Protein AF-0000000084457285 (afdb_homodimer)

Sequence (414 aa):
MSSLTVDSALIAKVTDYIKVYMSNYDPSHDYSHIKRVVHLAQKIQAHVPNTNRDIVTLAALLHDVGDRKYLKPGEDATRMIFSTLTSLGASEALAEKIQTICLGVSYSSEIKDLARVQTLIKEHPELAVVQDADRLDAIGAVGIGRAFTFGGAKGRALDDSIGHFEEKLLKLESMMKTDYGREMARERTERMRLMKEWFEQETEGIEMSSLTVDSALIAKVTDYIKVYMSNYDPSHDYSHIKRVVHLAQKIQAHVPNTNRDIVTLAALLHDVGDRKYLKPGEDATRMIFSTLTSLGASEALAEKIQTICLGVSYSSEIKDLARVQTLIKEHPELAVVQDADRLDAIGAVGIGRAFTFGGAKGRALDDSIGHFEEKLLKLESMMKTDYGREMARERTERMRLMKEWFEQETEGIE

Organism: NCBI:txid398673

Structure (mmCIF, N/CA/C/O backbone):
data_AF-0000000084457285-model_v1
#
loop_
_entity.id
_entity.type
_entity.pdbx_description
1 polymer 'HD/PDEase domain-containing protein'
#
loop_
_atom_site.group_PDB
_atom_site.id
_atom_site.type_symbol
_atom_site.label_atom_id
_atom_site.label_alt_id
_atom_site.label_comp_id
_atom_site.label_asym_id
_atom_site.label_entity_id
_atom_site.label_seq_id
_atom_site.pdbx_PDB_ins_code
_atom_site.Cartn_x
_atom_site.Cartn_y
_atom_site.Cartn_z
_atom_site.occupancy
_atom_site.B_iso_or_equiv
_atom_site.auth_seq_id
_atom_site.auth_comp_id
_atom_site.auth_asym_id
_atom_site.auth_atom_id
_atom_site.pdbx_PDB_model_num
ATOM 1 N N . MET A 1 1 ? 1.638 -43.719 -17.719 1 36.5 1 MET A N 1
ATOM 2 C CA . MET A 1 1 ? 1.309 -42.344 -18.031 1 36.5 1 MET A CA 1
ATOM 3 C C . MET A 1 1 ? 2.539 -41.594 -18.531 1 36.5 1 MET A C 1
ATOM 5 O O . MET A 1 1 ? 3.566 -41.531 -17.844 1 36.5 1 MET A O 1
ATOM 9 N N . SER A 1 2 ? 2.863 -41.5 -19.719 1 43.81 2 SER A N 1
ATOM 10 C CA . SER A 1 2 ? 4.094 -40.969 -20.312 1 43.81 2 SER A CA 1
ATOM 11 C C . SER A 1 2 ? 4.512 -39.656 -19.641 1 43.81 2 SER A C 1
ATOM 13 O O . SER A 1 2 ? 3.711 -38.719 -19.516 1 43.81 2 SER A O 1
ATOM 15 N N . SER A 1 3 ? 5.527 -39.625 -18.734 1 59.72 3 SER A N 1
ATOM 16 C CA . SER A 1 3 ? 6.078 -38.5 -17.969 1 59.72 3 SER A CA 1
ATOM 17 C C . SER A 1 3 ? 6.285 -37.281 -18.844 1 59.72 3 SER A C 1
ATOM 19 O O . SER A 1 3 ? 6.93 -37.375 -19.891 1 59.72 3 SER A O 1
ATOM 21 N N . LEU A 1 4 ? 5.188 -36.375 -18.891 1 76.56 4 LEU A N 1
ATOM 22 C CA . LEU A 1 4 ? 5.344 -35.125 -19.656 1 76.56 4 LEU A CA 1
ATOM 23 C C . LEU A 1 4 ? 6.707 -34.5 -19.406 1 76.56 4 LEU A C 1
ATOM 25 O O . LEU A 1 4 ? 7.07 -34.25 -18.25 1 76.56 4 LEU A O 1
ATOM 29 N N . THR A 1 5 ? 7.637 -34.688 -20.422 1 80.06 5 THR A N 1
ATOM 30 C CA . THR A 1 5 ? 8.984 -34.156 -20.297 1 80.06 5 THR A CA 1
ATOM 31 C C . THR A 1 5 ? 9.008 -32.656 -20.609 1 80.06 5 THR A C 1
ATOM 33 O O . THR A 1 5 ? 8.359 -32.219 -21.562 1 80.06 5 THR A O 1
ATOM 36 N N . VAL A 1 6 ? 9.555 -31.938 -19.672 1 87.94 6 VAL A N 1
ATOM 37 C CA . VAL A 1 6 ? 9.742 -30.5 -19.891 1 87.94 6 VAL A CA 1
ATOM 38 C C . VAL A 1 6 ? 11.219 -30.219 -20.141 1 87.94 6 VAL A C 1
ATOM 40 O O . VAL A 1 6 ? 12.078 -30.578 -19.344 1 87.94 6 VAL A O 1
ATOM 43 N N . ASP A 1 7 ? 11.5 -29.609 -21.328 1 88 7 ASP A N 1
ATOM 44 C CA . ASP A 1 7 ? 12.844 -29.188 -21.703 1 88 7 ASP A CA 1
ATOM 45 C C . ASP A 1 7 ? 13.234 -27.891 -21.016 1 88 7 ASP A C 1
ATOM 47 O O . ASP A 1 7 ? 12.438 -26.938 -20.984 1 88 7 ASP A O 1
ATOM 51 N N . SER A 1 8 ? 14.438 -27.859 -20.422 1 90.31 8 SER A N 1
ATOM 52 C CA . SER A 1 8 ? 14.922 -26.641 -19.781 1 90.31 8 SER A CA 1
ATOM 53 C C . SER A 1 8 ? 14.898 -25.469 -20.75 1 90.31 8 SER A C 1
ATOM 55 O O . SER A 1 8 ? 14.688 -24.328 -20.344 1 90.31 8 SER A O 1
ATOM 57 N N . ALA A 1 9 ? 15.055 -25.734 -21.984 1 94.81 9 ALA A N 1
ATOM 58 C CA . ALA A 1 9 ? 15.008 -24.688 -23 1 94.81 9 ALA A CA 1
ATOM 59 C C . ALA A 1 9 ? 13.602 -24.094 -23.109 1 94.81 9 ALA A C 1
ATOM 61 O O . ALA A 1 9 ? 13.445 -22.891 -23.375 1 94.81 9 ALA A O 1
ATOM 62 N N . LEU A 1 10 ? 12.648 -24.922 -22.875 1 96.69 10 LEU A N 1
ATOM 63 C CA . LEU A 1 10 ? 11.273 -24.438 -22.922 1 96.69 10 LEU A CA 1
ATOM 64 C C . LEU A 1 10 ? 11 -23.469 -21.781 1 96.69 10 LEU A C 1
ATOM 66 O O . LEU A 1 10 ? 10.383 -22.422 -22 1 96.69 10 LEU A O 1
ATOM 70 N N . ILE A 1 11 ? 11.492 -23.75 -20.594 1 97.12 11 ILE A N 1
ATOM 71 C CA . ILE A 1 11 ? 11.297 -22.891 -19.438 1 97.12 11 ILE A CA 1
ATOM 72 C C . ILE A 1 11 ? 11.938 -21.531 -19.688 1 97.12 11 ILE A C 1
ATOM 74 O O . ILE A 1 11 ? 11.352 -20.5 -19.375 1 97.12 11 ILE A O 1
ATOM 78 N N . ALA A 1 12 ? 13.078 -21.516 -20.281 1 97.31 12 ALA A N 1
ATOM 79 C CA . ALA A 1 12 ? 13.773 -20.266 -20.594 1 97.31 12 ALA A CA 1
ATOM 80 C C . ALA A 1 12 ? 12.984 -19.438 -21.609 1 97.31 12 ALA A C 1
ATOM 82 O O . ALA A 1 12 ? 12.852 -18.234 -21.453 1 97.31 12 ALA A O 1
ATOM 83 N N . LYS A 1 13 ? 12.492 -20.078 -22.641 1 97.75 13 LYS A N 1
ATOM 84 C CA . LYS A 1 13 ? 11.703 -19.406 -23.672 1 97.75 13 LYS A CA 1
ATOM 85 C C . LYS A 1 13 ? 10.422 -18.812 -23.078 1 97.75 13 LYS A C 1
ATOM 87 O O . LYS A 1 13 ? 10.047 -17.688 -23.391 1 97.75 13 LYS A O 1
ATOM 92 N N . VAL A 1 14 ? 9.82 -19.594 -22.203 1 98 14 VAL A N 1
ATOM 93 C CA . VAL A 1 14 ? 8.594 -19.141 -21.562 1 98 14 VAL A CA 1
ATOM 94 C C . VAL A 1 14 ? 8.891 -17.969 -20.656 1 98 14 VAL A C 1
ATOM 96 O O . VAL A 1 14 ? 8.125 -17 -20.594 1 98 14 VAL A O 1
ATOM 99 N N . THR A 1 15 ? 9.984 -18.062 -19.953 1 97.5 15 THR A N 1
ATOM 100 C CA . THR A 1 15 ? 10.398 -16.969 -19.062 1 97.5 15 THR A CA 1
ATOM 101 C C . THR A 1 15 ? 10.586 -15.68 -19.844 1 97.5 15 THR A C 1
ATOM 103 O O . THR A 1 15 ? 10.102 -14.617 -19.438 1 97.5 15 THR A O 1
ATOM 106 N N . ASP A 1 16 ? 11.211 -15.742 -20.984 1 97.19 16 ASP A N 1
ATOM 107 C CA . ASP A 1 16 ? 11.398 -14.57 -21.844 1 97.19 16 ASP A CA 1
ATOM 108 C C . ASP A 1 16 ? 10.062 -14.023 -22.344 1 97.19 16 ASP A C 1
ATOM 110 O O . ASP A 1 16 ? 9.859 -12.812 -22.375 1 97.19 16 ASP A O 1
ATOM 114 N N . TYR A 1 17 ? 9.227 -14.898 -22.719 1 95.94 17 TYR A N 1
ATOM 115 C CA . TYR A 1 17 ? 7.902 -14.523 -23.203 1 95.94 17 TYR A CA 1
ATOM 116 C C . TYR A 1 17 ? 7.125 -13.766 -22.141 1 95.94 17 TYR A C 1
ATOM 118 O O . TYR A 1 17 ? 6.535 -12.719 -22.406 1 95.94 17 TYR A O 1
ATOM 126 N N . ILE A 1 18 ? 7.145 -14.258 -20.859 1 96.38 18 ILE A N 1
ATOM 127 C CA . ILE A 1 18 ? 6.316 -13.695 -19.797 1 96.38 18 ILE A CA 1
ATOM 128 C C . ILE A 1 18 ? 6.875 -12.344 -19.375 1 96.38 18 ILE A C 1
ATOM 130 O O . ILE A 1 18 ? 6.121 -11.445 -19 1 96.38 18 ILE A O 1
ATOM 134 N N . LYS A 1 19 ? 8.188 -12.188 -19.422 1 95.06 19 LYS A N 1
ATOM 135 C CA . LYS A 1 19 ? 8.812 -10.898 -19.109 1 95.06 19 LYS A CA 1
ATOM 136 C C . LYS A 1 19 ? 8.258 -9.797 -20 1 95.06 19 LYS A C 1
ATOM 138 O O . LYS A 1 19 ? 7.922 -8.711 -19.531 1 95.06 19 LYS A O 1
ATOM 143 N N . VAL A 1 20 ? 8.125 -10.062 -21.266 1 93.44 20 VAL A N 1
ATOM 144 C CA . VAL A 1 20 ? 7.602 -9.102 -22.234 1 93.44 20 VAL A CA 1
ATOM 145 C C . VAL A 1 20 ? 6.098 -8.93 -22.016 1 93.44 20 VAL A C 1
ATOM 147 O O . VAL A 1 20 ? 5.594 -7.801 -22.016 1 93.44 20 VAL A O 1
ATOM 150 N N . TYR A 1 21 ? 5.418 -10.047 -21.766 1 91.69 21 TYR A N 1
ATOM 151 C CA . TYR A 1 21 ? 3.967 -10.031 -21.609 1 91.69 21 TYR A CA 1
ATOM 152 C C . TYR A 1 21 ? 3.553 -9.156 -20.438 1 91.69 21 TYR A C 1
ATOM 154 O O . TYR A 1 21 ? 2.586 -8.398 -20.531 1 91.69 21 TYR A O 1
ATOM 162 N N . MET A 1 22 ? 4.348 -9.195 -19.328 1 92 22 MET A N 1
ATOM 163 C CA . MET A 1 22 ? 3.969 -8.547 -18.078 1 92 22 MET A CA 1
ATOM 164 C C . MET A 1 22 ? 4.367 -7.078 -18.078 1 92 22 MET A C 1
ATOM 166 O O . MET A 1 22 ? 4.016 -6.332 -17.156 1 92 22 MET A O 1
ATOM 170 N N . SER A 1 23 ? 5.02 -6.613 -19.078 1 87.5 23 SER A N 1
ATOM 171 C CA . SER A 1 23 ? 5.5 -5.234 -19.125 1 87.5 23 SER A CA 1
ATOM 172 C C . SER A 1 23 ? 4.344 -4.25 -19.25 1 87.5 23 SER A C 1
ATOM 174 O O . SER A 1 23 ? 4.508 -3.055 -19 1 87.5 23 SER A O 1
ATOM 176 N N . ASN A 1 24 ? 3.172 -4.699 -19.5 1 82.12 24 ASN A N 1
ATOM 177 C CA . ASN A 1 24 ? 2.006 -3.842 -19.688 1 82.12 24 ASN A CA 1
ATOM 178 C C . ASN A 1 24 ? 1.16 -3.758 -18.406 1 82.12 24 ASN A C 1
ATOM 180 O O . ASN A 1 24 ? 0.157 -3.043 -18.375 1 82.12 24 ASN A O 1
ATOM 184 N N . TYR A 1 25 ? 1.548 -4.379 -17.406 1 86 25 TYR A N 1
ATOM 185 C CA . TYR A 1 25 ? 0.746 -4.461 -16.203 1 86 25 TYR A CA 1
ATOM 186 C C . TYR A 1 25 ? 1.242 -3.471 -15.148 1 86 25 TYR A C 1
ATOM 188 O O . TYR A 1 25 ? 2.385 -3.012 -15.211 1 86 25 TYR A O 1
ATOM 196 N N . ASP A 1 26 ? 0.368 -3.035 -14.234 1 88.31 26 ASP A N 1
ATOM 197 C CA . ASP A 1 26 ? 0.791 -2.16 -13.148 1 88.31 26 ASP A CA 1
ATOM 198 C C . ASP A 1 26 ? 1.729 -2.893 -12.188 1 88.31 26 ASP A C 1
ATOM 200 O O . ASP A 1 26 ? 1.822 -4.121 -12.219 1 88.31 26 ASP A O 1
ATOM 204 N N . PRO A 1 27 ? 2.338 -2.211 -11.312 1 89.44 27 PRO A N 1
ATOM 205 C CA . PRO A 1 27 ? 3.404 -2.795 -10.492 1 89.44 27 PRO A CA 1
ATOM 206 C C . PRO A 1 27 ? 2.889 -3.85 -9.516 1 89.44 27 PRO A C 1
ATOM 208 O O . PRO A 1 27 ? 3.678 -4.605 -8.945 1 89.44 27 PRO A O 1
ATOM 211 N N . SER A 1 28 ? 1.598 -3.873 -9.219 1 87.94 28 SER A N 1
ATOM 212 C CA . SER A 1 28 ? 1.049 -4.871 -8.312 1 87.94 28 SER A CA 1
ATOM 213 C C . SER A 1 28 ? 0.929 -6.234 -8.992 1 87.94 28 SER A C 1
ATOM 215 O O . SER A 1 28 ? 0.73 -7.25 -8.32 1 87.94 28 SER A O 1
ATOM 217 N N . HIS A 1 29 ? 0.992 -6.238 -10.352 1 89.56 29 HIS A N 1
ATOM 218 C CA . HIS A 1 29 ? 0.799 -7.469 -11.109 1 89.56 29 HIS A CA 1
ATOM 219 C C . HIS A 1 29 ? 1.839 -7.602 -12.219 1 89.56 29 HIS A C 1
ATOM 221 O O . HIS A 1 29 ? 1.565 -8.195 -13.266 1 89.56 29 HIS A O 1
ATOM 227 N N . ASP A 1 30 ? 2.984 -7.098 -11.977 1 91.44 30 ASP A N 1
ATOM 228 C CA . ASP A 1 30 ? 4.031 -7.113 -12.992 1 91.44 30 ASP A CA 1
ATOM 229 C C . ASP A 1 30 ? 4.879 -8.375 -12.891 1 91.44 30 ASP A C 1
ATOM 231 O O . ASP A 1 30 ? 4.488 -9.344 -12.234 1 91.44 30 ASP A O 1
ATOM 235 N N . TYR A 1 31 ? 6.012 -8.406 -13.633 1 95.06 31 TYR A N 1
ATOM 236 C CA . TYR A 1 31 ? 6.855 -9.594 -13.711 1 95.06 31 TYR A CA 1
ATOM 237 C C . TYR A 1 31 ? 7.371 -9.992 -12.336 1 95.06 31 TYR A C 1
ATOM 239 O O . TYR A 1 31 ? 7.547 -11.18 -12.055 1 95.06 31 TYR A O 1
ATOM 247 N N . SER A 1 32 ? 7.523 -9.047 -11.422 1 95.5 32 SER A N 1
ATOM 248 C CA . SER A 1 32 ? 7.953 -9.359 -10.062 1 95.5 32 SER A CA 1
ATOM 249 C C . SER A 1 32 ? 6.949 -10.266 -9.359 1 95.5 32 SER A C 1
ATOM 251 O O . SER A 1 32 ? 7.332 -11.125 -8.57 1 95.5 32 SER A O 1
ATOM 253 N N . HIS A 1 33 ? 5.668 -10.062 -9.688 1 96.56 33 HIS A N 1
ATOM 254 C CA . HIS A 1 33 ? 4.645 -10.961 -9.148 1 96.56 33 HIS A CA 1
ATOM 255 C C . HIS A 1 33 ? 4.875 -12.398 -9.609 1 96.56 33 HIS A C 1
ATOM 257 O O . HIS A 1 33 ? 4.836 -13.32 -8.797 1 96.56 33 HIS A O 1
ATOM 263 N N . ILE A 1 34 ? 5.203 -12.57 -10.875 1 97.31 34 ILE A N 1
ATOM 264 C CA . ILE A 1 34 ? 5.418 -13.898 -11.438 1 97.31 34 ILE A CA 1
ATOM 265 C C . ILE A 1 34 ? 6.637 -14.547 -10.781 1 97.31 34 ILE A C 1
ATOM 267 O O . ILE A 1 34 ? 6.598 -15.727 -10.414 1 97.31 34 ILE A O 1
ATOM 271 N N . LYS A 1 35 ? 7.68 -13.758 -10.594 1 97.5 35 LYS A N 1
ATOM 272 C CA . LYS A 1 35 ? 8.883 -14.281 -9.953 1 97.5 35 LYS A CA 1
ATOM 273 C C . LYS A 1 35 ? 8.578 -14.797 -8.547 1 97.5 35 LYS A C 1
ATOM 275 O O . LYS A 1 35 ? 9.039 -15.867 -8.156 1 97.5 35 LYS A O 1
ATOM 280 N N . ARG A 1 36 ? 7.809 -14.016 -7.852 1 98 36 ARG A N 1
ATOM 281 C CA . ARG A 1 36 ? 7.461 -14.414 -6.492 1 98 36 ARG A CA 1
ATOM 282 C C . ARG A 1 36 ? 6.598 -15.672 -6.5 1 98 36 ARG A C 1
ATOM 284 O O . ARG A 1 36 ? 6.82 -16.594 -5.711 1 98 36 ARG A O 1
ATOM 291 N N . VAL A 1 37 ? 5.645 -15.758 -7.426 1 98.5 37 VAL A N 1
ATOM 292 C CA . VAL A 1 37 ? 4.758 -16.922 -7.496 1 98.5 37 VAL A CA 1
ATOM 293 C C . VAL A 1 37 ? 5.555 -18.156 -7.875 1 98.5 37 VAL A C 1
ATOM 295 O O . VAL A 1 37 ? 5.348 -19.234 -7.305 1 98.5 37 VAL A O 1
ATOM 298 N N . VAL A 1 38 ? 6.48 -18.016 -8.805 1 98.44 38 VAL A N 1
ATOM 299 C CA . VAL A 1 38 ? 7.32 -19.141 -9.195 1 98.44 38 VAL A CA 1
ATOM 300 C C . VAL A 1 38 ? 8.141 -19.609 -7.992 1 98.44 38 VAL A C 1
ATOM 302 O O . VAL A 1 38 ? 8.195 -20.812 -7.707 1 98.44 38 VAL A O 1
ATOM 305 N N . HIS A 1 39 ? 8.727 -18.703 -7.293 1 98.31 39 HIS A N 1
ATOM 306 C CA . HIS A 1 39 ? 9.531 -19.031 -6.125 1 98.31 39 HIS A CA 1
ATOM 307 C C . HIS A 1 39 ? 8.711 -19.75 -5.066 1 98.31 39 HIS A C 1
ATOM 309 O O . HIS A 1 39 ? 9.125 -20.797 -4.559 1 98.31 39 HIS A O 1
ATOM 315 N N . LEU A 1 40 ? 7.559 -19.25 -4.781 1 98.5 40 LEU A N 1
ATOM 316 C CA . LEU A 1 40 ? 6.672 -19.844 -3.787 1 98.5 40 LEU A CA 1
ATOM 317 C C . LEU A 1 40 ? 6.191 -21.219 -4.246 1 98.5 40 LEU A C 1
ATOM 319 O O . LEU A 1 40 ? 6.137 -22.172 -3.447 1 98.5 40 LEU A O 1
ATOM 323 N N . ALA A 1 41 ? 5.82 -21.281 -5.527 1 98.56 41 ALA A N 1
ATOM 324 C CA . ALA A 1 41 ? 5.336 -22.547 -6.074 1 98.56 41 ALA A CA 1
ATOM 325 C C . ALA A 1 41 ? 6.398 -23.641 -5.945 1 98.56 41 ALA A C 1
ATOM 327 O O . ALA A 1 41 ? 6.094 -24.766 -5.543 1 98.56 41 ALA A O 1
ATOM 328 N N . GLN A 1 42 ? 7.598 -23.281 -6.262 1 97.88 42 GLN A N 1
ATOM 329 C CA . GLN A 1 42 ? 8.688 -24.25 -6.16 1 97.88 42 GLN A CA 1
ATOM 330 C C . GLN A 1 42 ? 8.93 -24.656 -4.707 1 97.88 42 GLN A C 1
ATOM 332 O O . GLN A 1 42 ? 9.188 -25.812 -4.418 1 97.88 42 GLN A O 1
ATOM 337 N N . LYS A 1 43 ? 8.859 -23.703 -3.85 1 97.69 43 LYS A N 1
ATOM 338 C CA . LYS A 1 43 ? 9.023 -24 -2.428 1 97.69 43 LYS A CA 1
ATOM 339 C C . LYS A 1 43 ? 7.938 -24.938 -1.926 1 97.69 43 LYS A C 1
ATOM 341 O O . LYS A 1 43 ? 8.227 -25.906 -1.221 1 97.69 43 LYS A O 1
ATOM 346 N N . ILE A 1 44 ? 6.691 -24.672 -2.27 1 98.44 44 ILE A N 1
ATOM 347 C CA . ILE A 1 44 ? 5.57 -25.516 -1.853 1 98.44 44 ILE A CA 1
ATOM 348 C C . ILE A 1 44 ? 5.703 -26.906 -2.48 1 98.44 44 ILE A C 1
ATOM 350 O O . ILE A 1 44 ? 5.504 -27.922 -1.81 1 98.44 44 ILE A O 1
ATOM 354 N N . GLN A 1 45 ? 6.047 -26.938 -3.781 1 98.25 45 GLN A N 1
ATOM 355 C CA . GLN A 1 45 ? 6.156 -28.188 -4.531 1 98.25 45 GLN A CA 1
ATOM 356 C C . GLN A 1 45 ? 7.117 -29.156 -3.846 1 98.25 45 GLN A C 1
ATOM 358 O O . GLN A 1 45 ? 6.879 -30.359 -3.836 1 98.25 45 GLN A O 1
ATOM 363 N N . ALA A 1 46 ? 8.188 -28.625 -3.256 1 97.5 46 ALA A N 1
ATOM 364 C CA . ALA A 1 46 ? 9.18 -29.453 -2.58 1 97.5 46 ALA A CA 1
ATOM 365 C C . ALA A 1 46 ? 8.547 -30.25 -1.445 1 97.5 46 ALA A C 1
ATOM 367 O O . ALA A 1 46 ? 9.086 -31.266 -1.021 1 97.5 46 ALA A O 1
ATOM 368 N N . HIS A 1 47 ? 7.363 -29.906 -1.012 1 97.31 47 HIS A N 1
ATOM 369 C CA . HIS A 1 47 ? 6.68 -30.578 0.09 1 97.31 47 HIS A CA 1
ATOM 370 C C . HIS A 1 47 ? 5.457 -31.344 -0.404 1 97.31 47 HIS A C 1
ATOM 372 O O . HIS A 1 47 ? 4.66 -31.828 0.399 1 97.31 47 HIS A O 1
ATOM 378 N N . VAL A 1 48 ? 5.273 -31.359 -1.743 1 96.12 48 VAL A N 1
ATOM 379 C CA . VAL A 1 48 ? 4.156 -32.062 -2.355 1 96.12 48 VAL A CA 1
ATOM 380 C C . VAL A 1 48 ? 4.684 -33.094 -3.357 1 96.12 48 VAL A C 1
ATOM 382 O O . VAL A 1 48 ? 4.641 -32.875 -4.57 1 96.12 48 VAL A O 1
ATOM 385 N N . PRO A 1 49 ? 5.016 -34.219 -3.008 1 92.12 49 PRO A N 1
ATOM 386 C CA . PRO A 1 49 ? 5.781 -35.156 -3.801 1 92.12 49 PRO A CA 1
ATOM 387 C C . PRO A 1 49 ? 5.008 -35.688 -5.02 1 92.12 49 PRO A C 1
ATOM 389 O O . PRO A 1 49 ? 5.613 -36.156 -5.984 1 92.12 49 PRO A O 1
ATOM 392 N N . ASN A 1 50 ? 3.754 -35.625 -5.086 1 93.5 50 ASN A N 1
ATOM 393 C CA . ASN A 1 50 ? 3 -36.156 -6.215 1 93.5 50 ASN A CA 1
ATOM 394 C C . ASN A 1 50 ? 2.867 -35.125 -7.336 1 93.5 50 ASN A C 1
ATOM 396 O O . ASN A 1 50 ? 1.99 -35.25 -8.195 1 93.5 50 ASN A O 1
ATOM 400 N N . THR A 1 51 ? 3.721 -34.125 -7.301 1 96.25 51 THR A N 1
ATOM 401 C CA . THR A 1 51 ? 3.686 -33.062 -8.32 1 96.25 51 THR A CA 1
ATOM 402 C C . THR A 1 51 ? 5.027 -32.969 -9.047 1 96.25 51 THR A C 1
ATOM 404 O O . THR A 1 51 ? 6.051 -33.438 -8.523 1 96.25 51 THR A O 1
ATOM 407 N N . ASN A 1 52 ? 4.996 -32.5 -10.266 1 96.25 52 ASN A N 1
ATOM 408 C CA . ASN A 1 52 ? 6.18 -32.281 -11.094 1 96.25 52 ASN A CA 1
ATOM 409 C C . ASN A 1 52 ? 6.676 -30.859 -11.023 1 96.25 52 ASN A C 1
ATOM 411 O O . ASN A 1 52 ? 5.938 -29.922 -11.344 1 96.25 52 ASN A O 1
ATOM 415 N N . ARG A 1 53 ? 7.926 -30.688 -10.68 1 96.62 53 ARG A N 1
ATOM 416 C CA . ARG A 1 53 ? 8.492 -29.359 -10.445 1 96.62 53 ARG A CA 1
ATOM 417 C C . ARG A 1 53 ? 8.461 -28.516 -11.719 1 96.62 53 ARG A C 1
ATOM 419 O O . ARG A 1 53 ? 8.172 -27.312 -11.672 1 96.62 53 ARG A O 1
ATOM 426 N N . ASP A 1 54 ? 8.773 -29.125 -12.836 1 97.38 54 ASP A N 1
ATOM 427 C CA . ASP A 1 54 ? 8.82 -28.391 -14.094 1 97.38 54 ASP A CA 1
ATOM 428 C C . ASP A 1 54 ? 7.418 -27.953 -14.523 1 97.38 54 ASP A C 1
ATOM 430 O O . ASP A 1 54 ? 7.234 -26.844 -15.055 1 97.38 54 ASP A O 1
ATOM 434 N N . ILE A 1 55 ? 6.449 -28.766 -14.32 1 97.69 55 ILE A N 1
ATOM 435 C CA . ILE A 1 55 ? 5.066 -28.438 -14.641 1 97.69 55 ILE A CA 1
ATOM 436 C C . ILE A 1 55 ? 4.59 -27.297 -13.75 1 97.69 55 ILE A C 1
ATOM 438 O O . ILE A 1 55 ? 3.975 -26.344 -14.227 1 97.69 55 ILE A O 1
ATOM 442 N N . VAL A 1 56 ? 4.953 -27.391 -12.469 1 98.25 56 VAL A N 1
ATOM 443 C CA . VAL A 1 56 ? 4.617 -26.328 -11.516 1 98.25 56 VAL A CA 1
ATOM 444 C C . VAL A 1 56 ? 5.254 -25.016 -11.945 1 98.25 56 VAL A C 1
ATOM 446 O O . VAL A 1 56 ? 4.605 -23.969 -11.922 1 98.25 56 VAL A O 1
ATOM 449 N N . THR A 1 57 ? 6.477 -25.062 -12.375 1 98.25 57 THR A N 1
ATOM 450 C CA . THR A 1 57 ? 7.207 -23.875 -12.789 1 98.25 57 THR A CA 1
ATOM 451 C C . THR A 1 57 ? 6.555 -23.234 -14.023 1 98.25 57 THR A C 1
ATOM 453 O O . THR A 1 57 ? 6.297 -22.031 -14.039 1 98.25 57 THR A O 1
ATOM 456 N N . LEU A 1 58 ? 6.23 -24.047 -15 1 98.31 58 LEU A N 1
ATOM 457 C CA . LEU A 1 58 ? 5.605 -23.547 -16.219 1 98.31 58 LEU A CA 1
ATOM 458 C C . LEU A 1 58 ? 4.23 -22.953 -15.922 1 98.31 58 LEU A C 1
ATOM 460 O O . LEU A 1 58 ? 3.891 -21.875 -16.422 1 98.31 58 LEU A O 1
ATOM 464 N N . ALA A 1 59 ? 3.455 -23.625 -15.102 1 98.38 59 ALA A N 1
ATOM 465 C CA . ALA A 1 59 ? 2.123 -23.156 -14.75 1 98.38 59 ALA A CA 1
ATOM 466 C C . ALA A 1 59 ? 2.201 -21.844 -13.977 1 98.38 59 ALA A C 1
ATOM 468 O O . ALA A 1 59 ? 1.401 -20.922 -14.203 1 98.38 59 ALA A O 1
ATOM 469 N N . ALA A 1 60 ? 3.174 -21.766 -13.078 1 98.5 60 ALA A N 1
ATOM 470 C CA . ALA A 1 60 ? 3.361 -20.531 -12.312 1 98.5 60 ALA A CA 1
ATOM 471 C C . ALA A 1 60 ? 3.758 -19.375 -13.227 1 98.5 60 ALA A C 1
ATOM 473 O O . ALA A 1 60 ? 3.266 -18.25 -13.07 1 98.5 60 ALA A O 1
ATOM 474 N N . LEU A 1 61 ? 4.633 -19.656 -14.18 1 98.19 61 LEU A N 1
ATOM 475 C CA . LEU A 1 61 ? 5.062 -18.641 -15.125 1 98.19 61 LEU A CA 1
ATOM 476 C C . LEU A 1 61 ? 3.883 -18.125 -15.945 1 98.19 61 LEU A C 1
ATOM 478 O O . LEU A 1 61 ? 3.797 -16.938 -16.25 1 98.19 61 LEU A O 1
ATOM 482 N N . LEU A 1 62 ? 2.902 -18.984 -16.219 1 97.56 62 LEU A N 1
ATOM 483 C CA . LEU A 1 62 ? 1.916 -18.672 -17.25 1 97.56 62 LEU A CA 1
ATOM 484 C C . LEU A 1 62 ? 0.541 -18.438 -16.625 1 97.56 62 LEU A C 1
ATOM 486 O O . LEU A 1 62 ? -0.423 -18.141 -17.328 1 97.56 62 LEU A O 1
ATOM 490 N N . HIS A 1 63 ? 0.411 -18.5 -15.297 1 96.69 63 HIS A N 1
ATOM 491 C CA . HIS A 1 63 ? -0.892 -18.594 -14.648 1 96.69 63 HIS A CA 1
ATOM 492 C C . HIS A 1 63 ? -1.731 -17.344 -14.914 1 96.69 63 HIS A C 1
ATOM 494 O O . HIS A 1 63 ? -2.961 -17.391 -14.844 1 96.69 63 HIS A O 1
ATOM 500 N N . ASP A 1 64 ? -1.1 -16.266 -15.258 1 93.31 64 ASP A N 1
ATOM 501 C CA . ASP A 1 64 ? -1.829 -15.008 -15.445 1 93.31 64 ASP A CA 1
ATOM 502 C C . ASP A 1 64 ? -1.945 -14.664 -16.922 1 93.31 64 ASP A C 1
ATOM 504 O O . ASP A 1 64 ? -2.383 -13.562 -17.281 1 93.31 64 ASP A O 1
ATOM 508 N N . VAL A 1 65 ? -1.478 -15.539 -17.781 1 92.5 65 VAL A N 1
ATOM 509 C CA . VAL A 1 65 ? -1.606 -15.305 -19.203 1 92.5 65 VAL A CA 1
ATOM 510 C C . VAL A 1 65 ? -3.053 -15.531 -19.641 1 92.5 65 VAL A C 1
ATOM 512 O O . VAL A 1 65 ? -3.66 -16.547 -19.297 1 92.5 65 VAL A O 1
ATOM 515 N N . GLY A 1 66 ? -3.582 -14.625 -20.359 1 87.31 66 GLY A N 1
ATOM 516 C CA . GLY A 1 66 ? -4.949 -14.734 -20.844 1 87.31 66 GLY A CA 1
ATOM 517 C C . GLY A 1 66 ? -5.945 -13.961 -20 1 87.31 66 GLY A C 1
ATOM 518 O O . GLY A 1 66 ? -7.152 -14.195 -20.094 1 87.31 66 GLY A O 1
ATOM 519 N N . ASP A 1 67 ? -5.383 -13.227 -19.094 1 75.38 67 ASP A N 1
ATOM 520 C CA . ASP A 1 67 ? -6.281 -12.336 -18.359 1 75.38 67 ASP A CA 1
ATOM 521 C C . ASP A 1 67 ? -7.105 -11.477 -19.312 1 75.38 67 ASP A C 1
ATOM 523 O O . ASP A 1 67 ? -6.551 -10.836 -20.219 1 75.38 67 ASP A O 1
ATOM 527 N N . ARG A 1 68 ? -8.367 -11.484 -19.125 1 73.25 68 ARG A N 1
ATOM 528 C CA . ARG A 1 68 ? -9.328 -10.836 -20.016 1 73.25 68 ARG A CA 1
ATOM 529 C C . ARG A 1 68 ? -8.961 -9.383 -20.266 1 73.25 68 ARG A C 1
ATOM 531 O O . ARG A 1 68 ? -9.172 -8.852 -21.359 1 73.25 68 ARG A O 1
ATOM 538 N N . LYS A 1 69 ? -8.367 -8.789 -19.203 1 67.06 69 LYS A N 1
ATOM 539 C CA . LYS A 1 69 ? -8.062 -7.359 -19.25 1 67.06 69 LYS A CA 1
ATOM 540 C C . LYS A 1 69 ? -7.035 -7.047 -20.328 1 67.06 69 LYS A C 1
ATOM 542 O O . LYS A 1 69 ? -6.957 -5.918 -20.812 1 67.06 69 LYS A O 1
ATOM 547 N N . TYR A 1 70 ? -6.352 -8.047 -20.766 1 73.75 70 TYR A N 1
ATOM 548 C CA . TYR A 1 70 ? -5.227 -7.785 -21.656 1 73.75 70 TYR A CA 1
ATOM 549 C C . TYR A 1 70 ? -5.34 -8.602 -22.938 1 73.75 70 TYR A C 1
ATOM 551 O O . TYR A 1 70 ? -4.379 -8.703 -23.703 1 73.75 70 TYR A O 1
ATOM 559 N N . LEU A 1 71 ? -6.516 -9.055 -23.078 1 80.38 71 LEU A N 1
ATOM 560 C CA . LEU A 1 71 ? -6.723 -9.828 -24.297 1 80.38 71 LEU A CA 1
ATOM 561 C C . LEU A 1 71 ? -6.859 -8.914 -25.5 1 80.38 71 LEU A C 1
ATOM 563 O O . LEU A 1 71 ? -7.48 -7.852 -25.422 1 80.38 71 LEU A O 1
ATOM 567 N N . LYS A 1 72 ? -6.168 -9.188 -26.547 1 78.56 72 LYS A N 1
ATOM 568 C CA . LYS A 1 72 ? -6.332 -8.508 -27.828 1 78.56 72 LYS A CA 1
ATOM 569 C C . LYS A 1 72 ? -7.562 -9.016 -28.578 1 78.56 72 LYS A C 1
ATOM 571 O O . LYS A 1 72 ? -8.078 -10.094 -28.266 1 78.56 72 LYS A O 1
ATOM 576 N N . PRO A 1 73 ? -8.047 -8.203 -29.484 1 82.88 73 PRO A N 1
ATOM 577 C CA . PRO A 1 73 ? -9.227 -8.641 -30.234 1 82.88 73 PRO A CA 1
ATOM 578 C C . PRO A 1 73 ? -9 -9.969 -30.953 1 82.88 73 PRO A C 1
ATOM 580 O O . PRO A 1 73 ? -7.969 -10.164 -31.594 1 82.88 73 PRO A O 1
ATOM 583 N N . GLY A 1 74 ? -9.828 -10.914 -30.719 1 84.06 74 GLY A N 1
ATOM 584 C CA . GLY A 1 74 ? -9.766 -12.188 -31.422 1 84.06 74 GLY A CA 1
ATOM 585 C C . GLY A 1 74 ? -9.062 -13.273 -30.625 1 84.06 74 GLY A C 1
ATOM 586 O O . GLY A 1 74 ? -9.125 -14.453 -30.984 1 84.06 74 GLY A O 1
ATOM 587 N N . GLU A 1 75 ? -8.438 -12.836 -29.578 1 83 75 GLU A N 1
ATOM 588 C CA . GLU A 1 75 ? -7.734 -13.82 -28.766 1 83 75 GLU A CA 1
ATOM 589 C C . GLU A 1 75 ? -8.688 -14.539 -27.812 1 83 75 GLU A C 1
ATOM 591 O O . GLU A 1 75 ? -9.617 -13.93 -27.281 1 83 75 GLU A O 1
ATOM 596 N N . ASP A 1 76 ? -8.438 -15.891 -27.875 1 88.44 76 ASP A N 1
ATOM 597 C CA . ASP A 1 76 ? -9.18 -16.734 -26.938 1 88.44 76 ASP A CA 1
ATOM 598 C C . ASP A 1 76 ? -8.367 -17 -25.672 1 88.44 76 ASP A C 1
ATOM 600 O O . ASP A 1 76 ? -7.406 -17.766 -25.688 1 88.44 76 ASP A O 1
ATOM 604 N N . ALA A 1 77 ? -8.766 -16.422 -24.547 1 85.19 77 ALA A N 1
ATOM 605 C CA . ALA A 1 77 ? -8.039 -16.516 -23.281 1 85.19 77 ALA A CA 1
ATOM 606 C C . ALA A 1 77 ? -7.887 -17.969 -22.844 1 85.19 77 ALA A C 1
ATOM 608 O O . ALA A 1 77 ? -6.867 -18.344 -22.25 1 85.19 77 ALA A O 1
ATOM 609 N N . THR A 1 78 ? -8.836 -18.859 -23.359 1 87.94 78 THR A N 1
ATOM 610 C CA . THR A 1 78 ? -8.852 -20.234 -22.875 1 87.94 78 THR A CA 1
ATOM 611 C C . THR A 1 78 ? -7.883 -21.109 -23.688 1 87.94 78 THR A C 1
ATOM 613 O O . THR A 1 78 ? -7.598 -22.234 -23.312 1 87.94 78 THR A O 1
ATOM 616 N N . ARG A 1 79 ? -7.238 -20.531 -24.656 1 93.06 79 ARG A N 1
ATOM 617 C CA . ARG A 1 79 ? -6.324 -21.312 -25.484 1 93.06 79 ARG A CA 1
ATOM 618 C C . ARG A 1 79 ? -4.977 -20.625 -25.625 1 93.06 79 ARG A C 1
ATOM 620 O O . ARG A 1 79 ? -4.043 -21.172 -26.203 1 93.06 79 ARG A O 1
ATOM 627 N N . MET A 1 80 ? -4.891 -19.531 -25.094 1 94.31 80 MET A N 1
ATOM 628 C CA . MET A 1 80 ? -3.699 -18.703 -25.281 1 94.31 80 MET A CA 1
ATOM 629 C C . MET A 1 80 ? -2.457 -19.422 -24.75 1 94.31 80 MET A C 1
ATOM 631 O O . MET A 1 80 ? -1.403 -19.391 -25.391 1 94.31 80 MET A O 1
ATOM 635 N N . ILE A 1 81 ? -2.576 -20.031 -23.594 1 97.06 81 ILE A N 1
ATOM 636 C CA . ILE A 1 81 ? -1.438 -20.719 -23 1 97.06 81 ILE A CA 1
ATOM 637 C C . ILE A 1 81 ? -1.049 -21.922 -23.859 1 97.06 81 ILE A C 1
ATOM 639 O O . ILE A 1 81 ? 0.134 -22.141 -24.141 1 97.06 81 ILE A O 1
ATOM 643 N N . PHE A 1 82 ? -2.049 -22.641 -24.344 1 97.06 82 PHE A N 1
ATOM 644 C CA . PHE A 1 82 ? -1.815 -23.766 -25.234 1 97.06 82 PHE A CA 1
ATOM 645 C C . PHE A 1 82 ? -1.083 -23.312 -26.484 1 97.06 82 PHE A C 1
ATOM 647 O O . PHE A 1 82 ? -0.057 -23.891 -26.859 1 97.06 82 PHE A O 1
ATOM 654 N N . SER A 1 83 ? -1.595 -22.25 -27.078 1 95.88 83 SER A N 1
ATOM 655 C CA . SER A 1 83 ? -1.019 -21.734 -28.328 1 95.88 83 SER A CA 1
ATOM 656 C C . SER A 1 83 ? 0.397 -21.219 -28.109 1 95.88 83 SER A C 1
ATOM 658 O O . SER A 1 83 ? 1.29 -21.453 -28.922 1 95.88 83 SER A O 1
ATOM 660 N N . THR A 1 84 ? 0.583 -20.516 -27.016 1 96 84 THR A N 1
ATOM 661 C CA . THR A 1 84 ? 1.899 -19.969 -26.703 1 96 84 THR A CA 1
ATOM 662 C C . THR A 1 84 ? 2.91 -21.094 -26.5 1 96 84 THR A C 1
ATOM 664 O O . THR A 1 84 ? 3.98 -21.094 -27.109 1 96 84 THR A O 1
ATOM 667 N N . LEU A 1 85 ? 2.557 -22.125 -25.734 1 97.44 85 LEU A N 1
ATOM 668 C CA . LEU A 1 85 ? 3.469 -23.203 -25.391 1 97.44 85 LEU A CA 1
ATOM 669 C C . LEU A 1 85 ? 3.816 -24.031 -26.625 1 97.44 85 LEU A C 1
ATOM 671 O O . LEU A 1 85 ? 4.98 -24.375 -26.844 1 97.44 85 LEU A O 1
ATOM 675 N N . THR A 1 86 ? 2.812 -24.25 -27.453 1 97.25 86 THR A N 1
ATOM 676 C CA . THR A 1 86 ? 3.078 -25.031 -28.672 1 97.25 86 THR A CA 1
ATOM 677 C C . THR A 1 86 ? 3.971 -24.25 -29.625 1 97.25 86 THR A C 1
ATOM 679 O O . THR A 1 86 ? 4.855 -24.812 -30.266 1 97.25 86 THR A O 1
ATOM 682 N N . SER A 1 87 ? 3.77 -22.984 -29.672 1 96.88 87 SER A N 1
ATOM 683 C CA . SER A 1 87 ? 4.594 -22.141 -30.531 1 96.88 87 SER A CA 1
ATOM 684 C C . SER A 1 87 ? 6.039 -22.094 -30.047 1 96.88 87 SER A C 1
ATOM 686 O O . SER A 1 87 ? 6.953 -21.844 -30.828 1 96.88 87 SER A O 1
ATOM 688 N N . LEU A 1 88 ? 6.23 -22.391 -28.797 1 96.94 88 LEU A N 1
ATOM 689 C CA . LEU A 1 88 ? 7.57 -22.359 -28.219 1 96.94 88 LEU A CA 1
ATOM 690 C C . LEU A 1 88 ? 8.195 -23.75 -28.203 1 96.94 88 LEU A C 1
ATOM 692 O O . LEU A 1 88 ? 9.289 -23.922 -27.672 1 96.94 88 LEU A O 1
ATOM 696 N N . GLY A 1 89 ? 7.434 -24.766 -28.672 1 95.5 89 GLY A N 1
ATOM 697 C CA . GLY A 1 89 ? 8.031 -26.078 -28.875 1 95.5 89 GLY A CA 1
ATOM 698 C C . GLY A 1 89 ? 7.516 -27.125 -27.922 1 95.5 89 GLY A C 1
ATOM 699 O O . GLY A 1 89 ? 8.008 -28.25 -27.906 1 95.5 89 GLY A O 1
ATOM 700 N N . ALA A 1 90 ? 6.535 -26.859 -27.109 1 96.62 90 ALA A N 1
ATOM 701 C CA . ALA A 1 90 ? 5.973 -27.844 -26.203 1 96.62 90 ALA A CA 1
ATOM 702 C C . ALA A 1 90 ? 5.102 -28.844 -26.938 1 96.62 90 ALA A C 1
ATOM 704 O O . ALA A 1 90 ? 4.492 -28.516 -27.953 1 96.62 90 ALA A O 1
ATOM 705 N N . SER A 1 91 ? 5.078 -30.047 -26.422 1 96.44 91 SER A N 1
ATOM 706 C CA . SER A 1 91 ? 4.125 -31.016 -26.938 1 96.44 91 SER A CA 1
ATOM 707 C C . SER A 1 91 ? 2.689 -30.594 -26.672 1 96.44 91 SER A C 1
ATOM 709 O O . SER A 1 91 ? 2.43 -29.859 -25.719 1 96.44 91 SER A O 1
ATOM 711 N N . GLU A 1 92 ? 1.72 -31.031 -27.484 1 96.81 92 GLU A N 1
ATOM 712 C CA . GLU A 1 92 ? 0.309 -30.703 -27.297 1 96.81 92 GLU A CA 1
ATOM 713 C C . GLU A 1 92 ? -0.197 -31.203 -25.953 1 96.81 92 GLU A C 1
ATOM 715 O O . GLU A 1 92 ? -0.989 -30.516 -25.281 1 96.81 92 GLU A O 1
ATOM 720 N N . ALA A 1 93 ? 0.283 -32.344 -25.531 1 96.81 93 ALA A N 1
ATOM 721 C CA . ALA A 1 93 ? -0.147 -32.938 -24.266 1 96.81 93 ALA A CA 1
ATOM 722 C C . ALA A 1 93 ? 0.288 -32.062 -23.094 1 96.81 93 ALA A C 1
ATOM 724 O O . ALA A 1 93 ? -0.496 -31.812 -22.172 1 96.81 93 ALA A O 1
ATOM 725 N N . LEU A 1 94 ? 1.532 -31.625 -23.156 1 97 94 LEU A N 1
ATOM 726 C CA . LEU A 1 94 ? 2.041 -30.75 -22.109 1 97 94 LEU A CA 1
ATOM 727 C C . LEU A 1 94 ? 1.295 -29.422 -22.094 1 97 94 LEU A C 1
ATOM 729 O O . LEU A 1 94 ? 0.874 -28.938 -21.047 1 97 94 LEU A O 1
ATOM 733 N N . ALA A 1 95 ? 1.112 -28.891 -23.281 1 97.69 95 ALA A N 1
ATOM 734 C CA . ALA A 1 95 ? 0.433 -27.594 -23.422 1 97.69 95 ALA A CA 1
ATOM 735 C C . ALA A 1 95 ? -0.994 -27.672 -22.875 1 97.69 95 ALA A C 1
ATOM 737 O O . ALA A 1 95 ? -1.457 -26.75 -22.203 1 97.69 95 ALA A O 1
ATOM 738 N N . GLU A 1 96 ? -1.686 -28.75 -23.203 1 97.38 96 GLU A N 1
ATOM 739 C CA . GLU A 1 96 ? -3.053 -28.938 -22.719 1 97.38 96 GLU A CA 1
ATOM 740 C C . GLU A 1 96 ? -3.098 -29.031 -21.203 1 97.38 96 GLU A C 1
ATOM 742 O O . GLU A 1 96 ? -3.984 -28.453 -20.562 1 97.38 96 GLU A O 1
ATOM 747 N N . LYS A 1 97 ? -2.193 -29.734 -20.641 1 97.06 97 LYS A N 1
ATOM 748 C CA . LYS A 1 97 ? -2.141 -29.875 -19.188 1 97.06 97 LYS A CA 1
ATOM 749 C C . LYS A 1 97 ? -1.901 -28.531 -18.516 1 97.06 97 LYS A C 1
ATOM 751 O O . LYS A 1 97 ? -2.617 -28.172 -17.578 1 97.06 97 LYS A O 1
ATOM 756 N N . ILE A 1 98 ? -0.883 -27.781 -19.031 1 97.88 98 ILE A N 1
ATOM 757 C CA . ILE A 1 98 ? -0.549 -26.484 -18.438 1 97.88 98 ILE A CA 1
ATOM 758 C C . ILE A 1 98 ? -1.731 -25.531 -18.578 1 97.88 98 ILE A C 1
ATOM 760 O O . ILE A 1 98 ? -2.084 -24.828 -17.625 1 97.88 98 ILE A O 1
ATOM 764 N N . GLN A 1 99 ? -2.355 -25.531 -19.766 1 97.19 99 GLN A N 1
ATOM 765 C CA . GLN A 1 99 ? -3.529 -24.703 -20 1 97.19 99 GLN A CA 1
ATOM 766 C C . GLN A 1 99 ? -4.633 -25.016 -18.984 1 97.19 99 GLN A C 1
ATOM 768 O O . GLN A 1 99 ? -5.23 -24.109 -18.406 1 97.19 99 GLN A O 1
ATOM 773 N N . THR A 1 100 ? -4.871 -26.266 -18.797 1 96.75 100 THR A N 1
ATOM 774 C CA . THR A 1 100 ? -5.918 -26.719 -17.891 1 96.75 100 THR A CA 1
ATOM 775 C C . THR A 1 100 ? -5.621 -26.266 -16.469 1 96.75 100 THR A C 1
ATOM 777 O O . THR A 1 100 ? -6.5 -25.734 -15.781 1 96.75 100 THR A O 1
ATOM 780 N N . ILE A 1 101 ? -4.406 -26.422 -16.031 1 97.25 101 ILE A N 1
ATOM 781 C CA . ILE A 1 101 ? -3.996 -26.031 -14.68 1 97.25 101 ILE A CA 1
ATOM 782 C C . ILE A 1 101 ? -4.168 -24.531 -14.5 1 97.25 101 ILE A C 1
ATOM 784 O O . ILE A 1 101 ? -4.781 -24.078 -13.523 1 97.25 101 ILE A O 1
ATOM 788 N N . CYS A 1 102 ? -3.695 -23.75 -15.438 1 97 102 CYS A N 1
ATOM 789 C CA . CYS A 1 102 ? -3.717 -22.297 -15.328 1 97 102 CYS A CA 1
ATOM 790 C C . CYS A 1 102 ? -5.148 -21.781 -15.273 1 97 102 CYS A C 1
ATOM 792 O O . CYS A 1 102 ? -5.434 -20.812 -14.562 1 97 102 CYS A O 1
ATOM 794 N N . LEU A 1 103 ? -6.082 -22.406 -15.984 1 93.62 103 LEU A N 1
ATOM 795 C CA . LEU A 1 103 ? -7.477 -21.984 -15.992 1 93.62 103 LEU A CA 1
ATOM 796 C C . LEU A 1 103 ? -8.125 -22.219 -14.633 1 93.62 103 LEU A C 1
ATOM 798 O O . LEU A 1 103 ? -9.156 -21.625 -14.32 1 93.62 103 LEU A O 1
ATOM 802 N N . GLY A 1 104 ? -7.516 -23.078 -13.867 1 94.56 104 GLY A N 1
ATOM 803 C CA . GLY A 1 104 ? -8.078 -23.422 -12.57 1 94.56 104 GLY A CA 1
ATOM 804 C C . GLY A 1 104 ? -7.555 -22.562 -11.438 1 94.56 104 GLY A C 1
ATOM 805 O O . GLY A 1 104 ? -8.039 -22.656 -10.305 1 94.56 104 GLY A O 1
ATOM 806 N N . VAL A 1 105 ? -6.66 -21.641 -11.672 1 95.75 105 VAL A N 1
ATOM 807 C CA . VAL A 1 105 ? -5.93 -20.938 -10.617 1 95.75 105 VAL A CA 1
ATOM 808 C C . VAL A 1 105 ? -6.773 -19.797 -10.078 1 95.75 105 VAL A C 1
ATOM 810 O O . VAL A 1 105 ? -6.688 -19.453 -8.898 1 95.75 105 VAL A O 1
ATOM 813 N N . SER A 1 106 ? -7.652 -19.25 -10.82 1 92.44 106 SER A N 1
ATOM 814 C CA . SER A 1 106 ? -8.367 -18.016 -10.523 1 92.44 106 SER A CA 1
ATOM 815 C C . SER A 1 106 ? -9.266 -18.172 -9.305 1 92.44 106 SER A C 1
ATOM 817 O O . SER A 1 106 ? -10.039 -19.141 -9.219 1 92.44 106 SER A O 1
ATOM 819 N N . TYR A 1 107 ? -9.141 -17.234 -8.406 1 92.38 107 TYR A N 1
ATOM 820 C CA . TYR A 1 107 ? -10 -17.203 -7.23 1 92.38 107 TYR A CA 1
ATOM 821 C C . TYR A 1 107 ? -11.469 -17.078 -7.633 1 92.38 107 TYR A C 1
ATOM 823 O O . TYR A 1 107 ? -12.32 -17.812 -7.141 1 92.38 107 TYR A O 1
ATOM 831 N N . SER A 1 108 ? -11.734 -16.094 -8.5 1 89.94 108 SER A N 1
ATOM 832 C CA . SER A 1 108 ? -13.109 -15.812 -8.906 1 89.94 108 SER A CA 1
ATOM 833 C C . SER A 1 108 ? -13.758 -17.016 -9.562 1 89.94 108 SER A C 1
ATOM 835 O O . SER A 1 108 ? -14.93 -17.312 -9.328 1 89.94 108 SER A O 1
ATOM 837 N N . SER A 1 109 ? -12.945 -17.734 -10.359 1 89.25 109 SER A N 1
ATOM 838 C CA . SER A 1 109 ? -13.469 -18.938 -11.008 1 89.25 109 SER A CA 1
ATOM 839 C C . SER A 1 109 ? -13.742 -20.031 -9.984 1 89.25 109 SER A C 1
ATOM 841 O O . SER A 1 109 ? -14.711 -20.781 -10.117 1 89.25 109 SER A O 1
ATOM 843 N N . GLU A 1 110 ? -12.891 -20.094 -9 1 92.88 110 GLU A N 1
ATOM 844 C CA . GLU A 1 110 ? -13.078 -21.141 -7.992 1 92.88 110 GLU A CA 1
ATOM 845 C C . GLU A 1 110 ? -14.344 -20.891 -7.172 1 92.88 110 GLU A C 1
ATOM 847 O O . GLU A 1 110 ? -15.117 -21.812 -6.934 1 92.88 110 GLU A O 1
ATOM 852 N N . ILE A 1 111 ? -14.531 -19.594 -6.773 1 92.62 111 ILE A N 1
ATOM 853 C CA . ILE A 1 111 ? -15.68 -19.25 -5.938 1 92.62 111 ILE A CA 1
ATOM 854 C C . ILE A 1 111 ? -16.969 -19.578 -6.68 1 92.62 111 ILE A C 1
ATOM 856 O O . ILE A 1 111 ? -17.984 -19.922 -6.062 1 92.62 111 ILE A O 1
ATOM 860 N N . LYS A 1 112 ? -16.969 -19.578 -7.953 1 91.88 112 LYS A N 1
ATOM 861 C CA . LYS A 1 112 ? -18.141 -19.844 -8.773 1 91.88 112 LYS A CA 1
ATOM 862 C C . LYS A 1 112 ? -18.438 -21.344 -8.844 1 91.88 112 LYS A C 1
ATOM 864 O O . LYS A 1 112 ? -19.578 -21.75 -9.031 1 91.88 112 LYS A O 1
ATOM 869 N N . ASP A 1 113 ? -17.375 -22.109 -8.773 1 93.94 113 ASP A N 1
ATOM 870 C CA . ASP A 1 113 ? -17.531 -23.547 -8.891 1 93.94 113 ASP A CA 1
ATOM 871 C C . ASP A 1 113 ? -16.438 -24.281 -8.102 1 93.94 113 ASP A C 1
ATOM 873 O O . ASP A 1 113 ? -15.492 -24.812 -8.688 1 93.94 113 ASP A O 1
ATOM 877 N N . LEU A 1 114 ? -16.641 -24.531 -6.867 1 93.12 114 LEU A N 1
ATOM 878 C CA . LEU A 1 114 ? -15.672 -25.125 -5.965 1 93.12 114 LEU A CA 1
ATOM 879 C C . LEU A 1 114 ? -15.43 -26.594 -6.324 1 93.12 114 LEU A C 1
ATOM 881 O O . LEU A 1 114 ? -14.289 -27.062 -6.293 1 93.12 114 LEU A O 1
ATOM 885 N N . ALA A 1 115 ? -16.469 -27.25 -6.699 1 94.56 115 ALA A N 1
ATOM 886 C CA . ALA A 1 115 ? -16.375 -28.672 -7.004 1 94.56 115 ALA A CA 1
ATOM 887 C C . ALA A 1 115 ? -15.5 -28.922 -8.234 1 94.56 115 ALA A C 1
ATOM 889 O O . ALA A 1 115 ? -14.75 -29.891 -8.273 1 94.56 115 ALA A O 1
ATOM 890 N N . ARG A 1 116 ? -15.656 -28.062 -9.141 1 94.94 116 ARG A N 1
ATOM 891 C CA . ARG A 1 116 ? -14.859 -28.188 -10.352 1 94.94 116 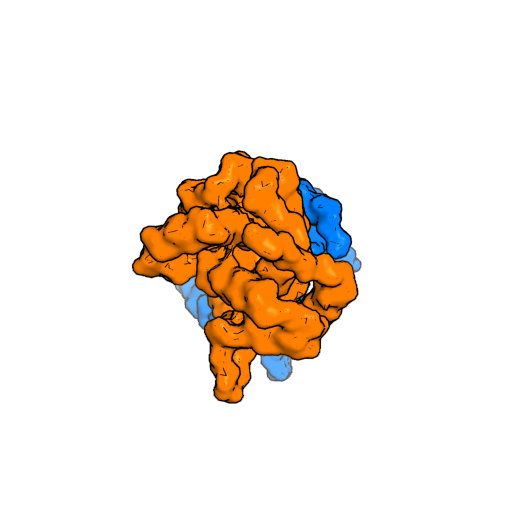ARG A CA 1
ATOM 892 C C . ARG A 1 116 ? -13.367 -28.109 -10.039 1 94.94 116 ARG A C 1
ATOM 894 O O . ARG A 1 116 ? -12.578 -28.922 -10.523 1 94.94 116 ARG A O 1
ATOM 901 N N . VAL A 1 117 ? -12.992 -27.203 -9.234 1 95.81 117 VAL A N 1
ATOM 902 C CA . VAL A 1 117 ? -11.586 -27 -8.891 1 95.81 117 VAL A CA 1
ATOM 903 C C . VAL A 1 117 ? -11.078 -28.203 -8.086 1 95.81 117 VAL A C 1
ATOM 905 O O . VAL A 1 117 ? -9.961 -28.672 -8.305 1 95.81 117 VAL A O 1
ATOM 908 N N . GLN A 1 118 ? -11.906 -28.734 -7.234 1 95.62 118 GLN A N 1
ATOM 909 C CA . GLN A 1 118 ? -11.523 -29.906 -6.445 1 95.62 118 GLN A CA 1
ATOM 910 C C . GLN A 1 118 ? -11.273 -31.125 -7.344 1 95.62 118 GLN A C 1
ATOM 912 O O . GLN A 1 118 ? -10.32 -31.875 -7.125 1 95.62 118 GLN A O 1
ATOM 917 N N . THR A 1 119 ? -12.125 -31.25 -8.312 1 97.12 119 THR A N 1
ATOM 918 C CA . THR A 1 119 ? -11.953 -32.344 -9.266 1 97.12 119 THR A CA 1
ATOM 919 C C . THR A 1 119 ? -10.688 -32.156 -10.094 1 97.12 119 THR A C 1
ATOM 921 O O . THR A 1 119 ? -9.93 -33.094 -10.312 1 97.12 119 THR A O 1
ATOM 924 N N . LEU A 1 120 ? -10.484 -30.969 -10.5 1 97.12 120 LEU A N 1
ATOM 925 C CA . LEU A 1 120 ? -9.312 -30.641 -11.305 1 97.12 120 LEU A CA 1
ATOM 926 C C . LEU A 1 120 ? -8.031 -30.906 -10.516 1 97.12 120 LEU A C 1
ATOM 928 O O . LEU A 1 120 ? -7.043 -31.391 -11.078 1 97.12 120 LEU A O 1
ATOM 932 N N . ILE A 1 121 ? -8.016 -30.641 -9.234 1 97.38 121 ILE A N 1
ATOM 933 C CA . ILE A 1 121 ? -6.844 -30.828 -8.383 1 97.38 121 ILE A CA 1
ATOM 934 C C . ILE A 1 121 ? -6.531 -32.312 -8.242 1 97.38 121 ILE A C 1
ATOM 936 O O . ILE A 1 121 ? -5.367 -32.719 -8.203 1 97.38 121 ILE A O 1
ATOM 940 N N . LYS A 1 122 ? -7.555 -33.125 -8.219 1 96.69 122 LYS A N 1
ATOM 941 C CA . LYS A 1 122 ? -7.34 -34.562 -8.172 1 96.69 122 LYS A CA 1
ATOM 942 C C . LYS A 1 122 ? -6.645 -35.062 -9.438 1 96.69 122 LYS A C 1
ATOM 944 O O . LYS A 1 122 ? -5.781 -35.938 -9.375 1 96.69 122 LYS A O 1
ATOM 949 N N . GLU A 1 123 ? -6.988 -34.438 -10.531 1 96.81 123 GLU A N 1
ATOM 950 C CA . GLU A 1 123 ? -6.422 -34.844 -11.82 1 96.81 123 GLU A CA 1
ATOM 951 C C . GLU A 1 123 ? -5.055 -34.188 -12.039 1 96.81 123 GLU A C 1
ATOM 953 O O . GLU A 1 123 ? -4.168 -34.812 -12.648 1 96.81 123 GLU A O 1
ATOM 958 N N . HIS A 1 124 ? -4.918 -33.031 -11.602 1 97.62 124 HIS A N 1
ATOM 959 C CA . HIS A 1 124 ? -3.693 -32.25 -11.742 1 97.62 124 HIS A CA 1
ATOM 960 C C . HIS A 1 124 ? -3.271 -31.641 -10.414 1 97.62 124 HIS A C 1
ATOM 962 O O . HIS A 1 124 ? -3.447 -30.438 -10.188 1 97.62 124 HIS A O 1
ATOM 968 N N . PRO A 1 125 ? -2.613 -32.406 -9.57 1 97.81 125 PRO A N 1
ATOM 969 C CA . PRO A 1 125 ? -2.27 -31.938 -8.234 1 97.81 125 PRO A CA 1
ATOM 970 C C . PRO A 1 125 ? -1.388 -30.688 -8.273 1 97.81 125 PRO A C 1
ATOM 972 O O . PRO A 1 125 ? -1.334 -29.938 -7.297 1 97.81 125 PRO A O 1
ATOM 975 N N . GLU A 1 126 ? -0.691 -30.422 -9.422 1 98.5 126 GLU A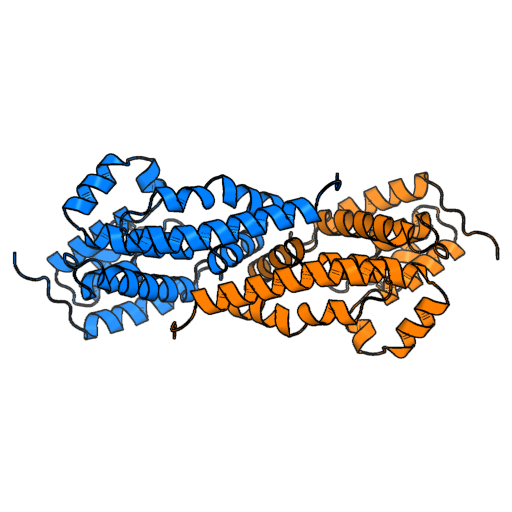 N 1
ATOM 976 C CA . GLU A 1 126 ? 0.135 -29.219 -9.578 1 98.5 126 GLU A CA 1
ATOM 977 C C . GLU A 1 126 ? -0.698 -27.953 -9.422 1 98.5 126 GLU A C 1
ATOM 979 O O . GLU A 1 126 ? -0.184 -26.922 -9.008 1 98.5 126 GLU A O 1
ATOM 984 N N . LEU A 1 127 ? -1.99 -28.062 -9.727 1 98.56 127 LEU A N 1
ATOM 985 C CA . LEU A 1 127 ? -2.883 -26.906 -9.586 1 98.56 127 LEU A CA 1
ATOM 986 C C . LEU A 1 127 ? -2.918 -26.422 -8.141 1 98.56 127 LEU A C 1
ATOM 988 O O . LEU A 1 127 ? -2.893 -25.219 -7.887 1 98.56 127 LEU A O 1
ATOM 992 N N . ALA A 1 128 ? -2.953 -27.344 -7.18 1 98.56 128 ALA A N 1
ATOM 993 C CA . ALA A 1 128 ? -2.98 -26.984 -5.766 1 98.56 128 ALA A CA 1
ATOM 994 C C . ALA A 1 128 ? -1.759 -26.156 -5.383 1 98.56 128 ALA A C 1
ATOM 996 O O . ALA A 1 128 ? -1.875 -25.172 -4.664 1 98.56 128 ALA A O 1
ATOM 997 N N . VAL A 1 129 ? -0.619 -26.516 -5.918 1 98.75 129 VAL A N 1
ATOM 998 C CA . VAL A 1 129 ? 0.655 -25.875 -5.605 1 98.75 129 VAL A CA 1
ATOM 999 C C . VAL A 1 129 ? 0.676 -24.453 -6.176 1 98.75 129 VAL A C 1
ATOM 1001 O O . VAL A 1 129 ? 0.957 -23.5 -5.453 1 98.75 129 VAL A O 1
ATOM 1004 N N . VAL A 1 130 ? 0.3 -24.328 -7.438 1 98.75 130 VAL A N 1
ATOM 1005 C CA . VAL A 1 130 ? 0.378 -23.031 -8.117 1 98.75 130 VAL A CA 1
ATOM 1006 C C . VAL A 1 130 ? -0.679 -22.094 -7.559 1 98.75 130 VAL A C 1
ATOM 1008 O O . VAL A 1 130 ? -0.42 -20.906 -7.379 1 98.75 130 VAL A O 1
ATOM 1011 N N . GLN A 1 131 ? -1.853 -22.609 -7.285 1 98.62 131 GLN A N 1
ATOM 1012 C CA . GLN A 1 131 ? -2.916 -21.781 -6.727 1 98.62 131 GLN A CA 1
ATOM 1013 C C . GLN A 1 131 ? -2.537 -21.266 -5.344 1 98.62 131 GLN A C 1
ATOM 1015 O O . GLN A 1 131 ? -2.729 -20.078 -5.051 1 98.62 131 GLN A O 1
ATOM 1020 N N . ASP A 1 132 ? -1.994 -22.172 -4.504 1 98.75 132 ASP A N 1
ATOM 1021 C CA . ASP A 1 132 ? -1.525 -21.734 -3.191 1 98.75 132 ASP A CA 1
ATOM 1022 C C . ASP A 1 132 ? -0.451 -20.656 -3.326 1 98.75 132 ASP A C 1
ATOM 1024 O O . ASP A 1 132 ? -0.469 -19.656 -2.602 1 98.75 132 ASP A O 1
ATOM 1028 N N . ALA A 1 133 ? 0.449 -20.844 -4.227 1 98.75 133 ALA A N 1
ATOM 1029 C CA . ALA A 1 133 ? 1.539 -19.891 -4.43 1 98.75 133 ALA A CA 1
ATOM 1030 C C . ALA A 1 133 ? 1.003 -18.516 -4.832 1 98.75 133 ALA A C 1
ATOM 1032 O O . ALA A 1 133 ? 1.428 -17.5 -4.289 1 98.75 133 ALA A O 1
ATOM 1033 N N . ASP A 1 134 ? 0.11 -18.516 -5.762 1 98.38 134 ASP A N 1
ATOM 1034 C CA . ASP A 1 134 ? -0.495 -17.281 -6.219 1 98.38 134 ASP A CA 1
ATOM 1035 C C . ASP A 1 134 ? -1.234 -16.578 -5.078 1 98.38 134 ASP A C 1
ATOM 1037 O O . ASP A 1 134 ? -1.114 -15.359 -4.91 1 98.38 134 ASP A O 1
ATOM 1041 N N . ARG A 1 135 ? -1.948 -17.344 -4.34 1 98.44 135 ARG A N 1
ATOM 1042 C CA . ARG A 1 135 ? -2.719 -16.781 -3.238 1 98.44 135 ARG A CA 1
ATOM 1043 C C . ARG A 1 135 ? -1.803 -16.312 -2.115 1 98.44 135 ARG A C 1
ATOM 1045 O O . ARG A 1 135 ? -2.092 -15.312 -1.449 1 98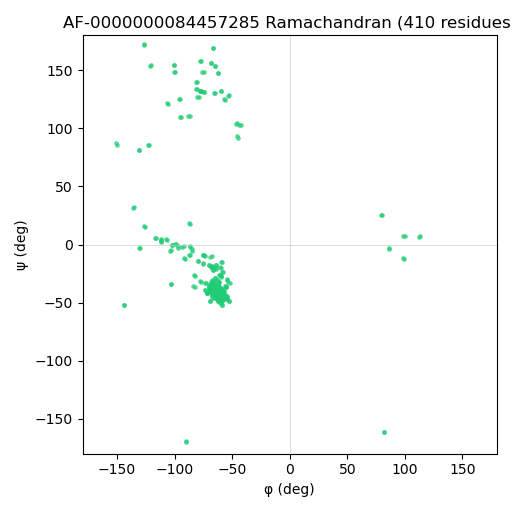.44 135 ARG A O 1
ATOM 1052 N N . LEU A 1 136 ? -0.717 -17.031 -1.896 1 98.62 136 LEU A N 1
ATOM 1053 C CA . LEU A 1 136 ? 0.249 -16.609 -0.887 1 98.62 136 LEU A CA 1
ATOM 1054 C C . LEU A 1 136 ? 0.856 -15.25 -1.245 1 98.62 136 LEU A C 1
ATOM 1056 O O . LEU A 1 136 ? 1.147 -14.445 -0.36 1 98.62 136 LEU A O 1
ATOM 1060 N N . ASP A 1 137 ? 1.035 -15 -2.551 1 98.38 137 ASP A N 1
ATOM 1061 C CA . ASP A 1 137 ? 1.589 -13.719 -2.971 1 98.38 137 ASP A CA 1
ATOM 1062 C C . ASP A 1 137 ? 0.587 -12.586 -2.746 1 98.38 137 ASP A C 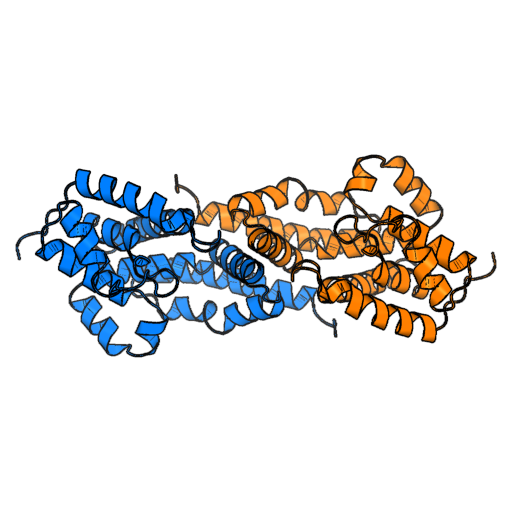1
ATOM 1064 O O . ASP A 1 137 ? 0.963 -11.414 -2.715 1 98.38 137 ASP A O 1
ATOM 1068 N N . ALA A 1 138 ? -0.668 -12.883 -2.58 1 98.06 138 ALA A N 1
ATOM 1069 C CA . ALA A 1 138 ? -1.726 -11.891 -2.398 1 98.06 138 ALA A CA 1
ATOM 1070 C C . ALA A 1 138 ? -1.879 -11.516 -0.928 1 98.06 138 ALA A C 1
ATOM 1072 O O . ALA A 1 138 ? -2.598 -10.57 -0.596 1 98.06 138 ALA A O 1
ATOM 1073 N N . ILE A 1 139 ? -1.194 -12.242 -0.006 1 98.62 139 ILE A N 1
ATOM 1074 C CA . ILE A 1 139 ? -1.355 -11.945 1.413 1 98.62 139 ILE A CA 1
ATOM 1075 C C . ILE A 1 139 ? 0.012 -11.719 2.051 1 98.62 139 ILE A C 1
ATOM 1077 O O . ILE A 1 139 ? 1.045 -11.883 1.398 1 98.62 139 ILE A O 1
ATOM 1081 N N . GLY A 1 140 ? 0.032 -11.273 3.326 1 98.56 140 GLY A N 1
ATOM 1082 C CA . GLY A 1 140 ? 1.27 -10.883 3.982 1 98.56 140 GLY A CA 1
ATOM 1083 C C . GLY A 1 140 ? 1.707 -9.469 3.635 1 98.56 140 GLY A C 1
ATOM 1084 O O . GLY A 1 140 ? 0.89 -8.648 3.221 1 98.56 140 GLY A O 1
ATOM 1085 N N . ALA A 1 141 ? 2.986 -9.188 3.873 1 98.62 141 ALA A N 1
ATOM 1086 C CA . ALA A 1 141 ? 3.535 -7.863 3.613 1 98.62 141 ALA A CA 1
ATOM 1087 C C . ALA A 1 141 ? 3.5 -7.535 2.123 1 98.62 141 ALA A C 1
ATOM 1089 O O . ALA A 1 141 ? 3.139 -6.422 1.734 1 98.62 141 ALA A O 1
ATOM 1090 N N . VAL A 1 142 ? 3.887 -8.516 1.322 1 98.44 142 VAL A N 1
ATOM 1091 C CA . VAL A 1 142 ? 3.828 -8.328 -0.123 1 98.44 142 VAL A CA 1
ATOM 1092 C C . VAL A 1 142 ? 2.385 -8.078 -0.553 1 98.44 142 VAL A C 1
ATOM 1094 O O . VAL A 1 142 ? 2.113 -7.156 -1.328 1 98.44 142 VAL A O 1
ATOM 1097 N N . GLY A 1 143 ? 1.468 -8.875 -0.006 1 98.5 143 GLY A N 1
ATOM 1098 C CA . GLY A 1 143 ? 0.057 -8.703 -0.314 1 98.5 143 GLY A CA 1
ATOM 1099 C C . GLY A 1 143 ? -0.475 -7.336 0.077 1 98.5 143 GLY A C 1
ATOM 1100 O O . GLY A 1 143 ? -1.262 -6.738 -0.66 1 98.5 143 GLY A O 1
ATOM 1101 N N . ILE A 1 144 ? -0.057 -6.867 1.223 1 98.62 144 ILE A N 1
ATOM 1102 C CA . ILE A 1 144 ? -0.423 -5.527 1.671 1 98.62 144 ILE A CA 1
ATOM 1103 C C . ILE A 1 144 ? 0.054 -4.496 0.652 1 98.62 144 ILE A C 1
ATOM 1105 O O . ILE A 1 144 ? -0.727 -3.652 0.201 1 98.62 144 ILE A O 1
ATOM 1109 N N . GLY A 1 145 ? 1.318 -4.559 0.297 1 98.38 145 GLY A N 1
ATOM 1110 C CA . GLY A 1 145 ? 1.854 -3.656 -0.71 1 98.38 145 GLY A CA 1
ATOM 1111 C C . GLY A 1 145 ? 1.106 -3.723 -2.027 1 98.38 145 GLY A C 1
ATOM 1112 O O . GLY A 1 145 ? 0.783 -2.688 -2.615 1 98.38 145 GLY A O 1
ATOM 1113 N N . ARG A 1 146 ? 0.808 -4.898 -2.445 1 98 146 ARG A N 1
ATOM 1114 C CA . ARG A 1 146 ? 0.121 -5.094 -3.719 1 98 146 ARG A CA 1
ATOM 1115 C C . ARG A 1 146 ? -1.292 -4.523 -3.672 1 98 146 ARG A C 1
ATOM 1117 O O . ARG A 1 146 ? -1.75 -3.906 -4.637 1 98 146 ARG A O 1
ATOM 1124 N N . ALA A 1 147 ? -1.998 -4.758 -2.609 1 97.88 147 ALA A N 1
ATOM 1125 C CA . ALA A 1 147 ? -3.369 -4.273 -2.479 1 97.88 147 ALA A CA 1
ATOM 1126 C C . ALA A 1 147 ? -3.426 -2.752 -2.584 1 97.88 147 ALA A C 1
ATOM 1128 O O . ALA A 1 147 ? -4.23 -2.203 -3.342 1 97.88 147 ALA A O 1
ATOM 1129 N N . PHE A 1 148 ? -2.559 -2.094 -1.874 1 98.25 148 PHE A N 1
ATOM 1130 C CA . PHE A 1 148 ? -2.559 -0.636 -1.902 1 98.25 148 PHE A CA 1
ATOM 1131 C C . PHE A 1 148 ? -2.041 -0.12 -3.24 1 98.25 148 PHE A C 1
ATOM 1133 O O . PHE A 1 148 ? -2.555 0.867 -3.771 1 98.25 148 PHE A O 1
ATOM 1140 N N . THR A 1 149 ? -0.986 -0.721 -3.789 1 97.62 149 THR A N 1
ATOM 1141 C CA . THR A 1 149 ? -0.455 -0.334 -5.094 1 97.62 149 THR A CA 1
ATOM 1142 C C . THR A 1 149 ? -1.53 -0.443 -6.168 1 97.62 149 THR A C 1
ATOM 1144 O O . THR A 1 149 ? -1.697 0.469 -6.98 1 97.62 149 THR A O 1
ATOM 1147 N N . PHE A 1 150 ? -2.273 -1.518 -6.152 1 96.69 150 PHE A N 1
ATOM 1148 C CA . PHE A 1 150 ? -3.389 -1.678 -7.078 1 96.69 150 PHE A CA 1
ATOM 1149 C C . PHE A 1 150 ? -4.414 -0.564 -6.891 1 96.69 150 PHE A C 1
ATOM 1151 O O . PHE A 1 150 ? -4.891 0.018 -7.867 1 96.69 150 PHE A O 1
ATOM 1158 N N . GLY A 1 151 ? -4.746 -0.336 -5.641 1 95.94 151 GLY A N 1
ATOM 1159 C CA . GLY A 1 151 ? -5.664 0.754 -5.352 1 95.94 151 GLY A CA 1
ATOM 1160 C C . GLY A 1 151 ? -5.207 2.086 -5.918 1 95.94 151 GLY A C 1
ATOM 1161 O O . GLY A 1 151 ? -6 2.814 -6.516 1 95.94 151 GLY A O 1
ATOM 1162 N N . GLY A 1 152 ? -3.926 2.395 -5.703 1 95.94 152 GLY A N 1
ATOM 1163 C CA . GLY A 1 152 ? -3.367 3.621 -6.258 1 95.94 152 GLY A CA 1
ATOM 1164 C C . GLY A 1 152 ? -3.465 3.691 -7.77 1 95.94 152 GLY A C 1
ATOM 1165 O O . GLY A 1 152 ? -3.828 4.73 -8.32 1 95.94 152 GLY A O 1
ATOM 1166 N N . ALA A 1 153 ? -3.172 2.602 -8.43 1 94.25 153 ALA A N 1
ATOM 1167 C CA . ALA A 1 153 ? -3.213 2.539 -9.891 1 94.25 153 ALA A CA 1
ATOM 1168 C C . ALA A 1 153 ? -4.637 2.734 -10.406 1 94.25 153 ALA A C 1
ATOM 1170 O O . ALA A 1 153 ? -4.836 3.271 -11.5 1 94.25 153 ALA A O 1
ATOM 1171 N N . LYS A 1 154 ? -5.629 2.348 -9.594 1 94.75 154 LYS A N 1
ATOM 1172 C CA . LYS A 1 154 ? -7.023 2.395 -10.023 1 94.75 154 LYS A CA 1
ATOM 1173 C C . LYS A 1 154 ? -7.75 3.58 -9.398 1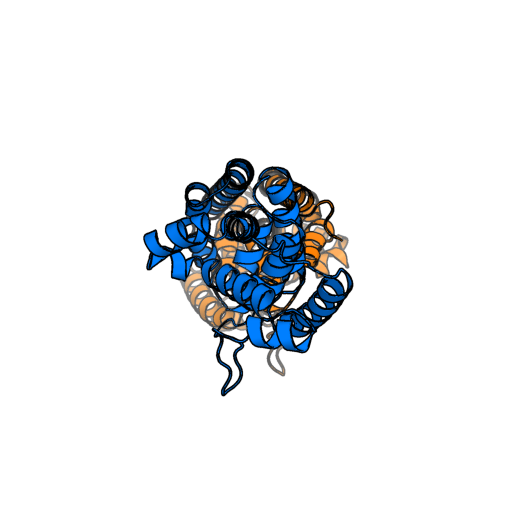 94.75 154 LYS A C 1
ATOM 1175 O O . LYS A 1 154 ? -8.945 3.775 -9.633 1 94.75 154 LYS A O 1
ATOM 1180 N N . GLY A 1 155 ? -7.113 4.32 -8.508 1 93.69 155 GLY A N 1
ATOM 1181 C CA . GLY A 1 155 ? -7.723 5.465 -7.852 1 93.69 155 GLY A CA 1
ATOM 1182 C C . GLY A 1 155 ? -8.633 5.082 -6.699 1 93.69 155 GLY A C 1
ATOM 1183 O O . GLY A 1 155 ? -9.562 5.816 -6.363 1 93.69 155 GLY A O 1
ATOM 1184 N N . ARG A 1 156 ? -8.352 3.947 -6.16 1 93.62 156 ARG A N 1
ATOM 1185 C CA . ARG A 1 156 ? -9.125 3.463 -5.023 1 93.62 156 ARG A CA 1
ATOM 1186 C C . ARG A 1 156 ? -8.656 4.105 -3.723 1 93.62 156 ARG A C 1
ATOM 1188 O O . ARG A 1 156 ? -7.457 4.223 -3.48 1 93.62 156 ARG A O 1
ATOM 1195 N N . ALA A 1 157 ? -9.602 4.461 -2.836 1 94.62 157 ALA A N 1
ATOM 1196 C CA . ALA A 1 157 ? -9.297 5.062 -1.541 1 94.62 157 ALA A CA 1
ATOM 1197 C C . ALA A 1 157 ? -8.617 4.062 -0.616 1 94.62 157 ALA A C 1
ATOM 1199 O O . ALA A 1 157 ? -8.805 2.852 -0.754 1 94.62 157 ALA A O 1
ATOM 1200 N N . LEU A 1 158 ? -7.84 4.52 0.385 1 96.5 158 LEU A N 1
ATOM 1201 C CA . LEU A 1 158 ? -7.129 3.674 1.341 1 96.5 158 LEU A CA 1
ATOM 1202 C C . LEU A 1 158 ? -8.094 2.754 2.078 1 96.5 158 LEU A C 1
ATOM 1204 O O . LEU A 1 158 ? -7.844 1.555 2.205 1 96.5 158 LEU A O 1
ATOM 1208 N N . ASP A 1 159 ? -9.219 3.291 2.49 1 95.56 159 ASP A N 1
ATOM 1209 C CA . ASP A 1 159 ? -10.195 2.525 3.256 1 95.56 159 ASP A CA 1
ATOM 1210 C C . ASP A 1 159 ? -10.766 1.376 2.428 1 95.56 159 ASP A C 1
ATOM 1212 O O . ASP A 1 159 ? -11.062 0.306 2.961 1 95.56 159 ASP A O 1
ATOM 1216 N N . ASP A 1 160 ? -10.953 1.656 1.191 1 95.75 160 ASP A N 1
ATOM 1217 C CA . ASP A 1 160 ? -11.469 0.612 0.31 1 95.75 160 ASP A CA 1
ATOM 1218 C C . ASP A 1 160 ? -10.453 -0.51 0.133 1 95.75 160 ASP A C 1
ATOM 1220 O O . ASP A 1 160 ? -10.82 -1.678 -0.004 1 95.75 160 ASP A O 1
ATOM 1224 N N . SER A 1 161 ? -9.164 -0.112 0.09 1 96.31 161 SER A N 1
ATOM 1225 C CA . SER A 1 161 ? -8.125 -1.131 0.019 1 96.31 161 SER A CA 1
ATOM 1226 C C . SER A 1 161 ? -8.117 -1.997 1.274 1 96.31 161 SER A C 1
ATOM 1228 O O . SER A 1 161 ? -7.965 -3.219 1.19 1 96.31 161 SER A O 1
ATOM 1230 N N . ILE A 1 162 ? -8.305 -1.394 2.43 1 96.75 162 ILE A N 1
ATOM 1231 C CA . ILE A 1 162 ? -8.414 -2.139 3.678 1 96.75 162 ILE A CA 1
ATOM 1232 C C . ILE A 1 162 ? -9.656 -3.025 3.646 1 96.75 162 ILE A C 1
ATOM 1234 O O . ILE A 1 162 ? -9.617 -4.168 4.109 1 96.75 162 ILE A O 1
ATOM 1238 N N . GLY A 1 163 ? -10.758 -2.441 3.111 1 96 163 GLY A N 1
ATOM 1239 C CA . GLY A 1 163 ? -11.961 -3.242 2.953 1 96 163 GLY A CA 1
ATOM 1240 C C . GLY A 1 163 ? -11.742 -4.504 2.143 1 96 163 GLY A C 1
ATOM 1241 O O . GLY A 1 163 ? -12.328 -5.547 2.43 1 96 163 GLY A O 1
ATOM 1242 N N . HIS A 1 164 ? -10.875 -4.414 1.146 1 95.88 164 HIS A N 1
ATOM 1243 C CA . HIS A 1 164 ? -10.547 -5.551 0.295 1 95.88 164 HIS A CA 1
ATOM 1244 C C . HIS A 1 164 ? -9.891 -6.672 1.096 1 95.88 164 HIS A C 1
ATOM 1246 O O . HIS A 1 164 ? -10.047 -7.848 0.771 1 95.88 164 HIS A O 1
ATOM 1252 N N . PHE A 1 165 ? -9.125 -6.336 2.193 1 96.38 165 PHE A N 1
ATOM 1253 C CA . PHE A 1 165 ? -8.578 -7.363 3.066 1 96.38 165 PHE A CA 1
ATOM 1254 C C . PHE A 1 165 ? -9.672 -8.305 3.547 1 96.38 165 PHE A C 1
ATOM 1256 O O . PHE A 1 165 ? -9.562 -9.523 3.393 1 96.38 165 PHE A O 1
ATOM 1263 N N . GLU A 1 166 ? -10.742 -7.668 4.012 1 93.38 166 GLU A N 1
ATOM 1264 C CA . GLU A 1 166 ? -11.836 -8.43 4.617 1 93.38 166 GLU A CA 1
ATOM 1265 C C . GLU A 1 166 ? -12.648 -9.172 3.561 1 93.38 166 GLU A C 1
ATOM 1267 O O . GLU A 1 166 ? -13.078 -10.305 3.781 1 93.38 166 GLU A O 1
ATOM 1272 N N . GLU A 1 167 ? -12.844 -8.555 2.518 1 93.44 167 GLU A N 1
ATOM 1273 C CA . GLU A 1 167 ? -13.703 -9.094 1.471 1 93.44 167 GLU A CA 1
ATOM 1274 C C . GLU A 1 167 ? -13.078 -10.336 0.832 1 93.44 167 GLU A C 1
ATOM 1276 O O . GLU A 1 167 ? -13.797 -11.266 0.454 1 93.44 167 GLU A O 1
ATOM 1281 N N . LYS A 1 168 ? -11.789 -10.383 0.779 1 94.88 168 LYS A N 1
ATOM 1282 C CA . LYS A 1 168 ? -11.195 -11.461 -0.002 1 94.88 168 LYS A CA 1
ATOM 1283 C C . LYS A 1 168 ? -9.914 -11.969 0.655 1 94.88 168 LYS A C 1
ATOM 1285 O O . LYS A 1 168 ? -9.805 -13.156 0.967 1 94.88 168 LYS A O 1
ATOM 1290 N N . LEU A 1 169 ? -8.953 -11.148 1.005 1 97.12 169 LEU A N 1
ATOM 1291 C CA . LEU A 1 169 ? -7.582 -11.555 1.278 1 97.12 169 LEU A CA 1
ATOM 1292 C C . LEU A 1 169 ? -7.5 -12.359 2.57 1 97.12 169 LEU A C 1
ATOM 1294 O O . LEU A 1 169 ? -6.766 -13.352 2.645 1 97.12 169 LEU A O 1
ATOM 1298 N N . LEU A 1 170 ? -8.289 -11.992 3.549 1 97.25 170 LEU A N 1
ATOM 1299 C CA . LEU A 1 170 ? -8.242 -12.656 4.844 1 97.25 170 LEU A CA 1
ATOM 1300 C C . LEU A 1 170 ? -8.922 -14.023 4.773 1 97.25 170 LEU A C 1
ATOM 1302 O O . LEU A 1 170 ? -8.766 -14.844 5.684 1 97.25 170 LEU A O 1
ATOM 1306 N N . LYS A 1 171 ? -9.586 -14.312 3.68 1 96.38 171 LYS A N 1
ATOM 1307 C CA . LYS A 1 171 ? -10.258 -15.602 3.504 1 96.38 171 LYS A CA 1
ATOM 1308 C C . LYS A 1 171 ? -9.344 -16.609 2.816 1 96.38 171 LYS A C 1
ATOM 1310 O O . LYS A 1 171 ? -9.617 -17.812 2.822 1 96.38 171 LYS A O 1
ATOM 1315 N N . LEU A 1 172 ? -8.242 -16.219 2.275 1 97.88 172 LEU A N 1
ATOM 1316 C CA . LEU A 1 172 ? -7.41 -17.047 1.419 1 97.88 172 LEU A CA 1
ATOM 1317 C C . LEU A 1 172 ? -6.758 -18.172 2.221 1 97.88 172 LEU A C 1
ATOM 1319 O O . LEU A 1 172 ? -6.539 -19.266 1.699 1 97.88 172 LEU A O 1
ATOM 1323 N N . GLU A 1 173 ? -6.453 -17.906 3.475 1 97.62 173 GLU A N 1
ATOM 1324 C CA . GLU A 1 173 ? -5.82 -18.922 4.309 1 97.62 173 GLU A CA 1
ATOM 1325 C C . GLU A 1 173 ? -6.637 -20.219 4.32 1 97.62 173 GLU A C 1
ATOM 1327 O O . GLU A 1 173 ? -6.09 -21.297 4.129 1 97.62 173 GLU A O 1
ATOM 1332 N N . SER A 1 174 ? -7.984 -20.062 4.477 1 96.69 174 SER A N 1
ATOM 1333 C CA . SER A 1 174 ? -8.859 -21.219 4.582 1 96.69 174 SER A CA 1
ATOM 1334 C C . SER A 1 174 ? -9.023 -21.906 3.234 1 96.69 174 SER A C 1
ATOM 1336 O O . SER A 1 174 ? -9.523 -23.031 3.164 1 96.69 174 SER A O 1
ATOM 1338 N N . MET A 1 175 ? -8.547 -21.297 2.152 1 96.5 175 MET A N 1
ATOM 1339 C CA . MET A 1 175 ? -8.734 -21.828 0.806 1 96.5 175 MET A CA 1
ATOM 1340 C C . MET A 1 175 ? -7.465 -22.5 0.302 1 96.5 175 MET A C 1
ATOM 1342 O O . MET A 1 175 ? -7.43 -23 -0.822 1 96.5 175 MET A O 1
ATOM 1346 N N . MET A 1 176 ? -6.402 -22.484 1.14 1 98.12 176 MET A N 1
ATOM 1347 C CA . MET A 1 176 ? -5.172 -23.172 0.748 1 98.12 176 MET A CA 1
ATOM 1348 C C . MET A 1 176 ? -5.41 -24.672 0.577 1 98.12 176 MET A C 1
ATOM 1350 O O . MET A 1 176 ? -6.227 -25.25 1.287 1 98.12 176 MET A O 1
ATOM 1354 N N . LYS A 1 177 ? -4.691 -25.234 -0.316 1 98.06 177 LYS A N 1
ATOM 1355 C CA . LYS A 1 177 ? -4.895 -26.656 -0.631 1 98.06 177 LYS A CA 1
ATOM 1356 C C . LYS A 1 177 ? -3.811 -27.516 -0.002 1 98.06 177 LYS A C 1
ATOM 1358 O O . LYS A 1 177 ? -4.062 -28.672 0.366 1 98.06 177 LYS A O 1
ATOM 1363 N N . THR A 1 178 ? -2.584 -27.062 0.119 1 98.25 178 THR A N 1
ATOM 1364 C CA . THR A 1 178 ? -1.469 -27.844 0.644 1 98.25 178 THR A CA 1
ATOM 1365 C C . THR A 1 178 ? -1.194 -27.484 2.102 1 98.25 178 THR A C 1
ATOM 1367 O O . THR A 1 178 ? -1.421 -26.359 2.518 1 98.25 178 THR A O 1
ATOM 1370 N N . ASP A 1 179 ? -0.723 -28.453 2.859 1 97.5 179 ASP A N 1
ATOM 1371 C CA . ASP A 1 179 ? -0.4 -28.188 4.262 1 97.5 179 ASP A CA 1
ATOM 1372 C C . ASP A 1 179 ? 0.665 -27.109 4.391 1 97.5 179 ASP A C 1
ATOM 1374 O O . ASP A 1 179 ? 0.539 -26.203 5.223 1 97.5 179 ASP A O 1
ATOM 1378 N N . TYR A 1 180 ? 1.635 -27.156 3.555 1 97.69 180 TYR A N 1
ATOM 1379 C CA . TYR A 1 180 ? 2.723 -26.188 3.598 1 97.69 180 TYR A CA 1
ATOM 1380 C C . TYR A 1 180 ? 2.225 -24.797 3.232 1 97.69 180 TYR A C 1
ATOM 1382 O O . TYR A 1 180 ? 2.582 -23.812 3.883 1 97.69 180 TYR A O 1
ATOM 1390 N N . GLY A 1 181 ? 1.444 -24.688 2.189 1 98.12 181 GLY A N 1
ATOM 1391 C CA . GLY A 1 181 ? 0.836 -23.422 1.826 1 98.12 181 GLY A CA 1
ATOM 1392 C C . GLY A 1 181 ? -0.013 -22.828 2.934 1 98.12 181 GLY A C 1
ATOM 1393 O O . GLY A 1 181 ? 0.02 -21.625 3.168 1 98.12 181 GLY A O 1
ATOM 1394 N N . ARG A 1 182 ? -0.74 -23.703 3.605 1 98.38 182 ARG A N 1
ATOM 1395 C CA . ARG A 1 182 ? -1.605 -23.266 4.691 1 98.38 182 ARG A CA 1
ATOM 1396 C C . ARG A 1 182 ? -0.786 -22.703 5.855 1 98.38 182 ARG A C 1
ATOM 1398 O O . ARG A 1 182 ? -1.169 -21.719 6.473 1 98.38 182 ARG A O 1
ATOM 1405 N N . GLU A 1 183 ? 0.252 -23.328 6.18 1 98.12 183 GLU A N 1
ATOM 1406 C CA . GLU A 1 183 ? 1.13 -22.844 7.242 1 98.12 183 GLU A CA 1
ATOM 1407 C C . GLU A 1 183 ? 1.683 -21.469 6.918 1 98.12 183 GLU A C 1
ATOM 1409 O O . GLU A 1 183 ? 1.672 -20.562 7.77 1 98.12 183 GLU A O 1
ATOM 1414 N N . MET A 1 184 ? 2.156 -21.281 5.738 1 97.94 184 MET A N 1
ATOM 1415 C CA . MET A 1 184 ? 2.676 -19.984 5.312 1 97.94 184 MET A CA 1
ATOM 1416 C C . MET A 1 184 ? 1.574 -18.922 5.316 1 97.94 184 MET A C 1
ATOM 1418 O O . MET A 1 184 ? 1.804 -17.781 5.715 1 97.94 184 MET A O 1
ATOM 1422 N N . ALA A 1 185 ? 0.4 -19.375 4.887 1 98.75 185 ALA A N 1
ATOM 1423 C CA . ALA A 1 185 ? -0.726 -18.453 4.805 1 98.75 185 ALA A CA 1
ATOM 1424 C C . ALA A 1 185 ? -1.138 -17.969 6.191 1 98.75 185 ALA A C 1
ATOM 1426 O O . ALA A 1 185 ? -1.569 -16.828 6.348 1 98.75 185 ALA A O 1
ATOM 1427 N N . ARG A 1 186 ? -1.012 -18.828 7.16 1 98.5 186 ARG A N 1
ATOM 1428 C CA . ARG A 1 186 ? -1.376 -18.453 8.523 1 98.5 186 ARG A CA 1
ATOM 1429 C C . ARG A 1 186 ? -0.55 -17.266 9.008 1 98.5 186 ARG A C 1
ATOM 1431 O O . ARG A 1 186 ? -1.101 -16.281 9.516 1 98.5 186 ARG A O 1
ATOM 1438 N N . GLU A 1 187 ? 0.693 -17.359 8.805 1 98.25 187 GLU A N 1
ATOM 1439 C CA . GLU A 1 187 ? 1.599 -16.297 9.203 1 98.25 187 GLU A CA 1
ATOM 1440 C C . GLU A 1 187 ? 1.311 -15.008 8.43 1 98.25 187 GLU A C 1
ATOM 1442 O O . GLU A 1 187 ? 1.259 -13.922 9.016 1 98.25 187 GLU A O 1
ATOM 1447 N N . ARG A 1 188 ? 1.147 -15.133 7.199 1 98.62 188 ARG A N 1
ATOM 1448 C CA . ARG A 1 188 ? 0.915 -13.977 6.34 1 98.62 188 ARG A CA 1
ATOM 1449 C C . ARG A 1 188 ? -0.438 -13.344 6.637 1 98.62 188 ARG A C 1
ATOM 1451 O O . ARG A 1 188 ? -0.58 -12.117 6.578 1 98.62 188 ARG A O 1
ATOM 1458 N N . THR A 1 189 ? -1.414 -14.172 6.949 1 98.69 189 THR A N 1
ATOM 1459 C CA . THR A 1 189 ? -2.73 -13.664 7.324 1 98.69 189 THR A CA 1
ATOM 1460 C C . THR A 1 189 ? -2.652 -12.859 8.617 1 98.69 189 THR A C 1
ATOM 1462 O O . THR A 1 189 ? -3.285 -11.805 8.734 1 98.69 189 THR A O 1
ATOM 1465 N N . GLU A 1 190 ? -1.907 -13.32 9.523 1 98.44 190 GLU A N 1
ATOM 1466 C CA . GLU A 1 190 ? -1.744 -12.602 10.781 1 98.44 190 GLU A CA 1
ATOM 1467 C C . GLU A 1 190 ? -1.115 -11.227 10.555 1 98.44 190 GLU A C 1
ATOM 1469 O O . GLU A 1 190 ? -1.494 -10.25 11.195 1 98.44 190 GLU A O 1
ATOM 1474 N N . ARG A 1 191 ? -0.155 -11.156 9.656 1 98.62 191 ARG A N 1
ATOM 1475 C CA . ARG A 1 191 ? 0.457 -9.875 9.312 1 98.62 191 ARG A CA 1
ATOM 1476 C C . ARG A 1 191 ? -0.582 -8.898 8.766 1 98.62 191 ARG A C 1
ATOM 1478 O O . ARG A 1 191 ? -0.573 -7.719 9.117 1 98.62 191 ARG A O 1
ATOM 1485 N N . MET A 1 192 ? -1.466 -9.453 8.008 1 98.12 192 MET A N 1
ATOM 1486 C CA . MET A 1 192 ? -2.518 -8.617 7.43 1 98.12 192 MET A CA 1
ATOM 1487 C C . MET A 1 192 ? -3.492 -8.148 8.5 1 98.12 192 MET A C 1
ATOM 1489 O O . MET A 1 192 ? -3.949 -7.004 8.477 1 98.12 192 MET A O 1
ATOM 1493 N N . ARG A 1 193 ? -3.818 -8.992 9.406 1 98.31 193 ARG A N 1
ATOM 1494 C CA . ARG A 1 193 ? -4.711 -8.625 10.5 1 98.31 193 ARG A CA 1
ATOM 1495 C C . ARG A 1 193 ? -4.109 -7.512 11.352 1 98.31 193 ARG A C 1
ATOM 1497 O O . ARG A 1 193 ? -4.809 -6.578 11.75 1 98.31 193 ARG A O 1
ATOM 1504 N N . LEU A 1 194 ? -2.861 -7.617 11.594 1 98.44 194 LEU A N 1
ATOM 1505 C CA . LEU A 1 194 ? -2.18 -6.586 12.367 1 98.44 194 LEU A CA 1
ATOM 1506 C C . LEU A 1 194 ? -2.191 -5.254 11.625 1 98.44 194 LEU A C 1
ATOM 1508 O O . LEU A 1 194 ? -2.457 -4.207 12.219 1 98.44 194 LEU A O 1
ATOM 1512 N N . MET A 1 195 ? -1.91 -5.305 10.344 1 98.56 195 MET A N 1
ATOM 1513 C CA . MET A 1 195 ? -1.969 -4.102 9.516 1 98.56 195 MET A CA 1
ATOM 1514 C C . MET A 1 195 ? -3.344 -3.449 9.602 1 98.56 195 MET A C 1
ATOM 1516 O O . MET A 1 195 ? -3.451 -2.23 9.742 1 98.56 195 MET A O 1
ATOM 1520 N N . LYS A 1 196 ? -4.305 -4.266 9.484 1 98.06 196 LYS A N 1
ATOM 1521 C CA . LYS A 1 196 ? -5.672 -3.76 9.57 1 98.06 196 LYS A CA 1
ATOM 1522 C C . LYS A 1 196 ? -5.945 -3.143 10.938 1 98.06 196 LYS A C 1
ATOM 1524 O O . LYS A 1 196 ? -6.566 -2.082 11.031 1 98.06 196 LYS A O 1
ATOM 1529 N N . GLU A 1 197 ? -5.562 -3.791 11.961 1 98.25 197 GLU A N 1
ATOM 1530 C CA . GLU A 1 197 ? -5.734 -3.281 13.32 1 98.25 197 GLU A CA 1
ATOM 1531 C C . GLU A 1 197 ? -5.027 -1.941 13.5 1 98.25 197 GLU A C 1
ATOM 1533 O O . GLU A 1 197 ? -5.602 -1.001 14.055 1 98.25 197 GLU A O 1
ATOM 1538 N N . TRP A 1 198 ? -3.803 -1.862 13.062 1 98.56 198 TRP A N 1
ATOM 1539 C CA . TRP A 1 198 ? -3.035 -0.624 13.156 1 98.56 198 TRP A CA 1
ATOM 1540 C C . TRP A 1 198 ? -3.727 0.5 12.391 1 98.56 198 TRP A C 1
ATOM 1542 O O . TRP A 1 198 ? -3.809 1.631 12.875 1 98.56 198 TRP A O 1
ATOM 1552 N N . PHE A 1 199 ? -4.211 0.155 11.219 1 98.44 199 PHE A N 1
ATOM 1553 C CA . PHE A 1 199 ? -4.898 1.144 10.398 1 98.44 199 PHE A CA 1
ATOM 1554 C C . PHE A 1 199 ? -6.129 1.688 11.117 1 98.44 199 PHE A C 1
ATOM 1556 O O . PHE A 1 199 ? -6.355 2.898 11.133 1 98.44 199 PHE A O 1
ATOM 1563 N N . GLU A 1 200 ? -6.875 0.805 11.719 1 97.44 200 GLU A N 1
ATOM 1564 C CA . GLU A 1 200 ? -8.07 1.192 12.461 1 97.44 200 GLU A CA 1
ATOM 1565 C C . GLU A 1 200 ? -7.715 2.064 13.664 1 97.44 200 GLU A C 1
ATOM 1567 O O . GLU A 1 200 ? -8.398 3.057 13.938 1 97.44 200 GLU A O 1
ATOM 1572 N N . GLN A 1 201 ? -6.695 1.732 14.352 1 97.69 201 GLN A N 1
ATOM 1573 C CA . GLN A 1 201 ? -6.234 2.531 15.477 1 97.69 201 GLN A CA 1
ATOM 1574 C C . GLN A 1 201 ? -5.836 3.936 15.031 1 97.69 201 GLN A C 1
ATOM 1576 O O . GLN A 1 201 ? -6.137 4.918 15.711 1 97.69 201 GLN A O 1
ATOM 1581 N N . GLU A 1 202 ? -5.191 4.008 13.875 1 98 202 GLU A N 1
ATOM 1582 C CA . GLU A 1 202 ? -4.629 5.27 13.398 1 98 202 GLU A CA 1
ATOM 1583 C C . GLU A 1 202 ? -5.707 6.152 12.781 1 98 202 GLU A C 1
ATOM 1585 O O . GLU A 1 202 ? -5.492 7.348 12.562 1 98 202 GLU A O 1
ATOM 1590 N N . THR A 1 203 ? -6.875 5.574 12.508 1 96.94 203 THR A N 1
ATOM 1591 C CA . THR A 1 203 ? -7.93 6.348 11.859 1 96.94 203 THR A CA 1
ATOM 1592 C C . THR A 1 203 ? -9.148 6.461 12.773 1 96.94 203 THR A C 1
ATOM 1594 O O . THR A 1 203 ? -10.195 6.969 12.359 1 96.94 203 THR A O 1
ATOM 1597 N N . GLU A 1 204 ? -9.008 5.984 13.945 1 94.44 204 GLU A N 1
ATOM 1598 C CA . GLU A 1 204 ? -10.102 6.031 14.914 1 94.44 204 GLU A CA 1
ATOM 1599 C C . GLU A 1 204 ? -10.523 7.473 15.195 1 94.44 204 GLU A C 1
ATOM 1601 O O . GLU A 1 204 ? -9.68 8.344 15.398 1 94.44 204 GLU A O 1
ATOM 1606 N N . GLY A 1 205 ? -11.781 7.73 15.156 1 91.44 205 GLY A N 1
ATOM 1607 C CA . GLY A 1 205 ? -12.312 9.023 15.531 1 91.44 205 GLY A CA 1
ATOM 1608 C C . GLY A 1 205 ? -12.312 10.031 14.398 1 91.44 205 GLY A C 1
ATOM 1609 O O . GLY A 1 205 ? -12.727 11.18 14.57 1 91.44 205 GLY A O 1
ATOM 1610 N N . ILE A 1 206 ? -11.789 9.617 13.281 1 91.25 206 ILE A N 1
ATOM 1611 C CA . ILE A 1 206 ? -11.75 10.531 12.141 1 91.25 206 ILE A CA 1
ATOM 1612 C C . ILE A 1 206 ? -13.039 10.406 11.336 1 91.25 206 ILE A C 1
ATOM 1614 O O . ILE A 1 206 ? -13.422 9.312 10.93 1 91.25 206 ILE A O 1
ATOM 1618 N N . GLU A 1 207 ? -13.914 11.391 11.32 1 76.62 207 GLU A N 1
ATOM 1619 C CA . GLU A 1 207 ? -15.195 11.422 10.617 1 76.62 207 GLU A CA 1
ATOM 1620 C C . GLU A 1 207 ? -15.047 12 9.219 1 76.62 207 GLU A C 1
ATOM 1622 O O . GLU A 1 207 ? -14.18 12.844 8.977 1 76.62 207 GLU A O 1
ATOM 1627 N N . MET B 1 1 ? -0.148 41.25 22.359 1 37 1 MET B N 1
ATOM 1628 C CA . MET B 1 1 ? -0.188 40.656 21.031 1 37 1 MET B CA 1
ATOM 1629 C C . MET B 1 1 ? -1.619 40.312 20.625 1 37 1 MET B C 1
ATOM 1631 O O . MET B 1 1 ? -2.316 39.594 21.344 1 37 1 MET B O 1
ATOM 1635 N N . SER B 1 2 ? -2.359 41.062 19.969 1 43.62 2 SER B N 1
ATOM 1636 C CA . SER B 1 2 ? -3.785 40.938 19.703 1 43.62 2 SER B CA 1
ATOM 1637 C C . SER B 1 2 ? -4.133 39.5 19.266 1 43.62 2 SER B C 1
ATOM 1639 O O . SER B 1 2 ? -3.504 38.969 18.359 1 43.62 2 SER B O 1
ATOM 1641 N N . SER B 1 3 ? -4.734 38.625 20.125 1 60 3 SER B N 1
ATOM 1642 C CA . SER B 1 3 ? -5.133 37.25 19.938 1 60 3 SER B CA 1
ATOM 1643 C C . SER B 1 3 ? -5.852 37.062 18.609 1 60 3 SER B C 1
ATOM 1645 O O . SER B 1 3 ? -6.805 37.781 18.297 1 60 3 SER B O 1
ATOM 1647 N N . LEU B 1 4 ? -5.012 36.656 17.516 1 76.56 4 LEU B N 1
ATOM 1648 C CA . LEU B 1 4 ? -5.641 36.406 16.234 1 76.56 4 LEU B CA 1
ATOM 1649 C C . LEU B 1 4 ? -6.906 35.562 16.406 1 76.56 4 LEU B C 1
ATOM 1651 O O . LEU B 1 4 ? -6.871 34.5 17.016 1 76.56 4 LEU B O 1
ATOM 1655 N N . THR B 1 5 ? -8.094 36.281 16.281 1 79.94 5 THR B N 1
ATOM 1656 C CA . THR B 1 5 ? -9.375 35.594 16.438 1 79.94 5 THR B CA 1
ATOM 1657 C C . THR B 1 5 ? -9.758 34.875 15.156 1 79.94 5 THR B C 1
ATOM 1659 O O . THR B 1 5 ? -9.578 35.375 14.055 1 79.94 5 THR B O 1
ATOM 1662 N N . VAL B 1 6 ? -10.047 33.594 15.352 1 87.81 6 VAL B N 1
ATOM 1663 C CA . VAL B 1 6 ? -10.531 32.781 14.242 1 87.81 6 VAL B CA 1
ATOM 1664 C C . VAL B 1 6 ? -12.031 32.531 14.398 1 87.81 6 VAL B C 1
ATOM 1666 O O . VAL B 1 6 ? -12.477 32.031 15.438 1 87.81 6 VAL B O 1
ATOM 1669 N N . ASP B 1 7 ? -12.805 32.969 13.375 1 87.88 7 ASP B N 1
ATOM 1670 C CA . ASP B 1 7 ? -14.242 32.75 13.32 1 87.88 7 ASP B CA 1
ATOM 1671 C C . ASP B 1 7 ? -14.57 31.328 12.883 1 87.88 7 ASP B C 1
ATOM 1673 O O . ASP B 1 7 ? -13.984 30.812 11.93 1 87.88 7 ASP B O 1
ATOM 1677 N N . SER B 1 8 ? -15.477 30.672 13.633 1 89.94 8 SER B N 1
ATOM 1678 C CA . SER B 1 8 ? -15.906 29.312 13.273 1 89.94 8 SER B CA 1
ATOM 1679 C C . SER B 1 8 ? -16.422 29.266 11.836 1 89.94 8 SER B C 1
ATOM 1681 O O . SER B 1 8 ? -16.266 28.266 11.148 1 89.94 8 SER B O 1
ATOM 1683 N N . ALA B 1 9 ? -16.969 30.328 11.391 1 94.69 9 ALA B N 1
ATOM 1684 C CA . ALA B 1 9 ? -17.453 30.406 10.016 1 94.69 9 ALA B CA 1
ATOM 1685 C C . ALA B 1 9 ? -16.297 30.328 9.023 1 94.69 9 ALA B C 1
ATOM 1687 O O . ALA B 1 9 ? -16.453 29.766 7.934 1 94.69 9 ALA B O 1
ATOM 1688 N N . LEU B 1 10 ? -15.203 30.844 9.438 1 96.69 10 LEU B N 1
ATOM 1689 C CA . LEU B 1 10 ? -14.031 30.797 8.57 1 96.69 10 LEU B CA 1
ATOM 1690 C C . LEU B 1 10 ? -13.539 29.359 8.406 1 96.69 10 LEU B C 1
ATOM 1692 O O . LEU B 1 10 ? -13.219 28.938 7.297 1 96.69 10 LEU B O 1
ATOM 1696 N N . ILE B 1 11 ? -13.523 28.594 9.484 1 97.12 11 ILE B N 1
ATOM 1697 C CA . ILE B 1 11 ? -13.07 27.203 9.438 1 97.12 11 ILE B CA 1
ATOM 1698 C C . ILE B 1 11 ? -13.984 26.391 8.516 1 97.12 11 ILE B C 1
ATOM 1700 O O . ILE B 1 11 ? -13.5 25.578 7.727 1 97.12 11 ILE B O 1
ATOM 1704 N N . ALA B 1 12 ? -15.234 26.641 8.578 1 97.31 12 ALA B N 1
ATOM 1705 C CA . ALA B 1 12 ? -16.188 25.938 7.727 1 97.31 12 ALA B CA 1
ATOM 1706 C C . ALA B 1 12 ? -15.961 26.266 6.258 1 97.31 12 ALA B C 1
ATOM 1708 O O . ALA B 1 12 ? -16 25.375 5.402 1 97.31 12 ALA B O 1
ATOM 1709 N N . LYS B 1 13 ? -15.773 27.531 5.953 1 97.81 13 LYS B N 1
ATOM 1710 C CA . LYS B 1 13 ? -15.523 27.969 4.582 1 97.81 13 LYS B CA 1
ATOM 1711 C C . LYS B 1 13 ? -14.234 27.359 4.035 1 97.81 13 LYS B C 1
ATOM 1713 O O . LYS B 1 13 ? -14.188 26.922 2.885 1 97.81 13 LYS B O 1
ATOM 1718 N N . VAL B 1 14 ? -13.25 27.328 4.902 1 98 14 VAL B N 1
ATOM 1719 C CA . VAL B 1 14 ? -11.961 26.766 4.5 1 98 14 VAL B CA 1
ATOM 1720 C C . VAL B 1 14 ? -12.109 25.266 4.266 1 98 14 VAL B C 1
ATOM 1722 O O . VAL B 1 14 ? -11.547 24.719 3.312 1 98 14 VAL B O 1
ATOM 1725 N N . THR B 1 15 ? -12.852 24.625 5.117 1 97.44 15 THR B N 1
ATOM 1726 C CA . THR B 1 15 ? -13.102 23.203 4.973 1 97.44 15 THR B CA 1
ATOM 1727 C C . THR B 1 15 ? -13.758 22.891 3.631 1 97.44 15 THR B C 1
ATOM 1729 O O . THR B 1 15 ? -13.352 21.969 2.924 1 97.44 15 THR B O 1
ATOM 1732 N N . ASP B 1 16 ? -14.727 23.672 3.252 1 97.19 16 ASP B N 1
ATOM 1733 C CA . ASP B 1 16 ? -15.398 23.5 1.967 1 97.19 16 ASP B CA 1
ATOM 1734 C C . ASP B 1 16 ? -14.43 23.734 0.806 1 97.19 16 ASP B C 1
ATOM 1736 O O . ASP B 1 16 ? -14.453 23 -0.183 1 97.19 16 ASP B O 1
ATOM 1740 N N . TYR B 1 17 ? -13.648 24.734 0.941 1 95.94 17 TYR B N 1
ATOM 1741 C CA . TYR B 1 17 ? -12.664 25.062 -0.082 1 95.94 17 TYR B CA 1
ATOM 1742 C C . TYR B 1 17 ? -11.695 23.906 -0.3 1 95.94 17 TYR B C 1
ATOM 1744 O O . TYR B 1 17 ? -11.422 23.516 -1.439 1 95.94 17 TYR B O 1
ATOM 1752 N N . ILE B 1 18 ? -11.18 23.281 0.796 1 96.38 18 ILE B N 1
ATOM 1753 C CA . ILE B 1 18 ? -10.133 22.266 0.698 1 96.38 18 ILE B CA 1
ATOM 1754 C C . ILE B 1 18 ? -10.719 20.969 0.144 1 96.38 18 ILE B C 1
ATOM 1756 O O . ILE B 1 18 ? -10.039 20.234 -0.574 1 96.38 18 ILE B O 1
ATOM 1760 N N . LYS B 1 19 ? -11.977 20.688 0.461 1 95.06 19 LYS B N 1
ATOM 1761 C CA . LYS B 1 19 ? -12.648 19.516 -0.095 1 95.06 19 LYS B CA 1
ATOM 1762 C C . LYS B 1 19 ? -12.633 19.547 -1.62 1 95.06 19 LYS B C 1
ATOM 1764 O O . LYS B 1 19 ? -12.344 18.531 -2.264 1 95.06 19 LYS B O 1
ATOM 1769 N N . VAL B 1 20 ? -12.914 20.656 -2.186 1 93.5 20 VAL B N 1
ATOM 1770 C CA . VAL B 1 20 ? -12.93 20.828 -3.635 1 93.5 20 VAL B CA 1
ATOM 1771 C C . VAL B 1 20 ? -11.508 20.812 -4.172 1 93.5 20 VAL B C 1
ATOM 1773 O O . VAL B 1 20 ? -11.219 20.172 -5.18 1 93.5 20 VAL B O 1
ATOM 1776 N N . TYR B 1 21 ? -10.602 21.484 -3.447 1 91.75 21 TYR B N 1
ATOM 1777 C CA . TYR B 1 21 ? -9.219 21.609 -3.883 1 91.75 21 TYR B CA 1
ATOM 1778 C C . TYR B 1 21 ? -8.562 20.234 -3.994 1 91.75 21 TYR B C 1
ATOM 1780 O O . TYR B 1 21 ? -7.828 19.969 -4.949 1 91.75 21 TYR B O 1
ATOM 1788 N N . MET B 1 22 ? -8.898 19.312 -3.057 1 92 22 MET B N 1
ATOM 1789 C CA . MET B 1 22 ? -8.211 18.016 -2.939 1 92 22 MET B CA 1
ATOM 1790 C C . MET B 1 22 ? -8.82 17 -3.887 1 92 22 MET B C 1
ATOM 1792 O O . MET B 1 22 ? -8.289 15.891 -4.031 1 92 22 MET B O 1
ATOM 1796 N N . SER B 1 23 ? -9.852 17.312 -4.555 1 87.5 23 SER B N 1
ATOM 1797 C CA . SER B 1 23 ? -10.539 16.375 -5.43 1 87.5 23 SER B CA 1
ATOM 1798 C C . SER B 1 23 ? -9.68 16.016 -6.637 1 87.5 23 SER B C 1
ATOM 1800 O O . SER B 1 23 ? -9.938 15.016 -7.316 1 87.5 23 SER B O 1
ATOM 1802 N N . ASN B 1 24 ? -8.609 16.672 -6.859 1 82.19 24 ASN B N 1
ATOM 1803 C CA . ASN B 1 24 ? -7.742 16.453 -8.016 1 82.19 24 ASN B CA 1
ATOM 1804 C C . ASN B 1 24 ? -6.535 15.586 -7.648 1 82.19 24 ASN B C 1
ATOM 1806 O O . ASN B 1 24 ? -5.719 15.258 -8.516 1 82.19 24 ASN B O 1
ATOM 1810 N N . TYR B 1 25 ? -6.434 15.18 -6.48 1 86.12 25 TYR B N 1
ATOM 1811 C CA . TYR B 1 25 ? -5.254 14.461 -6.012 1 86.12 25 TYR B CA 1
ATOM 1812 C C . TYR B 1 25 ? -5.512 12.961 -5.961 1 86.12 25 TYR B C 1
ATOM 1814 O O . TYR B 1 25 ? -6.664 12.523 -5.914 1 86.12 25 TYR B O 1
ATOM 1822 N N . ASP B 1 26 ? -4.453 12.148 -6.074 1 88.38 26 ASP B N 1
ATOM 1823 C CA . ASP B 1 26 ? -4.605 10.703 -5.941 1 88.38 26 ASP B CA 1
ATOM 1824 C C . ASP B 1 26 ? -5 10.328 -4.516 1 88.38 26 ASP B C 1
ATOM 1826 O O . ASP B 1 26 ? -4.891 11.141 -3.598 1 88.38 26 ASP B O 1
ATOM 1830 N N . PRO B 1 27 ? -5.367 9.125 -4.297 1 89.5 27 PRO B N 1
ATOM 1831 C CA . PRO B 1 27 ? -5.961 8.727 -3.018 1 89.5 27 PRO B CA 1
ATOM 1832 C C . PRO B 1 27 ? -4.961 8.789 -1.862 1 89.5 27 PRO B C 1
ATOM 1834 O O . PRO B 1 27 ? -5.359 8.742 -0.695 1 89.5 27 PRO B O 1
ATOM 1837 N N . SER B 1 28 ? -3.66 8.797 -2.129 1 87.88 28 SER B N 1
ATOM 1838 C CA . SER B 1 28 ? -2.666 8.875 -1.064 1 87.88 28 SER B CA 1
ATOM 1839 C C . SER B 1 28 ? -2.57 10.289 -0.497 1 87.88 28 SER B C 1
ATOM 1841 O O . SER B 1 28 ? -1.981 10.5 0.565 1 87.88 28 SER B O 1
ATOM 1843 N N . HIS B 1 29 ? -3.121 11.281 -1.25 1 89.62 29 HIS B N 1
ATOM 1844 C CA . HIS B 1 29 ? -3.008 12.68 -0.851 1 89.62 29 HIS B CA 1
ATOM 1845 C C . HIS B 1 29 ? -4.336 13.414 -1.024 1 89.62 29 HIS B C 1
ATOM 1847 O O . HIS B 1 29 ? -4.355 14.617 -1.283 1 89.62 29 HIS B O 1
ATOM 1853 N N . ASP B 1 30 ? -5.395 12.719 -0.855 1 91.56 30 ASP B N 1
ATOM 1854 C CA . ASP B 1 30 ? -6.711 13.312 -1.058 1 91.56 30 ASP B CA 1
ATOM 1855 C C . ASP B 1 30 ? -7.246 13.922 0.237 1 91.56 30 ASP B C 1
ATOM 1857 O O . ASP B 1 30 ? -6.488 14.133 1.187 1 91.56 30 ASP B O 1
ATOM 1861 N N . TYR B 1 31 ? -8.539 14.305 0.237 1 95.06 31 TYR B N 1
ATOM 1862 C CA . TYR B 1 31 ? -9.141 15.008 1.363 1 95.06 31 TYR B CA 1
ATOM 1863 C C . TYR B 1 31 ? -9.062 14.172 2.635 1 95.06 31 TYR B C 1
ATOM 1865 O O . TYR B 1 31 ? -8.922 14.719 3.734 1 95.06 31 TYR B O 1
ATOM 1873 N N . SER B 1 32 ? -9.023 12.852 2.518 1 95.5 32 SER B N 1
ATOM 1874 C CA . SER B 1 32 ? -8.891 11.984 3.684 1 95.5 32 SER B CA 1
ATOM 1875 C C . SER B 1 32 ? -7.562 12.234 4.402 1 95.5 32 SER B C 1
ATOM 1877 O O . SER B 1 32 ? -7.492 12.148 5.629 1 95.5 32 SER B O 1
ATOM 1879 N N . HIS B 1 33 ? -6.543 12.547 3.617 1 96.62 33 HIS B N 1
ATOM 1880 C CA . HIS B 1 33 ? -5.266 12.914 4.219 1 96.62 33 HIS B CA 1
ATOM 1881 C C . HIS B 1 33 ? -5.402 14.148 5.098 1 96.62 33 HIS B C 1
ATOM 1883 O O . HIS B 1 33 ? -4.922 14.172 6.234 1 96.62 33 HIS B O 1
ATOM 1889 N N . ILE B 1 34 ? -6.125 15.148 4.617 1 97.31 34 ILE B N 1
ATOM 1890 C CA . ILE B 1 34 ? -6.301 16.406 5.348 1 97.31 34 ILE B CA 1
ATOM 1891 C C . ILE B 1 34 ? -7.082 16.141 6.633 1 97.31 34 ILE B C 1
ATOM 1893 O O . ILE B 1 34 ? -6.723 16.656 7.699 1 97.31 34 ILE B O 1
ATOM 1897 N N . LYS B 1 35 ? -8.109 15.305 6.527 1 97.44 35 LYS B N 1
ATOM 1898 C CA . LYS B 1 35 ? -8.898 14.969 7.707 1 97.44 35 LYS B CA 1
ATOM 1899 C C . LYS B 1 35 ? -8.031 14.328 8.789 1 97.44 35 LYS B C 1
ATOM 1901 O O . LYS B 1 35 ? -8.141 14.672 9.969 1 97.44 35 LYS B O 1
ATOM 1906 N N . ARG B 1 36 ? -7.203 13.438 8.336 1 98 36 ARG B N 1
ATOM 1907 C CA . ARG B 1 36 ? -6.332 12.758 9.297 1 98 36 ARG B CA 1
ATOM 1908 C C . ARG B 1 36 ? -5.332 13.734 9.906 1 98 36 ARG B C 1
ATOM 1910 O O . ARG B 1 36 ? -5.105 13.719 11.117 1 98 36 ARG B O 1
ATOM 1917 N N . VAL B 1 37 ? -4.777 14.633 9.102 1 98.5 37 VAL B N 1
ATOM 1918 C CA . VAL B 1 37 ? -3.795 15.594 9.594 1 98.5 37 VAL B CA 1
ATOM 1919 C C . VAL B 1 37 ? -4.461 16.562 10.578 1 98.5 37 VAL B C 1
ATOM 1921 O O . VAL B 1 37 ? -3.889 16.875 11.625 1 98.5 37 VAL B O 1
ATOM 1924 N N . VAL B 1 38 ? -5.668 17 10.266 1 98.44 38 VAL B N 1
ATOM 1925 C CA . VAL B 1 38 ? -6.391 17.875 11.172 1 98.44 38 VAL B CA 1
ATOM 1926 C C . VAL B 1 38 ? -6.637 17.172 12.5 1 98.44 38 VAL B C 1
ATOM 1928 O O . VAL B 1 38 ? -6.387 17.734 13.57 1 98.44 38 VAL B O 1
ATOM 1931 N N . HIS B 1 39 ? -7.07 15.961 12.445 1 98.31 39 HIS B N 1
ATOM 1932 C CA . HIS B 1 39 ? -7.344 15.172 13.641 1 98.31 39 HIS B CA 1
ATOM 1933 C C . HIS B 1 39 ? -6.09 15.008 14.492 1 98.31 39 HIS B C 1
ATOM 1935 O O . HIS B 1 39 ? -6.121 15.25 15.703 1 98.31 39 HIS B O 1
ATOM 1941 N N . LEU B 1 40 ? -5.02 14.656 13.875 1 98.5 40 LEU B N 1
ATOM 1942 C CA . LEU B 1 40 ? -3.75 14.469 14.57 1 98.5 40 LEU B CA 1
ATOM 1943 C C . LEU B 1 40 ? -3.244 15.781 15.148 1 98.5 40 LEU B C 1
ATOM 1945 O O . LEU B 1 40 ? -2.754 15.82 16.281 1 98.5 40 LEU B O 1
ATOM 1949 N N . ALA B 1 41 ? -3.355 16.828 14.328 1 98.56 41 ALA B N 1
ATOM 1950 C CA . ALA B 1 41 ? -2.895 18.141 14.773 1 98.56 41 ALA B CA 1
ATOM 1951 C C . ALA B 1 41 ? -3.645 18.578 16.031 1 98.56 41 ALA B C 1
ATOM 1953 O O . ALA B 1 41 ? -3.035 19.078 16.984 1 98.56 41 ALA B O 1
ATOM 1954 N N . GLN B 1 42 ? -4.918 18.375 16.016 1 97.88 42 GLN B N 1
ATOM 1955 C CA . GLN B 1 42 ? -5.723 18.766 17.172 1 97.88 42 GLN B CA 1
ATOM 1956 C C . GLN B 1 42 ? -5.367 17.906 18.391 1 97.88 42 GLN B C 1
ATOM 1958 O O . GLN B 1 42 ? -5.305 18.422 19.5 1 97.88 42 GLN B O 1
ATOM 1963 N N . LYS B 1 43 ? -5.152 16.672 18.156 1 97.62 43 LYS B N 1
ATOM 1964 C CA . LYS B 1 43 ? -4.754 15.789 19.25 1 97.62 43 LYS B CA 1
ATOM 1965 C C . LYS B 1 43 ? -3.418 16.219 19.844 1 97.62 43 LYS B C 1
ATOM 1967 O O . L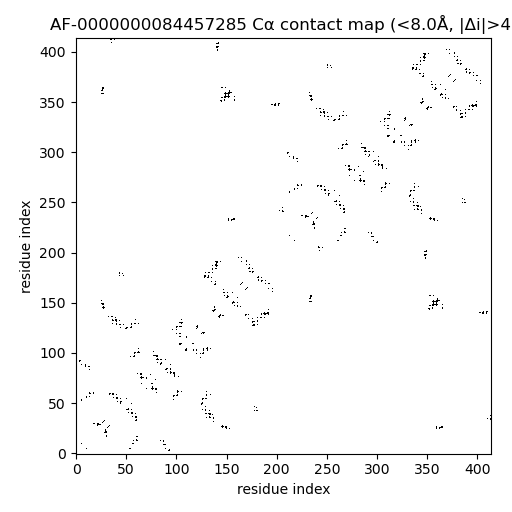YS B 1 43 ? -3.275 16.297 21.062 1 97.62 43 LYS B O 1
ATOM 1972 N N . ILE B 1 44 ? -2.443 16.516 19 1 98.44 44 ILE B N 1
ATOM 1973 C CA . ILE B 1 44 ? -1.128 16.938 19.469 1 98.44 44 ILE B CA 1
ATOM 1974 C C . ILE B 1 44 ? -1.245 18.297 20.172 1 98.44 44 ILE B C 1
ATOM 1976 O O . ILE B 1 44 ? -0.656 18.5 21.234 1 98.44 44 ILE B O 1
ATOM 1980 N N . GLN B 1 45 ? -2.012 19.203 19.578 1 98.25 45 GLN B N 1
ATOM 1981 C CA . GLN B 1 45 ? -2.172 20.562 20.094 1 98.25 45 GLN B CA 1
ATOM 1982 C C . GLN B 1 45 ? -2.652 20.531 21.547 1 98.25 45 GLN B C 1
ATOM 1984 O O . GLN B 1 45 ? -2.234 21.359 22.359 1 98.25 45 GLN B O 1
ATOM 1989 N N . ALA B 1 46 ? -3.512 19.578 21.875 1 97.44 46 ALA B N 1
ATOM 1990 C CA . ALA B 1 46 ? -4.055 19.453 23.219 1 97.44 46 ALA B CA 1
ATOM 1991 C C . ALA B 1 46 ? -2.938 19.25 24.25 1 97.44 46 ALA B C 1
ATOM 1993 O O . ALA B 1 46 ? -3.119 19.531 25.438 1 97.44 46 ALA B O 1
ATOM 1994 N N . HIS B 1 47 ? -1.747 18.922 23.828 1 97.25 47 HIS B N 1
ATOM 1995 C CA . HIS B 1 47 ? -0.619 18.656 24.703 1 97.25 47 HIS B CA 1
ATOM 1996 C C . HIS B 1 47 ? 0.457 19.734 24.562 1 97.25 47 HIS B C 1
ATOM 1998 O O . HIS B 1 47 ? 1.554 19.594 25.109 1 97.25 47 HIS B O 1
ATOM 2004 N N . VAL B 1 48 ? 0.149 20.75 23.734 1 96 48 VAL B N 1
ATOM 2005 C CA . VAL B 1 48 ? 1.077 21.844 23.5 1 96 48 VAL B CA 1
ATOM 2006 C C . VAL B 1 48 ? 0.405 23.172 23.859 1 96 48 VAL B C 1
ATOM 2008 O O . VAL B 1 48 ? -0.015 23.922 22.984 1 96 48 VAL B O 1
ATOM 2011 N N . PRO B 1 49 ? 0.406 23.594 25.016 1 91.94 49 PRO B N 1
ATOM 2012 C CA . PRO B 1 49 ? -0.421 24.672 25.531 1 91.94 49 PRO B CA 1
ATOM 2013 C C . PRO B 1 49 ? -0.055 26.031 24.938 1 91.94 49 PRO B C 1
ATOM 2015 O O . PRO B 1 49 ? -0.874 26.953 24.938 1 91.94 49 PRO B O 1
ATOM 2018 N N . ASN B 1 50 ? 1.075 26.25 24.406 1 93.5 50 ASN B N 1
ATOM 2019 C CA . ASN B 1 50 ? 1.462 27.562 23.875 1 93.5 50 ASN B CA 1
ATOM 2020 C C . ASN B 1 50 ? 1.012 27.734 22.422 1 93.5 50 ASN B C 1
ATOM 2022 O O . ASN B 1 50 ? 1.522 28.609 21.719 1 93.5 50 ASN B O 1
ATOM 2026 N N . THR B 1 51 ? 0.08 26.891 22 1 96.19 51 THR B N 1
ATOM 2027 C CA . THR B 1 51 ? -0.422 26.969 20.641 1 96.19 51 THR B CA 1
ATOM 2028 C C . THR B 1 51 ? -1.929 27.219 20.625 1 96.19 51 THR B C 1
ATOM 2030 O O . THR B 1 51 ? -2.611 26.953 21.625 1 96.19 51 THR B O 1
ATOM 2033 N N . ASN B 1 52 ? -2.408 27.812 19.562 1 96.19 52 ASN B N 1
ATOM 2034 C CA . ASN B 1 52 ? -3.826 28.094 19.359 1 96.19 52 ASN B CA 1
ATOM 2035 C C . ASN B 1 52 ? -4.496 27.016 18.516 1 96.19 52 ASN B C 1
ATOM 2037 O O . ASN B 1 52 ? -4.09 26.766 17.375 1 96.19 52 ASN B O 1
ATOM 2041 N N . ARG B 1 53 ? -5.559 26.438 19.031 1 96.56 53 ARG B N 1
ATOM 2042 C CA . ARG B 1 53 ? -6.219 25.297 18.391 1 96.56 53 ARG B CA 1
ATOM 2043 C C . ARG B 1 53 ? -6.777 25.688 17.031 1 96.56 53 ARG B C 1
ATOM 2045 O O . ARG B 1 53 ? -6.691 24.922 16.078 1 96.56 53 ARG B O 1
ATOM 2052 N N . ASP B 1 54 ? -7.363 26.859 16.953 1 97.31 54 ASP B N 1
ATOM 2053 C CA . ASP B 1 54 ? -7.973 27.297 15.695 1 97.31 54 ASP B CA 1
ATOM 2054 C C . ASP B 1 54 ? -6.914 27.562 14.625 1 97.31 54 ASP B C 1
ATOM 2056 O O . ASP B 1 54 ? -7.117 27.25 13.453 1 97.31 54 ASP B O 1
ATOM 2060 N N . ILE B 1 55 ? -5.812 28.109 15.016 1 97.69 55 ILE B N 1
ATOM 2061 C CA . ILE B 1 55 ? -4.715 28.359 14.086 1 97.69 55 ILE B CA 1
ATOM 2062 C C . ILE B 1 55 ? -4.148 27.031 13.586 1 97.69 55 ILE B C 1
ATOM 2064 O O . ILE B 1 55 ? -3.914 26.859 12.391 1 97.69 55 ILE B O 1
ATOM 2068 N N . VAL B 1 56 ? -4.016 26.078 14.508 1 98.25 56 VAL B N 1
ATOM 2069 C CA . VAL B 1 56 ? -3.537 24.75 14.164 1 98.25 56 VAL B CA 1
ATOM 2070 C C . VAL B 1 56 ? -4.496 24.094 13.172 1 98.25 56 VAL B C 1
ATOM 2072 O O . VAL B 1 56 ? -4.066 23.5 12.188 1 98.25 56 VAL B O 1
ATOM 2075 N N . THR B 1 57 ? -5.77 24.234 13.398 1 98.25 57 THR B N 1
ATOM 2076 C CA . THR B 1 57 ? -6.785 23.641 12.539 1 98.25 57 THR B CA 1
ATOM 2077 C C . THR B 1 57 ? -6.727 24.25 11.133 1 98.25 57 THR B C 1
ATOM 2079 O O . THR B 1 57 ? -6.695 23.516 10.141 1 98.25 57 THR B O 1
ATOM 2082 N N . LEU B 1 58 ? -6.641 25.547 11.047 1 98.31 58 LEU B N 1
ATOM 2083 C CA . LEU B 1 58 ? -6.582 26.219 9.758 1 98.31 58 LEU B CA 1
ATOM 2084 C C . LEU B 1 58 ? -5.312 25.844 9 1 98.31 58 LEU B C 1
ATOM 2086 O O . LEU B 1 58 ? -5.355 25.562 7.801 1 98.31 58 LEU B O 1
ATOM 2090 N N . ALA B 1 59 ? -4.199 25.812 9.703 1 98.31 59 ALA B N 1
ATOM 2091 C CA . ALA B 1 59 ? -2.928 25.453 9.078 1 98.31 59 ALA B CA 1
ATOM 2092 C C . ALA B 1 59 ? -2.941 24.016 8.586 1 98.31 59 ALA B C 1
ATOM 2094 O O . ALA B 1 59 ? -2.438 23.719 7.5 1 98.31 59 ALA B O 1
ATOM 2095 N N . ALA B 1 60 ? -3.521 23.141 9.391 1 98.5 60 ALA B N 1
ATOM 2096 C CA . ALA B 1 60 ? -3.625 21.734 8.984 1 98.5 60 ALA B CA 1
ATOM 2097 C C . ALA B 1 60 ? -4.504 21.594 7.75 1 98.5 60 ALA B C 1
ATOM 2099 O O . ALA B 1 60 ? -4.18 20.812 6.84 1 98.5 60 ALA B O 1
ATOM 2100 N N . LEU B 1 61 ? -5.605 22.328 7.727 1 98.19 61 LEU B N 1
ATOM 2101 C CA . LEU B 1 61 ? -6.508 22.281 6.582 1 98.19 61 LEU B CA 1
ATOM 2102 C C . LEU B 1 61 ? -5.801 22.75 5.312 1 98.19 61 LEU B C 1
ATOM 2104 O O . LEU B 1 61 ? -6.027 22.203 4.234 1 98.19 61 LEU B O 1
ATOM 2108 N N . LEU B 1 62 ? -4.855 23.688 5.438 1 97.56 62 LEU B N 1
ATOM 2109 C CA . LEU B 1 62 ? -4.363 24.391 4.258 1 97.56 62 LEU B CA 1
ATOM 2110 C C . LEU B 1 62 ? -2.916 24.016 3.963 1 97.56 62 LEU B C 1
ATOM 2112 O O . LEU B 1 62 ? -2.332 24.5 2.99 1 97.56 62 LEU B O 1
ATOM 2116 N N . HIS B 1 63 ? -2.32 23.094 4.727 1 96.62 63 HIS B N 1
ATOM 2117 C CA . HIS B 1 63 ? -0.875 22.891 4.711 1 96.62 63 HIS B CA 1
ATOM 2118 C C . HIS B 1 63 ? -0.399 22.406 3.344 1 96.62 63 HIS B C 1
ATOM 2120 O O . HIS B 1 63 ? 0.765 22.609 2.986 1 96.62 63 HIS B O 1
ATOM 2126 N N . ASP B 1 64 ? -1.282 21.859 2.564 1 93.31 64 ASP B N 1
ATOM 2127 C CA . ASP B 1 64 ? -0.882 21.297 1.277 1 93.31 64 ASP B CA 1
ATOM 2128 C C . ASP B 1 64 ? -1.357 22.172 0.124 1 93.31 64 ASP B C 1
ATOM 2130 O O . ASP B 1 64 ? -1.261 21.781 -1.042 1 93.31 64 ASP B O 1
ATOM 2134 N N . VAL B 1 65 ? -1.939 23.297 0.44 1 92.56 65 VAL B N 1
ATOM 2135 C CA . VAL B 1 65 ? -2.373 24.219 -0.606 1 92.56 65 VAL B CA 1
ATOM 2136 C C . VAL B 1 65 ? -1.16 24.938 -1.2 1 92.56 65 VAL B C 1
ATOM 2138 O O . VAL B 1 65 ? -0.312 25.438 -0.465 1 92.56 65 VAL B O 1
ATOM 2141 N N . GLY B 1 66 ? -1.071 24.969 -2.469 1 87.38 66 GLY B N 1
ATOM 2142 C CA . GLY B 1 66 ? 0.029 25.625 -3.152 1 87.38 66 GLY B CA 1
ATOM 2143 C C . GLY B 1 66 ? 1.098 24.656 -3.635 1 87.38 66 GLY B C 1
ATOM 2144 O O . GLY B 1 66 ? 2.217 25.078 -3.947 1 87.38 66 GLY B O 1
ATOM 2145 N N . ASP B 1 67 ? 0.771 23.422 -3.479 1 75.25 67 ASP B N 1
ATOM 2146 C CA . ASP B 1 67 ? 1.691 22.453 -4.066 1 75.25 67 ASP B CA 1
ATOM 2147 C C . ASP B 1 67 ? 1.937 22.75 -5.543 1 75.25 67 ASP B C 1
ATOM 2149 O O . ASP B 1 67 ? 0.989 22.938 -6.312 1 75.25 67 ASP B O 1
ATOM 2153 N N . ARG B 1 68 ? 3.174 22.828 -5.902 1 73.5 68 ARG B N 1
ATOM 2154 C CA . ARG B 1 68 ? 3.605 23.25 -7.234 1 73.5 68 ARG B CA 1
ATOM 2155 C C . ARG B 1 68 ? 2.914 22.422 -8.32 1 73.5 68 ARG B C 1
ATOM 2157 O O . ARG B 1 68 ? 2.613 22.938 -9.398 1 73.5 68 ARG B O 1
ATOM 2164 N N . LYS B 1 69 ? 2.652 21.141 -7.949 1 67.31 69 LYS B N 1
ATOM 2165 C CA . LYS B 1 69 ? 2.104 20.203 -8.93 1 67.31 69 LYS B CA 1
ATOM 2166 C C . LYS B 1 69 ? 0.712 20.641 -9.383 1 67.31 69 LYS B C 1
ATOM 2168 O O . LYS B 1 69 ? 0.261 20.266 -10.461 1 67.31 69 LYS B O 1
ATOM 2173 N N . TYR B 1 70 ? 0.116 21.484 -8.625 1 73.94 70 TYR B N 1
ATOM 2174 C CA . TYR B 1 70 ? -1.283 21.797 -8.898 1 73.94 70 TYR B CA 1
ATOM 2175 C C . TYR B 1 70 ? -1.49 23.297 -9.062 1 73.94 70 TYR B C 1
ATOM 2177 O O . TYR B 1 70 ? -2.627 23.781 -9.055 1 73.94 70 TYR B O 1
ATOM 2185 N N . LEU B 1 71 ? -0.383 23.891 -9.234 1 80.38 71 LEU B N 1
ATOM 2186 C CA . LEU B 1 71 ? -0.486 25.328 -9.422 1 80.38 71 LEU B CA 1
ATOM 2187 C C . LEU B 1 71 ? -0.952 25.656 -10.836 1 80.38 71 LEU B C 1
ATOM 2189 O O . LEU B 1 71 ? -0.536 25 -11.805 1 80.38 71 LEU B O 1
ATOM 2193 N N . LYS B 1 72 ? -1.904 26.5 -10.984 1 78.5 72 LYS B N 1
ATOM 2194 C CA . LYS B 1 72 ? -2.33 27.047 -12.266 1 78.5 72 LYS B CA 1
ATOM 2195 C C . LYS B 1 72 ? -1.373 28.125 -12.75 1 78.5 72 LYS B C 1
ATOM 2197 O O . LYS B 1 72 ? -0.609 28.688 -11.961 1 78.5 72 LYS B O 1
ATOM 2202 N N . PRO B 1 73 ? -1.389 28.344 -14.039 1 83 73 PRO B N 1
ATOM 2203 C CA . PRO B 1 73 ? -0.509 29.391 -14.562 1 83 73 PRO B CA 1
ATOM 2204 C C . PRO B 1 73 ? -0.743 30.75 -13.906 1 83 73 PRO B C 1
ATOM 2206 O O . PRO B 1 73 ? -1.89 31.172 -13.75 1 83 73 PRO B O 1
ATOM 2209 N N . GLY B 1 74 ? 0.257 31.328 -13.367 1 84.06 74 GLY B N 1
ATOM 2210 C CA . GLY B 1 74 ? 0.167 32.656 -12.789 1 84.06 74 GLY B CA 1
ATOM 2211 C C . GLY B 1 74 ? 0.004 32.625 -11.281 1 84.06 74 GLY B C 1
ATOM 2212 O O . GLY B 1 74 ? 0.136 33.688 -10.625 1 84.06 74 GLY B O 1
ATOM 2213 N N . GLU B 1 75 ? -0.271 31.469 -10.797 1 82.94 75 GLU B N 1
ATOM 2214 C CA . GLU B 1 75 ? -0.448 31.375 -9.352 1 82.94 75 GLU B CA 1
ATOM 2215 C C . GLU B 1 75 ? 0.898 31.297 -8.633 1 82.94 75 GLU B C 1
ATOM 2217 O O . GLU B 1 75 ? 1.832 30.656 -9.133 1 82.94 75 GLU B O 1
ATOM 2222 N N . ASP B 1 76 ? 0.89 32.156 -7.562 1 88.5 76 ASP B N 1
ATOM 2223 C CA . ASP B 1 76 ? 2.053 32.125 -6.68 1 88.5 76 ASP B CA 1
ATOM 2224 C C . ASP B 1 76 ? 1.804 31.219 -5.477 1 88.5 76 ASP B C 1
ATOM 2226 O O . ASP B 1 76 ? 1.053 31.578 -4.566 1 88.5 76 ASP B O 1
ATOM 2230 N N . ALA B 1 77 ? 2.473 30.078 -5.418 1 85.19 77 ALA B N 1
ATOM 2231 C CA . ALA B 1 77 ? 2.281 29.078 -4.367 1 85.19 77 ALA B CA 1
ATOM 2232 C C . ALA B 1 77 ? 2.547 29.672 -2.988 1 85.19 77 ALA B C 1
ATOM 2234 O O . ALA B 1 77 ? 1.897 29.297 -2.01 1 85.19 77 ALA B O 1
ATOM 2235 N N . THR B 1 78 ? 3.385 30.812 -2.965 1 88 78 THR B N 1
ATOM 2236 C CA . THR B 1 78 ? 3.801 31.359 -1.678 1 88 78 THR B CA 1
ATOM 2237 C C . THR B 1 78 ? 2.771 32.344 -1.154 1 88 78 THR B C 1
ATOM 2239 O O . THR B 1 78 ? 2.84 32.781 0.002 1 88 78 THR B O 1
ATOM 2242 N N . ARG B 1 79 ? 1.733 32.594 -1.897 1 93.06 79 ARG B N 1
ATOM 2243 C CA . ARG B 1 79 ? 0.729 33.562 -1.469 1 93.06 79 ARG B CA 1
ATOM 2244 C C . ARG B 1 79 ? -0.675 32.969 -1.579 1 93.06 79 ARG B C 1
ATOM 2246 O O . ARG B 1 79 ? -1.649 33.594 -1.165 1 93.06 79 ARG B O 1
ATOM 2253 N N . MET B 1 80 ? -0.752 31.859 -2.039 1 94.31 80 MET B N 1
ATOM 2254 C CA . MET B 1 80 ? -2.055 31.266 -2.332 1 94.31 80 MET B CA 1
ATOM 2255 C C . MET B 1 80 ? -2.891 31.141 -1.062 1 94.31 80 MET B C 1
ATOM 2257 O O . MET B 1 80 ? -4.09 31.406 -1.075 1 94.31 80 MET B O 1
ATOM 2261 N N . ILE B 1 81 ? -2.262 30.703 0.006 1 97.06 81 ILE B N 1
ATOM 2262 C CA . ILE B 1 81 ? -2.98 30.531 1.263 1 97.06 81 ILE B CA 1
ATOM 2263 C C . ILE B 1 81 ? -3.445 31.891 1.79 1 97.06 81 ILE B C 1
ATOM 2265 O O . ILE B 1 81 ? -4.594 32.031 2.213 1 97.06 81 ILE B O 1
ATOM 2269 N N . PHE B 1 82 ? -2.574 32.875 1.688 1 97.06 82 PHE B N 1
ATOM 2270 C CA . PHE B 1 82 ? -2.92 34.219 2.088 1 97.06 82 PHE B CA 1
ATOM 2271 C C . PHE B 1 82 ? -4.117 34.75 1.291 1 97.06 82 PHE B C 1
ATOM 2273 O O . PHE B 1 82 ? -5.094 35.219 1.869 1 97.06 82 PHE B O 1
ATOM 2280 N N . SER B 1 83 ? -4.043 34.562 -0.02 1 95.88 83 SER B N 1
ATOM 2281 C CA . SER B 1 83 ? -5.098 35.031 -0.905 1 95.88 83 SER B CA 1
ATOM 2282 C C . SER B 1 83 ? -6.406 34.312 -0.659 1 95.88 83 SER B C 1
ATOM 2284 O O . SER B 1 83 ? -7.477 34.906 -0.631 1 95.88 83 SER B O 1
ATOM 2286 N N . THR B 1 84 ? -6.305 33.031 -0.477 1 96 84 THR B N 1
ATOM 2287 C CA . THR B 1 84 ? -7.488 32.219 -0.223 1 96 84 THR B CA 1
ATOM 2288 C C . THR B 1 84 ? -8.156 32.625 1.083 1 96 84 THR B C 1
ATOM 2290 O O . THR B 1 84 ? -9.359 32.906 1.111 1 96 84 THR B O 1
ATOM 2293 N N . LEU B 1 85 ? -7.387 32.781 2.154 1 97.5 85 LEU B N 1
ATOM 2294 C CA . LEU B 1 85 ? -7.926 33.094 3.473 1 97.5 85 LEU B CA 1
ATOM 2295 C C . LEU B 1 85 ? -8.555 34.5 3.484 1 97.5 85 LEU B C 1
ATOM 2297 O O . LEU B 1 85 ? -9.641 34.688 4.023 1 97.5 85 LEU B O 1
ATOM 2301 N N . THR B 1 86 ? -7.887 35.438 2.814 1 97.19 86 THR B N 1
ATOM 2302 C CA . THR B 1 86 ? -8.43 36.781 2.779 1 97.19 86 THR B CA 1
ATOM 2303 C C . THR B 1 86 ? -9.727 36.812 1.97 1 97.19 86 THR B C 1
ATOM 2305 O O . THR B 1 86 ? -10.672 37.531 2.334 1 97.19 86 THR B O 1
ATOM 2308 N N . SER B 1 87 ? -9.766 36.062 0.946 1 96.88 87 SER B N 1
ATOM 2309 C CA . SER B 1 87 ? -10.969 36 0.123 1 96.88 87 SER B CA 1
ATOM 2310 C C . SER B 1 87 ? -12.133 35.375 0.888 1 96.88 87 SER B C 1
ATOM 2312 O O . SER B 1 87 ? -13.297 35.625 0.574 1 96.88 87 SER B O 1
ATOM 2314 N N . LEU B 1 88 ? -11.82 34.625 1.883 1 97 88 LEU B N 1
ATOM 2315 C CA . LEU B 1 88 ? -12.852 33.938 2.662 1 97 88 LEU B CA 1
ATOM 2316 C C . LEU B 1 88 ? -13.195 34.75 3.918 1 97 88 LEU B C 1
ATOM 2318 O O . LEU B 1 88 ? -13.984 34.281 4.75 1 97 88 LEU B O 1
ATOM 2322 N N . GLY B 1 89 ? -12.484 35.875 4.133 1 95.5 89 GLY B N 1
ATOM 2323 C CA . GLY B 1 89 ? -12.898 36.781 5.191 1 95.5 89 GLY B CA 1
ATOM 2324 C C . GLY B 1 89 ? -11.906 36.844 6.336 1 95.5 89 GLY B C 1
ATOM 2325 O O . GLY B 1 89 ? -12.164 37.5 7.348 1 95.5 89 GLY B O 1
ATOM 2326 N N . ALA B 1 90 ? -10.766 36.25 6.242 1 96.62 90 ALA B N 1
ATOM 2327 C CA . ALA B 1 90 ? -9.758 36.312 7.297 1 96.62 90 ALA B CA 1
ATOM 2328 C C . ALA B 1 90 ? -9.055 37.656 7.301 1 96.62 90 ALA B C 1
ATOM 2330 O O . ALA B 1 90 ? -8.914 38.312 6.258 1 96.62 90 ALA B O 1
ATOM 2331 N N . SER B 1 91 ? -8.641 38.094 8.484 1 96.38 91 SER B N 1
ATOM 2332 C CA . SER B 1 91 ? -7.789 39.281 8.562 1 96.38 91 SER B CA 1
ATOM 2333 C C . SER B 1 91 ? -6.438 39.031 7.891 1 96.38 91 SER B C 1
ATOM 2335 O O . SER B 1 91 ? -5.98 37.875 7.805 1 96.38 91 SER B O 1
ATOM 2337 N N . GLU B 1 92 ? -5.773 40.062 7.398 1 96.75 92 GLU B N 1
ATOM 2338 C CA . GLU B 1 92 ? -4.465 39.969 6.766 1 96.75 92 GLU B CA 1
ATOM 2339 C C . GLU B 1 92 ? -3.436 39.375 7.73 1 96.75 92 GLU B C 1
ATOM 2341 O O . GLU B 1 92 ? -2.584 38.562 7.328 1 96.75 92 GLU B O 1
ATOM 2346 N N . ALA B 1 93 ? -3.545 39.75 8.984 1 96.81 93 ALA B N 1
ATOM 2347 C CA . ALA B 1 93 ? -2.602 39.25 9.984 1 96.81 93 ALA B CA 1
ATOM 2348 C C . ALA B 1 93 ? -2.729 37.75 10.18 1 96.81 93 ALA B C 1
ATOM 2350 O O . ALA B 1 93 ? -1.723 37.031 10.242 1 96.81 93 ALA B O 1
ATOM 2351 N N . LEU B 1 94 ? -3.963 37.312 10.25 1 96.94 94 LEU B N 1
ATOM 2352 C CA . LEU B 1 94 ? -4.199 35.875 10.391 1 96.94 94 LEU B CA 1
ATOM 2353 C C . LEU B 1 94 ? -3.732 35.125 9.156 1 96.94 94 LEU B C 1
ATOM 2355 O O . LEU B 1 94 ? -3.047 34.094 9.266 1 96.94 94 LEU B O 1
ATOM 2359 N N . ALA B 1 95 ? -4.082 35.688 8.023 1 97.69 95 ALA B N 1
ATOM 2360 C CA . ALA B 1 95 ? -3.715 35.031 6.762 1 97.69 95 ALA B CA 1
ATOM 2361 C C . ALA B 1 95 ? -2.199 34.938 6.617 1 97.69 95 ALA B C 1
ATOM 2363 O O . ALA B 1 95 ? -1.682 33.906 6.168 1 97.69 95 ALA B O 1
ATOM 2364 N N . GLU B 1 96 ? -1.498 36 6.98 1 97.38 96 GLU B N 1
ATOM 2365 C CA . GLU B 1 96 ? -0.04 36 6.906 1 97.38 96 GLU B CA 1
ATOM 2366 C C . GLU B 1 96 ? 0.561 34.938 7.828 1 97.38 96 GLU B C 1
ATOM 2368 O O . GLU B 1 96 ? 1.504 34.25 7.453 1 97.38 96 GLU B O 1
ATOM 2373 N N . LYS B 1 97 ? 0.038 34.844 8.992 1 97.06 97 LYS B N 1
ATOM 2374 C CA . LYS B 1 97 ? 0.533 33.844 9.953 1 97.06 97 LYS B CA 1
ATOM 2375 C C . LYS B 1 97 ? 0.332 32.438 9.438 1 97.06 97 LYS B C 1
ATOM 2377 O O . LYS B 1 97 ? 1.263 31.625 9.445 1 97.06 97 LYS B O 1
ATOM 2382 N N . ILE B 1 98 ? -0.908 32.156 8.938 1 97.88 98 ILE B N 1
ATOM 2383 C CA . ILE B 1 98 ? -1.216 30.812 8.453 1 97.88 98 ILE B CA 1
ATOM 2384 C C . ILE B 1 98 ? -0.34 30.484 7.246 1 97.88 98 ILE B C 1
ATOM 2386 O O . ILE B 1 98 ? 0.203 29.375 7.141 1 97.88 98 ILE B O 1
ATOM 2390 N N . GLN B 1 99 ? -0.189 31.469 6.344 1 97.19 99 GLN B N 1
ATOM 2391 C CA . GLN B 1 99 ? 0.67 31.281 5.176 1 97.19 99 GLN B CA 1
ATOM 2392 C C . GLN B 1 99 ? 2.096 30.938 5.594 1 97.19 99 GLN B C 1
ATOM 2394 O O . GLN B 1 99 ? 2.701 30.016 5.047 1 97.19 99 GLN B O 1
ATOM 2399 N N . THR B 1 100 ? 2.59 31.656 6.539 1 96.75 100 THR B N 1
ATOM 2400 C CA . THR B 1 100 ? 3.951 31.453 7.023 1 96.75 100 THR B CA 1
ATOM 2401 C C . THR B 1 100 ? 4.109 30.062 7.613 1 96.75 100 THR B C 1
ATOM 2403 O O . THR B 1 100 ? 5.074 29.344 7.305 1 96.75 100 THR B O 1
ATOM 2406 N N . ILE B 1 101 ? 3.174 29.641 8.414 1 97.25 101 ILE B N 1
ATOM 2407 C CA . ILE B 1 101 ? 3.209 28.328 9.055 1 97.25 101 ILE B CA 1
ATOM 2408 C C . ILE B 1 101 ? 3.184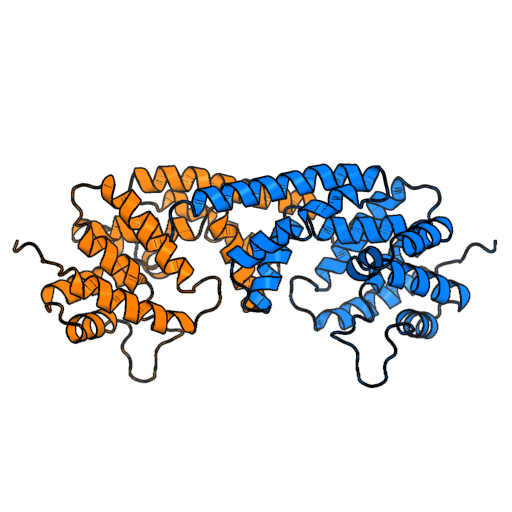 27.234 7.988 1 97.25 101 ILE B C 1
ATOM 2410 O O . ILE B 1 101 ? 4.02 26.328 8 1 97.25 101 ILE B O 1
ATOM 2414 N N . CYS B 1 102 ? 2.283 27.328 7.047 1 97 102 CYS B N 1
ATOM 2415 C CA . CYS B 1 102 ? 2.102 26.297 6.031 1 97 102 CYS B CA 1
ATOM 2416 C C . CYS B 1 102 ? 3.352 26.156 5.172 1 97 102 CYS B C 1
ATOM 2418 O O . CYS B 1 102 ? 3.709 25.047 4.77 1 97 102 CYS B O 1
ATOM 2420 N N . LEU B 1 103 ? 4.059 27.25 4.883 1 93.69 103 LEU B N 1
ATOM 2421 C CA . LEU B 1 103 ? 5.266 27.219 4.07 1 93.69 103 LEU B CA 1
ATOM 2422 C C . LEU B 1 103 ? 6.387 26.484 4.797 1 93.69 103 LEU B C 1
ATOM 2424 O O . LEU B 1 103 ? 7.34 26.016 4.168 1 93.69 103 LEU B O 1
ATOM 2428 N N . GLY B 1 104 ? 6.238 26.359 6.086 1 94.56 104 GLY B N 1
ATOM 2429 C CA . GLY B 1 104 ? 7.273 25.734 6.891 1 94.56 104 GLY B CA 1
ATOM 2430 C C . GLY B 1 104 ? 7.047 24.25 7.098 1 94.56 104 GLY B C 1
ATOM 2431 O O . GLY B 1 104 ? 7.906 23.562 7.645 1 94.56 104 GLY B O 1
ATOM 2432 N N . VAL B 1 105 ? 5.988 23.672 6.605 1 95.75 105 VAL B N 1
ATOM 2433 C CA . VAL B 1 105 ? 5.574 22.312 6.957 1 95.75 105 VAL B CA 1
ATOM 2434 C C . VAL B 1 105 ? 6.348 21.297 6.117 1 95.75 105 VAL B C 1
ATOM 2436 O O . VAL B 1 105 ? 6.633 20.203 6.574 1 95.75 105 VAL B O 1
ATOM 2439 N N . SER B 1 106 ? 6.797 21.641 4.984 1 92.44 106 SER B N 1
ATOM 2440 C CA . SER B 1 106 ? 7.352 20.734 3.992 1 92.44 106 SER B CA 1
ATOM 2441 C C . SER B 1 106 ? 8.648 20.094 4.488 1 92.44 106 SER B C 1
ATOM 2443 O O . SER B 1 106 ? 9.539 20.797 4.973 1 92.44 106 SER B O 1
ATOM 2445 N N . TYR B 1 107 ? 8.703 18.797 4.359 1 92.25 107 TYR B N 1
ATOM 2446 C CA . TYR B 1 107 ? 9.914 18.062 4.703 1 92.25 107 TYR B CA 1
ATOM 2447 C C . TYR B 1 107 ? 11.094 18.516 3.859 1 92.25 107 TYR B C 1
ATOM 2449 O O . TYR B 1 107 ? 12.172 18.781 4.391 1 92.25 107 TYR B O 1
ATOM 2457 N N . SER B 1 108 ? 10.875 18.562 2.541 1 89.75 108 SER B N 1
ATOM 2458 C CA . SER B 1 108 ? 11.945 18.906 1.61 1 89.75 108 SER B CA 1
ATOM 2459 C C . SER B 1 108 ? 12.5 20.297 1.898 1 89.75 108 SER B C 1
ATOM 2461 O O . SER B 1 108 ? 13.711 20.516 1.829 1 89.75 108 SER B O 1
ATOM 2463 N N . SER B 1 109 ? 11.586 21.203 2.252 1 89.12 109 SER B N 1
ATOM 2464 C CA . SER B 1 109 ? 12.031 22.547 2.582 1 89.12 109 SER B CA 1
ATOM 2465 C C . SER B 1 109 ? 12.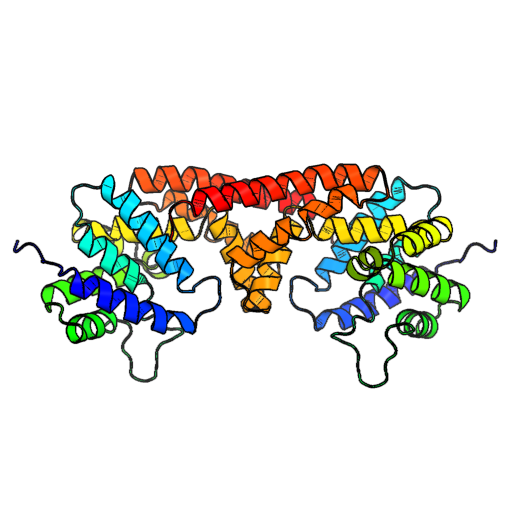828 22.562 3.883 1 89.12 109 SER B C 1
ATOM 2467 O O . SER B 1 109 ? 13.789 23.328 4.02 1 89.12 109 SER B O 1
ATOM 2469 N N . GLU B 1 110 ? 12.414 21.734 4.793 1 92.81 110 GLU B N 1
ATOM 2470 C CA . GLU B 1 110 ? 13.117 21.703 6.07 1 92.81 110 GLU B CA 1
ATOM 2471 C C . GLU B 1 110 ? 14.531 21.156 5.91 1 92.81 110 GLU B C 1
ATOM 2473 O O . GLU B 1 110 ? 15.484 21.719 6.453 1 92.81 110 GLU B O 1
ATOM 2478 N N . ILE B 1 111 ? 14.641 20.047 5.113 1 92.5 111 ILE B N 1
ATOM 2479 C CA . ILE B 1 111 ? 15.938 19.406 4.934 1 92.5 111 ILE B CA 1
ATOM 2480 C C . ILE B 1 111 ? 16.906 20.391 4.281 1 92.5 111 ILE B C 1
ATOM 2482 O O . ILE B 1 111 ? 18.109 20.328 4.523 1 92.5 111 ILE B O 1
ATOM 2486 N N . LYS B 1 112 ? 16.438 21.312 3.557 1 91.62 112 LYS B N 1
ATOM 2487 C CA . LYS B 1 112 ? 17.266 22.297 2.863 1 91.62 112 LYS B CA 1
ATOM 2488 C C . LYS B 1 112 ? 17.766 23.375 3.822 1 91.62 112 LYS B C 1
ATOM 2490 O O . LYS B 1 112 ? 18.812 23.984 3.604 1 91.62 112 LYS B O 1
ATOM 2495 N N . ASP B 1 113 ? 16.953 23.656 4.809 1 93.94 113 ASP B N 1
ATOM 2496 C CA . ASP B 1 113 ? 17.297 24.719 5.754 1 93.94 113 ASP B CA 1
ATOM 2497 C C . ASP B 1 113 ? 16.703 24.438 7.133 1 93.94 113 ASP B C 1
ATOM 2499 O O . ASP B 1 113 ? 15.703 25.031 7.523 1 93.94 113 ASP B O 1
ATOM 2503 N N . LEU B 1 114 ? 17.375 23.703 7.93 1 93.06 114 LEU B N 1
ATOM 2504 C CA . LEU B 1 114 ? 16.906 23.266 9.242 1 93.06 114 LEU B CA 1
ATOM 2505 C C . LEU B 1 114 ? 16.797 24.453 10.195 1 93.06 114 LEU B C 1
ATOM 2507 O O . LEU B 1 114 ? 15.836 24.547 10.969 1 93.06 114 LEU B O 1
ATOM 2511 N N . ALA B 1 115 ? 17.719 25.312 10.102 1 94.56 115 ALA B N 1
ATOM 2512 C CA . ALA B 1 115 ? 17.766 26.453 11.016 1 94.56 115 ALA B CA 1
ATOM 2513 C C . ALA B 1 115 ? 16.562 27.375 10.805 1 94.56 115 ALA B C 1
ATOM 2515 O O . ALA B 1 115 ? 16.016 27.922 11.766 1 94.56 115 ALA B O 1
ATOM 2516 N N . ARG B 1 116 ? 16.234 27.516 9.586 1 95 116 ARG B N 1
ATOM 2517 C CA . ARG B 1 116 ? 15.094 28.359 9.273 1 95 116 ARG B CA 1
ATOM 2518 C C . ARG B 1 116 ? 13.82 27.828 9.922 1 95 116 ARG B C 1
ATOM 2520 O O . ARG B 1 116 ? 13.055 28.594 10.523 1 95 116 ARG B O 1
ATOM 2527 N N . VAL B 1 117 ? 13.617 26.578 9.844 1 95.75 117 VAL B N 1
ATOM 2528 C CA . VAL B 1 117 ? 12.414 25.969 10.398 1 95.75 117 VAL B CA 1
ATOM 2529 C C . VAL B 1 117 ? 12.438 26.078 11.922 1 95.75 117 VAL B C 1
ATOM 2531 O O . VAL B 1 117 ? 11.406 26.359 12.547 1 95.75 117 VAL B O 1
ATOM 2534 N N . GLN B 1 118 ? 13.586 25.938 12.523 1 95.62 118 GLN B N 1
ATOM 2535 C CA . GLN B 1 118 ? 13.711 26.062 13.969 1 95.62 118 GLN B CA 1
ATOM 2536 C C . GLN B 1 118 ? 13.359 27.469 14.438 1 95.62 118 GLN B C 1
ATOM 2538 O O . GLN B 1 118 ? 12.688 27.641 15.453 1 95.62 118 GLN B O 1
ATOM 2543 N N . THR B 1 119 ? 13.812 28.406 13.672 1 97.12 119 THR B N 1
ATOM 2544 C CA . THR B 1 119 ? 13.5 29.797 14 1 97.12 119 THR B CA 1
ATOM 2545 C C . THR B 1 119 ? 12.008 30.062 13.828 1 97.12 119 THR B C 1
ATOM 2547 O O . THR B 1 119 ? 11.398 30.734 14.664 1 97.12 119 THR B O 1
ATOM 2550 N N . LEU B 1 120 ? 11.477 29.562 12.789 1 97.12 120 LEU B N 1
ATOM 2551 C CA . LEU B 1 120 ? 10.062 29.734 12.508 1 97.12 120 LEU B CA 1
ATOM 2552 C C . LEU B 1 120 ? 9.203 29.125 13.609 1 97.12 120 LEU B C 1
ATOM 2554 O O . LEU B 1 120 ? 8.172 29.688 13.984 1 97.12 120 LEU B O 1
ATOM 2558 N N . ILE B 1 121 ? 9.602 28 14.156 1 97.38 121 ILE B N 1
ATOM 2559 C CA . ILE B 1 121 ? 8.859 27.297 15.195 1 97.38 121 ILE B CA 1
ATOM 2560 C C . ILE B 1 121 ? 8.875 28.125 16.484 1 97.38 121 ILE B C 1
ATOM 2562 O O . ILE B 1 121 ? 7.883 28.156 17.219 1 97.38 121 ILE B O 1
ATOM 2566 N N . LYS B 1 122 ? 9.961 28.797 16.734 1 96.69 122 LYS B N 1
ATOM 2567 C CA . LYS B 1 122 ? 10.016 29.672 17.906 1 96.69 122 LYS B CA 1
ATOM 2568 C C . LYS B 1 122 ? 9.016 30.812 17.781 1 96.69 122 LYS B C 1
ATOM 2570 O O . LYS B 1 122 ? 8.391 31.203 18.781 1 96.69 122 LYS B O 1
ATOM 2575 N N . GLU B 1 123 ? 8.828 31.281 16.578 1 96.75 123 GLU B N 1
ATOM 2576 C CA . GLU B 1 123 ? 7.914 32.375 16.328 1 96.75 123 GLU B CA 1
ATOM 2577 C C . GLU B 1 123 ? 6.469 31.906 16.219 1 96.75 123 GLU B C 1
ATOM 2579 O O . GLU B 1 123 ? 5.543 32.594 16.641 1 96.75 123 GLU B O 1
ATOM 2584 N N . HIS B 1 124 ? 6.312 30.797 15.656 1 97.62 124 HIS B N 1
ATOM 2585 C CA . HIS B 1 124 ? 5.004 30.188 15.43 1 97.62 124 HIS B CA 1
ATOM 2586 C C . HIS B 1 124 ? 4.992 28.734 15.891 1 97.62 124 HIS B C 1
ATOM 2588 O O . HIS B 1 124 ? 5.027 27.812 15.07 1 97.62 124 HIS B O 1
ATOM 2594 N N . PRO B 1 125 ? 4.812 28.516 17.203 1 97.75 125 PRO B N 1
ATOM 2595 C CA . PRO B 1 125 ? 4.891 27.141 17.719 1 97.75 125 PRO B CA 1
ATOM 2596 C C . PRO B 1 125 ? 3.855 26.219 17.094 1 97.75 125 PRO B C 1
ATOM 2598 O O . PRO B 1 125 ? 4.027 24.984 17.109 1 97.75 125 PRO B O 1
ATOM 2601 N N . GLU B 1 126 ? 2.771 26.781 16.484 1 98.5 126 GLU B N 1
ATOM 2602 C CA . GLU B 1 126 ? 1.758 25.969 15.805 1 98.5 126 GLU B CA 1
ATOM 2603 C C . GLU B 1 126 ? 2.367 25.172 14.664 1 98.5 126 GLU B C 1
ATOM 2605 O O . GLU B 1 126 ? 1.871 24.094 14.32 1 98.5 126 GLU B O 1
ATOM 2610 N N . LEU B 1 127 ? 3.459 25.672 14.109 1 98.56 127 LEU B N 1
ATOM 2611 C CA . LEU B 1 127 ? 4.145 24.969 13.031 1 98.56 127 LEU B CA 1
ATOM 2612 C C . LEU B 1 127 ? 4.609 23.594 13.492 1 98.56 127 LEU B C 1
ATOM 2614 O O . LEU B 1 127 ? 4.477 22.609 12.758 1 98.56 127 LEU B O 1
ATOM 2618 N N . ALA B 1 128 ? 5.137 23.5 14.703 1 98.56 128 ALA B N 1
ATOM 2619 C CA . ALA B 1 128 ? 5.605 22.219 15.25 1 98.56 128 ALA B CA 1
ATOM 2620 C C . ALA B 1 128 ? 4.48 21.188 15.297 1 98.56 128 ALA B C 1
ATOM 2622 O O . ALA B 1 128 ? 4.68 20.031 14.938 1 98.56 128 ALA B O 1
ATOM 2623 N N . VAL B 1 129 ? 3.303 21.625 15.656 1 98.69 129 VAL B N 1
ATOM 2624 C CA . VAL B 1 129 ? 2.137 20.766 15.82 1 98.69 129 VAL B CA 1
ATOM 2625 C C . VAL B 1 129 ? 1.679 20.25 14.461 1 98.69 129 VAL B C 1
ATOM 2627 O O . VAL B 1 129 ? 1.516 19.047 14.273 1 98.69 129 VAL B O 1
ATOM 2630 N N . VAL B 1 130 ? 1.547 21.156 13.5 1 98.75 130 VAL B N 1
ATOM 2631 C CA . VAL B 1 130 ? 1.02 20.797 12.188 1 98.75 130 VAL B CA 1
ATOM 2632 C C . VAL B 1 130 ? 2.035 19.938 11.438 1 98.75 130 VAL B C 1
ATOM 2634 O O . VAL B 1 130 ? 1.662 18.984 10.758 1 98.75 130 VAL B O 1
ATOM 2637 N N . GLN B 1 131 ? 3.297 20.281 11.57 1 98.62 131 GLN B N 1
ATOM 2638 C CA . GLN B 1 131 ? 4.336 19.5 10.898 1 98.62 131 GLN B CA 1
ATOM 2639 C C . GLN B 1 131 ? 4.395 18.078 11.445 1 98.62 131 GLN B C 1
ATOM 2641 O O . GLN B 1 131 ? 4.477 17.125 10.68 1 98.62 131 GLN B O 1
ATOM 2646 N N . ASP B 1 132 ? 4.344 17.969 12.781 1 98.75 132 ASP B N 1
ATOM 2647 C CA . ASP B 1 132 ? 4.309 16.625 13.375 1 98.75 132 ASP B CA 1
ATOM 2648 C C . ASP B 1 132 ? 3.094 15.844 12.891 1 98.75 132 ASP B C 1
ATOM 2650 O O . ASP B 1 132 ? 3.203 14.664 12.57 1 98.75 132 ASP B O 1
ATOM 2654 N N . ALA B 1 133 ? 1.978 16.484 12.844 1 98.75 133 ALA B N 1
ATOM 2655 C CA . ALA B 1 133 ? 0.746 15.82 12.414 1 98.75 133 ALA B CA 1
ATOM 2656 C C . ALA B 1 133 ? 0.869 15.305 10.984 1 98.75 133 ALA B C 1
ATOM 2658 O O . ALA B 1 133 ? 0.503 14.164 10.695 1 98.75 133 ALA B O 1
ATOM 2659 N N . ASP B 1 134 ? 1.354 16.141 10.125 1 98.38 134 ASP B N 1
ATOM 2660 C CA . ASP B 1 134 ? 1.542 15.766 8.734 1 98.38 134 ASP B CA 1
ATOM 2661 C C . ASP B 1 134 ? 2.51 14.586 8.609 1 98.38 134 ASP B C 1
ATOM 2663 O O . ASP B 1 134 ? 2.258 13.648 7.855 1 98.38 134 ASP B O 1
ATOM 2667 N N . ARG B 1 135 ? 3.564 14.672 9.352 1 98.38 135 ARG B N 1
ATOM 2668 C CA . ARG B 1 135 ? 4.57 13.617 9.297 1 98.38 135 ARG B CA 1
ATOM 2669 C C . ARG B 1 135 ? 4.051 12.328 9.922 1 98.38 135 ARG B C 1
ATOM 2671 O O . ARG B 1 135 ? 4.387 11.234 9.461 1 98.38 135 ARG B O 1
ATOM 2678 N N . LEU B 1 136 ? 3.25 12.461 10.953 1 98.62 136 LEU B N 1
ATOM 2679 C CA . LEU B 1 136 ? 2.652 11.281 11.57 1 98.62 136 LEU B CA 1
ATOM 2680 C C . LEU B 1 136 ? 1.744 10.555 10.578 1 98.62 136 LEU B C 1
ATOM 2682 O O . LEU B 1 136 ? 1.657 9.32 10.602 1 98.62 136 LEU B O 1
ATOM 2686 N N . ASP B 1 137 ? 1.066 11.312 9.711 1 98.38 137 ASP B N 1
ATOM 2687 C CA . ASP B 1 137 ? 0.196 10.68 8.719 1 98.38 137 ASP B CA 1
ATOM 2688 C C . ASP B 1 137 ? 1.012 9.945 7.664 1 98.38 137 ASP B C 1
ATOM 2690 O O . ASP B 1 137 ? 0.483 9.086 6.953 1 98.38 137 ASP B O 1
ATOM 2694 N N . ALA B 1 138 ? 2.271 10.234 7.535 1 98.12 138 ALA B N 1
ATOM 2695 C CA . ALA B 1 138 ? 3.145 9.625 6.531 1 98.12 138 ALA B CA 1
ATOM 2696 C C . ALA B 1 138 ? 3.744 8.32 7.047 1 98.12 138 ALA B C 1
ATOM 2698 O O . ALA B 1 138 ? 4.363 7.57 6.289 1 98.12 138 ALA B O 1
ATOM 2699 N N . ILE B 1 139 ? 3.568 8.008 8.352 1 98.62 139 ILE B N 1
ATOM 2700 C CA . ILE B 1 139 ? 4.172 6.797 8.898 1 98.62 139 ILE B CA 1
ATOM 2701 C C . ILE B 1 139 ? 3.102 5.949 9.586 1 98.62 139 ILE B C 1
ATOM 2703 O O . ILE B 1 139 ? 1.945 6.367 9.695 1 98.62 139 ILE B O 1
ATOM 2707 N N . GLY B 1 140 ? 3.471 4.707 10 1 98.56 140 GLY B N 1
ATOM 2708 C CA . GLY B 1 140 ? 2.502 3.762 10.531 1 98.56 140 GLY B CA 1
ATOM 2709 C C . GLY B 1 140 ? 1.74 3.018 9.453 1 98.56 140 GLY B C 1
ATOM 2710 O O . GLY B 1 140 ? 2.205 2.916 8.312 1 98.56 140 GLY B O 1
ATOM 2711 N N . ALA B 1 141 ? 0.6 2.443 9.836 1 98.62 141 ALA B N 1
ATOM 2712 C CA . ALA B 1 141 ? -0.221 1.672 8.906 1 98.62 141 ALA B CA 1
ATOM 2713 C C . ALA B 1 141 ? -0.773 2.561 7.797 1 98.62 141 ALA B C 1
ATOM 2715 O O . ALA B 1 141 ? -0.763 2.176 6.625 1 98.62 141 ALA B O 1
ATOM 2716 N N . VAL B 1 142 ? -1.258 3.736 8.195 1 98.44 142 VAL B N 1
ATOM 2717 C CA . VAL B 1 142 ? -1.75 4.684 7.203 1 98.44 142 VAL B CA 1
ATOM 2718 C C . VAL B 1 142 ? -0.617 5.074 6.254 1 98.44 142 VAL B C 1
ATOM 2720 O O . VAL B 1 142 ? -0.796 5.086 5.035 1 98.44 142 VAL B O 1
ATOM 2723 N N . GLY B 1 143 ? 0.559 5.348 6.836 1 98.5 143 GLY B N 1
ATOM 2724 C CA . GLY B 1 143 ? 1.718 5.691 6.027 1 98.5 143 GLY B CA 1
ATOM 2725 C C . GLY B 1 143 ? 2.117 4.598 5.059 1 98.5 143 GLY B C 1
ATOM 2726 O O . GLY B 1 143 ? 2.477 4.875 3.912 1 98.5 143 GLY B O 1
ATOM 2727 N N . ILE B 1 144 ? 2.068 3.373 5.523 1 98.62 144 ILE B N 1
ATOM 2728 C CA . ILE B 1 144 ? 2.34 2.225 4.664 1 98.62 144 ILE B CA 1
ATOM 2729 C C . ILE B 1 144 ? 1.366 2.219 3.488 1 98.62 144 ILE B C 1
ATOM 2731 O O . ILE B 1 144 ? 1.782 2.129 2.33 1 98.62 144 ILE B O 1
ATOM 2735 N N . GLY B 1 145 ? 0.084 2.309 3.781 1 98.38 145 GLY B N 1
ATOM 2736 C CA . GLY B 1 145 ? -0.919 2.371 2.729 1 98.38 145 GLY B CA 1
ATOM 2737 C C . GLY B 1 145 ? -0.688 3.506 1.75 1 98.38 145 GLY B C 1
ATOM 2738 O O . GLY B 1 145 ? -0.775 3.312 0.535 1 98.38 145 GLY B O 1
ATOM 2739 N N . ARG B 1 146 ? -0.362 4.637 2.268 1 98 146 ARG B N 1
ATOM 2740 C CA . ARG B 1 146 ? -0.149 5.816 1.432 1 98 146 ARG B CA 1
ATOM 2741 C C . ARG B 1 146 ? 1.071 5.637 0.536 1 98 146 ARG B C 1
ATOM 2743 O O . ARG B 1 146 ? 1.048 6.016 -0.637 1 98 146 ARG B O 1
ATOM 2750 N N . ALA B 1 147 ? 2.139 5.125 1.073 1 97.88 147 ALA B N 1
ATOM 2751 C CA . ALA B 1 147 ? 3.365 4.938 0.303 1 97.88 147 ALA B CA 1
ATOM 2752 C C . ALA B 1 147 ? 3.127 4.023 -0.895 1 97.88 147 ALA B C 1
ATOM 2754 O O . ALA B 1 147 ? 3.506 4.352 -2.021 1 97.88 147 ALA B O 1
ATOM 2755 N N . PHE B 1 148 ? 2.471 2.924 -0.665 1 98.25 148 PHE B N 1
ATOM 2756 C CA . PHE B 1 148 ? 2.219 1.985 -1.752 1 98.25 148 PHE B CA 1
ATOM 2757 C C . PHE B 1 148 ? 1.183 2.545 -2.721 1 98.25 148 PHE B C 1
ATOM 2759 O O . PHE B 1 148 ? 1.302 2.371 -3.934 1 98.25 148 PHE B O 1
ATOM 2766 N N . THR B 1 149 ? 0.118 3.174 -2.223 1 97.62 149 THR B N 1
ATOM 2767 C CA . THR B 1 149 ? -0.897 3.787 -3.07 1 97.62 149 THR B CA 1
ATOM 2768 C C . THR B 1 149 ? -0.273 4.828 -3.996 1 97.62 149 THR B C 1
ATOM 2770 O O . THR B 1 149 ? -0.556 4.852 -5.195 1 97.62 149 THR B O 1
ATOM 2773 N N . PHE B 1 150 ? 0.593 5.656 -3.455 1 96.81 150 PHE B N 1
ATOM 2774 C CA . PHE B 1 150 ? 1.317 6.625 -4.266 1 96.81 150 PHE B CA 1
ATOM 2775 C C . PHE B 1 150 ? 2.141 5.926 -5.34 1 96.81 150 PHE B C 1
ATOM 2777 O O . PHE B 1 150 ? 2.137 6.34 -6.504 1 96.81 150 PHE B O 1
ATOM 2784 N N . GLY B 1 151 ? 2.852 4.906 -4.906 1 96 151 GLY B N 1
ATOM 2785 C CA . GLY B 1 151 ? 3.619 4.129 -5.863 1 96 151 GLY B CA 1
ATOM 2786 C C . GLY B 1 151 ? 2.779 3.594 -7.008 1 96 151 GLY B C 1
ATOM 2787 O O . GLY B 1 151 ? 3.176 3.686 -8.172 1 96 151 GLY B O 1
ATOM 2788 N N . GLY B 1 152 ? 1.622 3.018 -6.664 1 95.94 152 GLY B N 1
ATOM 2789 C CA . GLY B 1 152 ? 0.712 2.523 -7.688 1 95.94 152 GLY B CA 1
ATOM 2790 C C . GLY B 1 152 ? 0.251 3.604 -8.648 1 95.94 152 GLY B C 1
ATOM 2791 O O . GLY B 1 152 ? 0.216 3.389 -9.859 1 95.94 152 GLY B O 1
ATOM 2792 N N . ALA B 1 153 ? -0.078 4.762 -8.125 1 94.38 153 ALA B N 1
ATOM 2793 C CA . ALA B 1 153 ? -0.547 5.883 -8.938 1 94.38 153 ALA B CA 1
ATOM 2794 C C . ALA B 1 153 ? 0.546 6.367 -9.883 1 94.38 153 ALA B C 1
ATOM 2796 O O . ALA B 1 153 ? 0.256 6.844 -10.984 1 94.38 153 ALA B O 1
ATOM 2797 N N . LYS B 1 154 ? 1.812 6.191 -9.477 1 94.81 154 LYS B N 1
ATOM 2798 C CA . LYS B 1 154 ? 2.936 6.703 -10.258 1 94.81 154 LYS B CA 1
ATOM 2799 C C . LYS B 1 154 ? 3.629 5.582 -11.023 1 94.81 154 LYS B C 1
ATOM 2801 O O . LYS B 1 154 ? 4.613 5.82 -11.727 1 94.81 154 LYS B O 1
ATOM 2806 N N . GLY B 1 155 ? 3.238 4.34 -10.836 1 93.81 155 GLY B N 1
ATOM 2807 C CA . GLY B 1 155 ? 3.842 3.205 -11.516 1 93.81 155 GLY B CA 1
ATOM 2808 C C . GLY B 1 155 ? 5.152 2.764 -10.891 1 93.81 155 GLY B C 1
ATOM 2809 O O . GLY B 1 155 ? 6.012 2.197 -11.578 1 93.81 155 GLY B O 1
ATOM 2810 N N . ARG B 1 156 ? 5.27 3.059 -9.641 1 93.81 156 ARG B N 1
ATOM 2811 C CA . ARG B 1 156 ? 6.469 2.676 -8.906 1 93.81 156 ARG B CA 1
ATOM 2812 C C . ARG B 1 156 ? 6.398 1.22 -8.461 1 93.81 156 ARG B C 1
ATOM 2814 O O . ARG B 1 156 ? 5.359 0.764 -7.98 1 93.81 156 ARG B O 1
ATOM 2821 N N . ALA B 1 157 ? 7.527 0.493 -8.547 1 94.69 157 ALA B N 1
ATOM 2822 C CA . ALA B 1 157 ? 7.609 -0.905 -8.133 1 94.69 157 ALA B CA 1
ATOM 2823 C C . ALA B 1 157 ? 7.473 -1.039 -6.621 1 94.69 157 ALA B C 1
ATOM 2825 O O . ALA B 1 157 ? 7.797 -0.109 -5.879 1 94.69 157 ALA B O 1
ATOM 2826 N N . LEU B 1 158 ? 7.035 -2.211 -6.109 1 96.56 158 LEU B N 1
ATOM 2827 C CA . LEU B 1 158 ? 6.859 -2.475 -4.688 1 96.56 158 LEU B CA 1
ATOM 2828 C C . LEU B 1 158 ? 8.164 -2.256 -3.928 1 96.56 158 LEU B C 1
ATOM 2830 O O . LEU B 1 158 ? 8.18 -1.604 -2.881 1 96.56 158 LEU B O 1
ATOM 2834 N N . ASP B 1 159 ? 9.25 -2.719 -4.48 1 95.62 159 ASP B N 1
ATOM 2835 C CA . ASP B 1 159 ? 10.547 -2.619 -3.824 1 95.62 159 ASP B CA 1
ATOM 2836 C C . ASP B 1 159 ? 10.969 -1.161 -3.658 1 95.62 159 ASP B C 1
ATOM 2838 O O . ASP B 1 159 ? 11.617 -0.804 -2.668 1 95.62 159 ASP B O 1
ATOM 2842 N N . ASP B 1 160 ? 10.672 -0.403 -4.641 1 95.81 160 ASP B N 1
ATOM 2843 C CA . ASP B 1 160 ? 11.008 1.016 -4.562 1 95.81 160 ASP B CA 1
ATOM 2844 C C . ASP B 1 160 ? 10.188 1.714 -3.477 1 95.81 160 ASP B C 1
ATOM 2846 O O . ASP B 1 160 ? 10.672 2.643 -2.826 1 95.81 160 ASP B O 1
ATOM 2850 N N . SER B 1 161 ? 8.93 1.267 -3.34 1 96.38 161 SER B N 1
ATOM 2851 C CA . SER B 1 161 ? 8.109 1.815 -2.262 1 96.38 161 SER B CA 1
ATOM 2852 C C . SER B 1 161 ? 8.688 1.456 -0.896 1 96.38 161 SER B C 1
ATOM 2854 O O . SER B 1 161 ? 8.719 2.295 0.007 1 96.38 161 SER B O 1
ATOM 2856 N N . ILE B 1 162 ? 9.172 0.249 -0.746 1 96.81 162 ILE B N 1
ATOM 2857 C CA . ILE B 1 162 ? 9.836 -0.166 0.485 1 96.81 162 ILE B CA 1
ATOM 2858 C C . ILE B 1 162 ? 11.109 0.645 0.681 1 96.81 162 ILE B C 1
ATOM 2860 O O . ILE B 1 162 ? 11.438 1.049 1.801 1 96.81 162 ILE B O 1
ATOM 2864 N N . GLY B 1 163 ? 11.844 0.848 -0.447 1 96.06 163 GLY B N 1
ATOM 2865 C CA . GLY B 1 163 ? 13.031 1.686 -0.375 1 96.06 163 GLY B CA 1
ATOM 2866 C C . GLY B 1 163 ? 12.742 3.074 0.165 1 96.06 163 GLY B C 1
ATOM 2867 O O . GLY B 1 163 ? 13.562 3.645 0.888 1 96.06 163 GLY B O 1
ATOM 2868 N N . HIS B 1 164 ? 11.586 3.604 -0.164 1 96 164 HIS B N 1
ATOM 2869 C CA . HIS B 1 164 ? 11.172 4.926 0.295 1 96 164 HIS B CA 1
ATOM 2870 C C . HIS B 1 164 ? 11.039 4.965 1.814 1 96 164 HIS B C 1
ATOM 2872 O O . HIS B 1 164 ? 11.258 6.004 2.436 1 96 164 HIS B O 1
ATOM 2878 N N . PHE B 1 165 ? 10.672 3.807 2.471 1 96.38 165 PHE B N 1
ATOM 2879 C CA . PHE B 1 165 ? 10.648 3.75 3.928 1 96.38 165 PHE B CA 1
ATOM 2880 C C . PHE B 1 165 ? 11.984 4.203 4.508 1 96.38 165 PHE B C 1
ATOM 2882 O O . PHE B 1 165 ? 12.023 5.102 5.352 1 96.38 165 PHE B O 1
ATOM 2889 N N . GLU B 1 166 ? 13.031 3.617 3.936 1 93.38 166 GLU B N 1
ATOM 2890 C CA . GLU B 1 166 ? 14.375 3.854 4.461 1 93.38 166 GLU B CA 1
ATOM 2891 C C . GLU B 1 166 ? 14.867 5.25 4.098 1 93.38 166 GLU B C 1
ATOM 2893 O O . GLU B 1 166 ? 15.531 5.906 4.906 1 93.38 166 GLU B O 1
ATOM 2898 N N . GLU B 1 167 ? 14.57 5.645 2.975 1 93.44 167 GLU B N 1
ATOM 2899 C CA . GLU B 1 167 ? 15.078 6.91 2.457 1 93.44 167 GLU B CA 1
ATOM 2900 C C . GLU B 1 167 ? 14.484 8.094 3.217 1 93.44 167 GLU B C 1
ATOM 2902 O O . GLU B 1 167 ? 15.156 9.102 3.424 1 93.44 167 GLU B O 1
ATOM 2907 N N . LYS B 1 168 ? 13.297 7.945 3.688 1 95 168 LYS B N 1
ATOM 2908 C CA . LYS B 1 168 ? 12.641 9.133 4.234 1 95 168 LYS B CA 1
ATOM 2909 C C . LYS B 1 168 ? 11.781 8.781 5.445 1 95 168 LYS B C 1
ATOM 2911 O O . LYS B 1 168 ? 11.984 9.312 6.535 1 95 168 LYS B O 1
ATOM 2916 N N . LEU B 1 169 ? 10.891 7.82 5.379 1 97.19 169 LEU B N 1
ATOM 2917 C CA . LEU B 1 169 ? 9.789 7.66 6.324 1 97.19 169 LEU B CA 1
ATOM 2918 C C . LEU B 1 169 ? 10.297 7.227 7.691 1 97.19 169 LEU B C 1
ATOM 2920 O O . LEU B 1 169 ? 9.812 7.703 8.719 1 97.19 169 LEU B O 1
ATOM 2924 N N . LEU B 1 170 ? 11.312 6.395 7.707 1 97.25 170 LEU B N 1
ATOM 2925 C CA . LEU B 1 170 ? 11.836 5.875 8.961 1 97.25 170 LEU B CA 1
ATOM 2926 C C . LEU B 1 170 ? 12.664 6.938 9.68 1 97.25 170 LEU B C 1
ATOM 2928 O O . LEU B 1 170 ? 12.984 6.785 10.867 1 97.25 170 LEU B O 1
ATOM 2932 N N . LYS B 1 171 ? 12.945 8.039 9.031 1 96.38 171 LYS B N 1
ATOM 2933 C CA . LYS B 1 171 ? 13.711 9.125 9.633 1 96.38 171 LYS B CA 1
ATOM 2934 C C . LYS B 1 171 ? 12.789 10.141 10.305 1 96.38 171 LYS B C 1
ATOM 2936 O O . LYS B 1 171 ? 13.242 10.977 11.094 1 96.38 171 LYS B O 1
ATOM 2941 N N . LEU B 1 172 ? 11.516 10.102 10.094 1 97.88 172 LEU B N 1
ATOM 2942 C CA . LEU B 1 172 ? 10.578 11.141 10.508 1 97.88 172 LEU B CA 1
ATOM 2943 C C . LEU B 1 172 ? 10.453 11.18 12.031 1 97.88 172 LEU B C 1
ATOM 2945 O O . LEU B 1 172 ? 10.25 12.242 12.617 1 97.88 172 LEU B O 1
ATOM 2949 N N . GLU B 1 173 ? 10.586 10.031 12.656 1 97.62 173 GLU B N 1
ATOM 2950 C CA . GLU B 1 173 ? 10.469 9.977 14.117 1 97.62 173 GLU B CA 1
ATOM 2951 C C . GLU B 1 173 ? 11.43 10.945 14.781 1 97.62 173 GLU B C 1
ATOM 2953 O O . GLU B 1 173 ? 11.047 11.711 15.672 1 97.62 173 GLU B O 1
ATOM 2958 N N . SER B 1 174 ? 12.695 10.961 14.281 1 96.69 174 SER B N 1
ATOM 2959 C CA . SER B 1 174 ? 13.727 11.789 14.898 1 96.69 174 SER B CA 1
ATOM 2960 C C . SER B 1 174 ? 13.523 13.266 14.57 1 96.69 174 SER B C 1
ATOM 2962 O O . SER B 1 174 ? 14.141 14.133 15.18 1 96.69 174 SER B O 1
ATOM 2964 N N . MET B 1 175 ? 12.594 13.57 13.656 1 96.5 175 MET B N 1
ATOM 2965 C CA . MET B 1 175 ? 12.383 14.945 13.203 1 96.5 175 MET B CA 1
ATOM 2966 C C . MET B 1 175 ? 11.148 15.547 13.867 1 96.5 175 MET B C 1
ATOM 2968 O O . MET B 1 175 ? 10.797 16.703 13.602 1 96.5 175 MET B O 1
ATOM 2972 N N . MET B 1 176 ? 10.461 14.742 14.727 1 98.12 176 MET B N 1
ATOM 2973 C CA . MET B 1 176 ? 9.305 15.273 15.438 1 98.12 176 MET B CA 1
ATOM 2974 C C . MET B 1 176 ? 9.711 16.422 16.359 1 98.12 176 MET B C 1
ATOM 2976 O O . MET B 1 176 ? 10.812 16.406 16.906 1 98.12 176 MET B O 1
ATOM 2980 N N . LYS B 1 177 ? 8.828 17.328 16.516 1 98 177 LYS B N 1
ATOM 2981 C CA . LYS B 1 177 ? 9.141 18.516 17.297 1 98 177 LYS B CA 1
ATOM 2982 C C . LYS B 1 177 ? 8.508 18.453 18.688 1 98 177 LYS B C 1
ATOM 2984 O O . LYS B 1 177 ? 9.055 18.984 19.656 1 98 177 LYS B O 1
ATOM 2989 N N . THR B 1 178 ? 7.344 17.875 18.859 1 98.25 178 THR B N 1
ATOM 2990 C CA . THR B 1 178 ? 6.633 17.812 20.125 1 98.25 178 THR B CA 1
ATOM 2991 C C . THR B 1 178 ? 6.836 16.453 20.797 1 98.25 178 THR B C 1
ATOM 2993 O O . THR B 1 178 ? 7 15.438 20.125 1 98.25 178 THR B O 1
ATOM 2996 N N . ASP B 1 179 ? 6.832 16.438 22.109 1 97.5 179 ASP B N 1
ATOM 2997 C CA . ASP B 1 179 ? 6.988 15.195 22.844 1 97.5 179 ASP B CA 1
ATOM 2998 C C . ASP B 1 179 ? 5.875 14.211 22.5 1 97.5 179 ASP B C 1
ATOM 3000 O O . ASP B 1 179 ? 6.137 13.023 22.266 1 97.5 179 ASP B O 1
ATOM 3004 N N . TYR B 1 180 ? 4.691 14.695 22.406 1 97.62 180 TYR B N 1
ATOM 3005 C CA . TYR B 1 180 ? 3.547 13.844 22.094 1 97.62 180 TYR B CA 1
ATOM 3006 C C . TYR B 1 180 ? 3.648 13.281 20.688 1 97.62 180 TYR B C 1
ATOM 3008 O O . TYR B 1 180 ? 3.389 12.102 20.453 1 97.62 180 TYR B O 1
ATOM 3016 N N . GLY B 1 181 ? 3.975 14.117 19.734 1 98.12 181 GLY B N 1
ATOM 3017 C CA . GLY B 1 181 ? 4.199 13.648 18.375 1 98.12 181 GLY B CA 1
ATOM 3018 C C . GLY B 1 181 ? 5.273 12.586 18.266 1 98.12 181 GLY B C 1
ATOM 3019 O O . GLY B 1 181 ? 5.129 11.617 17.516 1 98.12 181 GLY B O 1
ATOM 3020 N N . ARG B 1 182 ? 6.328 12.797 19.047 1 98.31 182 ARG B N 1
ATOM 3021 C CA . ARG B 1 182 ? 7.434 11.844 19.031 1 98.31 182 ARG B CA 1
ATOM 3022 C C . ARG B 1 182 ? 7 10.492 19.594 1 98.31 182 ARG B C 1
ATOM 3024 O O . ARG B 1 182 ? 7.406 9.445 19.078 1 98.31 182 ARG B O 1
ATOM 3031 N N . GLU B 1 183 ? 6.262 10.477 20.594 1 98.12 183 GLU B N 1
ATOM 3032 C CA . GLU B 1 183 ? 5.754 9.234 21.172 1 98.12 183 GLU B CA 1
ATOM 3033 C C . GLU B 1 183 ? 4.898 8.477 20.156 1 98.12 183 GLU B C 1
ATOM 3035 O O . GLU B 1 183 ? 5.062 7.266 19.984 1 98.12 183 GLU B O 1
ATOM 3040 N N . MET B 1 184 ? 4.02 9.148 19.516 1 97.88 184 MET B N 1
ATOM 3041 C CA . MET B 1 184 ? 3.176 8.531 18.5 1 97.88 184 MET B CA 1
ATOM 3042 C C . MET B 1 184 ? 4.016 8.016 17.328 1 97.88 184 MET B C 1
ATOM 3044 O O . MET B 1 184 ? 3.756 6.938 16.797 1 97.88 184 MET B O 1
ATOM 3048 N N . ALA B 1 185 ? 5.016 8.82 17 1 98.75 185 ALA B N 1
ATOM 3049 C CA . ALA B 1 185 ? 5.867 8.461 15.867 1 98.75 185 ALA B CA 1
ATOM 3050 C C . ALA B 1 185 ? 6.656 7.191 16.156 1 98.75 185 ALA B C 1
ATOM 3052 O O . ALA B 1 185 ? 6.922 6.395 15.25 1 98.75 185 ALA B O 1
ATOM 3053 N N . ARG B 1 186 ? 7.035 7.027 17.406 1 98.5 186 ARG B N 1
ATOM 3054 C CA . ARG B 1 186 ? 7.793 5.84 17.781 1 98.5 186 ARG B CA 1
ATOM 3055 C C . ARG B 1 186 ? 7.004 4.57 17.469 1 98.5 186 ARG B C 1
ATOM 3057 O O . ARG B 1 186 ? 7.531 3.643 16.859 1 98.5 186 ARG B O 1
ATOM 3064 N N . GLU B 1 187 ? 5.805 4.57 17.875 1 98.25 187 GLU B N 1
ATOM 3065 C CA . GLU B 1 187 ? 4.938 3.42 17.641 1 98.25 187 GLU B CA 1
ATOM 3066 C C . GLU B 1 187 ? 4.715 3.191 16.156 1 98.25 187 GLU B C 1
ATOM 3068 O O . GLU B 1 187 ? 4.793 2.057 15.672 1 98.25 187 GLU B O 1
ATOM 3073 N N . ARG B 1 188 ? 4.445 4.207 15.477 1 98.69 188 ARG B N 1
ATOM 3074 C CA . ARG B 1 188 ? 4.16 4.117 14.047 1 98.69 188 ARG B CA 1
ATOM 3075 C C . ARG B 1 188 ? 5.406 3.705 13.266 1 98.69 188 ARG B C 1
ATOM 3077 O O . ARG B 1 188 ? 5.312 2.971 12.281 1 98.69 188 ARG B O 1
ATOM 3084 N N . THR B 1 189 ? 6.551 4.188 13.711 1 98.69 189 THR B N 1
ATOM 3085 C CA . THR B 1 189 ? 7.812 3.797 13.086 1 98.69 189 THR B CA 1
ATOM 3086 C C . THR B 1 189 ? 8.07 2.303 13.266 1 98.69 189 THR B C 1
ATOM 3088 O O . THR B 1 189 ? 8.516 1.628 12.344 1 98.69 189 THR B O 1
ATOM 3091 N N . GLU B 1 190 ? 7.781 1.817 14.391 1 98.44 190 GLU B N 1
ATOM 3092 C CA . GLU B 1 190 ? 7.961 0.39 14.648 1 98.44 190 GLU B CA 1
ATOM 3093 C C . GLU B 1 190 ? 7.074 -0.447 13.727 1 98.44 190 GLU B C 1
ATOM 3095 O O . GLU B 1 190 ? 7.492 -1.504 13.25 1 98.44 190 GLU B O 1
ATOM 3100 N N . ARG B 1 191 ? 5.855 -0.005 13.5 1 98.62 191 ARG B N 1
ATOM 3101 C CA . ARG B 1 191 ? 4.957 -0.694 12.578 1 98.62 191 ARG B CA 1
ATOM 3102 C C . ARG B 1 191 ? 5.559 -0.764 11.18 1 98.62 191 ARG B C 1
ATOM 3104 O O . ARG B 1 191 ? 5.48 -1.801 10.516 1 98.62 191 ARG B O 1
ATOM 3111 N N . MET B 1 192 ? 6.191 0.298 10.828 1 98.12 192 MET B N 1
ATOM 3112 C CA . MET B 1 192 ? 6.812 0.349 9.508 1 98.12 192 MET B CA 1
ATOM 3113 C C . MET B 1 192 ? 8.016 -0.584 9.43 1 98.12 192 MET B C 1
ATOM 3115 O O . MET B 1 192 ? 8.242 -1.239 8.414 1 98.12 192 MET B O 1
ATOM 3119 N N . ARG B 1 193 ? 8.781 -0.632 10.461 1 98.31 193 ARG B N 1
ATOM 3120 C CA . ARG B 1 193 ? 9.938 -1.528 10.5 1 98.31 193 ARG B CA 1
ATOM 3121 C C . ARG B 1 193 ? 9.5 -2.984 10.391 1 98.31 193 ARG B C 1
ATOM 3123 O O . ARG B 1 193 ? 10.133 -3.775 9.688 1 98.31 193 ARG B O 1
ATOM 3130 N N . LEU B 1 194 ? 8.453 -3.301 11.055 1 98.44 194 LEU B N 1
ATOM 3131 C CA . LEU B 1 194 ? 7.934 -4.66 10.984 1 98.44 194 LEU B CA 1
ATOM 3132 C C . LEU B 1 194 ? 7.461 -4.988 9.57 1 98.44 194 LEU B C 1
ATOM 3134 O O . LEU B 1 194 ? 7.75 -6.066 9.047 1 98.44 194 LEU B O 1
ATOM 3138 N N . MET B 1 195 ? 6.75 -4.066 8.969 1 98.56 195 MET B N 1
ATOM 3139 C CA . MET B 1 195 ? 6.312 -4.242 7.582 1 98.56 195 MET B CA 1
ATOM 3140 C C . MET B 1 195 ? 7.5 -4.504 6.664 1 98.56 195 MET B C 1
ATOM 3142 O O . MET B 1 195 ? 7.449 -5.395 5.812 1 98.56 195 MET B O 1
ATOM 3146 N N . LYS B 1 196 ? 8.477 -3.711 6.855 1 98.12 196 LYS B N 1
ATOM 3147 C CA . LYS B 1 196 ? 9.68 -3.877 6.047 1 98.12 196 LYS B CA 1
ATOM 3148 C C . LYS B 1 196 ? 10.32 -5.242 6.281 1 98.12 196 LYS B C 1
ATOM 3150 O O . LYS B 1 196 ? 10.742 -5.906 5.336 1 98.12 196 LYS B O 1
ATOM 3155 N N . GLU B 1 197 ? 10.438 -5.637 7.492 1 98.25 197 GLU B N 1
ATOM 3156 C CA . GLU B 1 197 ? 11 -6.941 7.836 1 98.25 197 GLU B CA 1
ATOM 3157 C C . GLU B 1 197 ? 10.195 -8.07 7.207 1 98.25 197 GLU B C 1
ATOM 3159 O O . GLU B 1 197 ? 10.758 -9 6.629 1 98.25 197 GLU B O 1
ATOM 3164 N N . TRP B 1 198 ? 8.898 -8 7.332 1 98.56 198 TRP B N 1
ATOM 3165 C CA . TRP B 1 198 ? 8.023 -9.016 6.746 1 98.56 198 TRP B CA 1
ATOM 3166 C C . TRP B 1 198 ? 8.203 -9.07 5.234 1 98.56 198 TRP B C 1
ATOM 3168 O O . TRP B 1 198 ? 8.266 -10.156 4.652 1 98.56 198 TRP B O 1
ATOM 3178 N N . PHE B 1 199 ? 8.281 -7.91 4.633 1 98.44 199 PHE B N 1
ATOM 3179 C CA . PHE B 1 199 ? 8.453 -7.84 3.188 1 98.44 199 PHE B CA 1
ATOM 3180 C C . PHE B 1 199 ? 9.75 -8.523 2.764 1 98.44 199 PHE B C 1
ATOM 3182 O O . PHE B 1 199 ? 9.758 -9.297 1.807 1 98.44 199 PHE B O 1
ATOM 3189 N N . GLU B 1 200 ? 10.805 -8.258 3.5 1 97.44 200 GLU B N 1
ATOM 3190 C CA . GLU B 1 200 ? 12.102 -8.859 3.215 1 97.44 200 GLU B CA 1
ATOM 3191 C C . GLU B 1 200 ? 12.055 -10.375 3.391 1 97.44 200 GLU B C 1
ATOM 3193 O O . GLU B 1 200 ? 12.617 -11.117 2.578 1 97.44 200 GLU B O 1
ATOM 3198 N N . GLN B 1 201 ? 11.422 -10.828 4.395 1 97.75 201 GLN B N 1
ATOM 3199 C CA . GLN B 1 201 ? 11.273 -12.266 4.621 1 97.75 201 GLN B CA 1
ATOM 3200 C C . GLN B 1 201 ? 10.508 -12.93 3.477 1 97.75 201 GLN B C 1
ATOM 3202 O O . GLN B 1 201 ? 10.867 -14.023 3.037 1 97.75 201 GLN B O 1
ATOM 3207 N N . GLU B 1 202 ? 9.484 -12.234 2.986 1 98 202 GLU B N 1
ATOM 3208 C CA . GLU B 1 202 ? 8.594 -12.812 1.984 1 98 202 GLU B CA 1
ATOM 3209 C C . GLU B 1 202 ? 9.219 -12.758 0.593 1 98 202 GLU B C 1
ATOM 3211 O O . GLU B 1 202 ? 8.742 -13.414 -0.332 1 98 202 GLU B O 1
ATOM 3216 N N . THR B 1 203 ? 10.281 -11.977 0.442 1 96.94 203 THR B N 1
ATOM 3217 C CA . THR B 1 203 ? 10.898 -11.836 -0.874 1 96.94 203 THR B CA 1
ATOM 3218 C C . THR B 1 203 ? 12.328 -12.383 -0.866 1 96.94 203 THR B C 1
ATOM 3220 O O . THR B 1 203 ? 13.055 -12.234 -1.851 1 96.94 203 THR B O 1
ATOM 3223 N N . GLU B 1 204 ? 12.688 -12.953 0.22 1 94.44 204 GLU B N 1
ATOM 3224 C CA . GLU B 1 204 ? 14.031 -13.516 0.352 1 94.44 204 GLU B CA 1
ATOM 3225 C C . GLU B 1 204 ? 14.281 -14.602 -0.689 1 94.44 204 GLU B C 1
ATOM 3227 O O . GLU B 1 204 ? 13.43 -15.461 -0.912 1 94.44 204 GLU B O 1
ATOM 3232 N N . GLY B 1 205 ? 15.383 -14.539 -1.353 1 91.5 205 GLY B N 1
ATOM 3233 C CA . GLY B 1 205 ? 15.797 -15.586 -2.273 1 91.5 205 GLY B CA 1
ATOM 3234 C C . GLY B 1 205 ? 15.227 -15.414 -3.668 1 91.5 205 GLY B C 1
ATOM 3235 O O . GLY B 1 205 ? 15.484 -16.219 -4.559 1 91.5 205 GLY B O 1
ATOM 3236 N N . ILE B 1 206 ? 14.406 -14.414 -3.83 1 91.19 206 ILE B N 1
ATOM 3237 C CA . ILE B 1 206 ? 13.82 -14.18 -5.145 1 91.19 206 ILE B CA 1
ATOM 3238 C C . ILE B 1 206 ? 14.75 -13.305 -5.98 1 91.19 206 ILE B C 1
ATOM 3240 O O . ILE B 1 206 ? 15.148 -12.219 -5.551 1 91.19 206 ILE B O 1
ATOM 3244 N N . GLU B 1 207 ? 15.391 -13.797 -7.027 1 76.62 207 GLU B N 1
ATOM 3245 C CA . GLU B 1 207 ? 16.328 -13.102 -7.914 1 76.62 207 GLU B CA 1
ATOM 3246 C C . GLU B 1 207 ? 15.594 -12.477 -9.094 1 76.62 207 GLU B C 1
ATOM 3248 O O . GLU B 1 207 ? 14.562 -12.984 -9.539 1 76.62 207 GLU B O 1
#

Foldseek 3Di:
DPPQDDDPQLLVVLLVVLQVVQPPDFPLRHVVLLVQLLVQLLVLVVVVVVADNRLLNLLSSCLCQLPVVPDDPPDDSLCVQLVVSVVSPGDSVSSVLSSLLSVLLDPVVCVVPVPVSVVNCVVHVSSLSSSLSSLLCCFAPNVLVSLVSVCVVVVHDPVVSLVVCVVPNLCVLVVRDGPVSNVSSVVRSVNSVVVSVVVCVVCPPPD/DPPQDDDPQLLVVLLVVLQVVQPPDFPLRHVVLLVQLLVQLLVLVVVVVVADNRLLNSLSSCLCQLPVVPDDPPDDSLCPQLVVSVVSPGDSVSSVLSSLLSVLLDPVVCVVPVPVSVVNCVVHVSSLSSSLSSLLCCFAPNVLVSLVSVCVVVVHDPVVSLVVCVVPNLCVLVVRDGPVSNVSSVVRSVNSVVVSVVVCVVCPPPD

Solvent-accessible surface area (backbone atoms only — not comparable to full-atom values): 21640 Å² total; per-residue (Å²): 128,84,76,78,79,77,56,72,67,44,56,53,52,50,51,55,51,40,53,63,65,25,68,80,44,57,50,51,60,15,49,67,46,38,49,52,22,31,54,41,19,53,59,43,40,75,77,38,82,88,44,56,68,64,59,34,43,53,28,28,61,44,43,70,60,46,43,74,92,71,53,55,94,88,59,53,50,89,43,41,53,28,53,53,36,41,74,65,67,43,52,69,70,52,18,49,50,42,33,55,38,28,71,56,45,43,63,72,60,31,76,74,36,54,65,58,46,55,53,46,30,73,77,38,49,42,35,36,36,34,31,28,17,49,52,47,55,52,33,18,45,54,10,51,44,29,46,22,12,44,21,19,57,71,60,38,44,64,66,56,39,56,48,44,38,71,76,45,50,67,53,47,44,82,67,39,68,41,72,65,42,30,57,55,24,49,57,22,43,50,50,43,51,49,45,51,50,44,32,49,65,75,48,60,92,65,127,127,84,76,80,82,76,56,70,67,44,56,53,53,49,50,56,50,40,53,61,64,25,68,80,44,57,50,54,60,17,50,68,47,37,49,50,21,29,52,41,19,54,59,42,39,76,77,37,82,88,45,54,68,66,60,34,43,53,29,28,60,45,42,70,62,45,44,73,91,72,53,54,93,89,60,52,48,88,43,42,53,29,54,51,36,42,74,64,67,43,53,68,69,53,18,50,50,42,32,54,36,27,72,56,45,44,65,72,61,30,76,76,37,55,65,58,44,56,53,46,29,74,76,38,49,40,35,38,34,34,31,29,17,51,53,47,56,53,33,18,43,54,9,51,43,28,46,23,12,44,22,20,56,70,61,38,46,62,67,58,38,56,48,44,37,70,74,46,49,67,53,46,43,84,66,38,70,42,73,66,43,28,56,55,25,49,56,22,43,51,50,41,51,49,44,51,50,44,32,49,65,75,48,60,90,65,125

InterPro domains:
  IPR003607 HD/PDEase domain [SM00471] (26-148)
  IPR003607 HD/PDEase domain [cd00077] (29-141)
  IPR006674 HD domain [PF01966] (31-138)

Secondary structure (DSSP, 8-state):
-------HHHHHHHHHHHHHHGGGS-TTSSHHHHHHHHHHHHHHHTT-TTS-HHHHHHHHHHTTTT-GGGPPTT--TTTHHHHHHHHTT--HHHHHHHHHHHHT--HHHHHH-HHHHHHHHHH-THHHHHHHHHHHHTSHHHHHHHHHHHHHHHT--HHHHHHHHHHTGGGGGGG--SHHHHHHHHHHHHHHHHHHHHHHHHHTT--/-------HHHHHHHHHHHHHHGGGS-TTSSHHHHHHHHHHHHHHHTT-TTS-HHHHHHHHHHTTTT-GGGPPTT--TTTHHHHHHHHTT--HHHHHHHHHHHHT--HHHHHH-HHHHHHHHHH-THHHHHHHHHHHHTSHHHHHHHHHHHHHHHT--HHHHHHHHHHTGGGGGGG--SHHHHHHHHHHHHHHHHHHHHHHHHHTT--

Nearest PDB structures (foldseek):
  5dqw-assembly1_B  TM=8.390E-01  e=1.376E-10  Bacillus subtilis
  5dqw-assembly1_A  TM=8.117E-01  e=9.417E-11  Bacillus subtilis
  5ihy-assembly1_B  TM=7.983E-01  e=2.804E-10  Bacillus subtilis
  5ihy-assembly1_A  TM=8.071E-01  e=1.783E-09  Bacillus subtilis
  2qgs-assembly1_A  TM=7.827E-01  e=1.005E-07  Staphylococcus epidermidis ATCC 12228

Radius of gyration: 25.79 Å; Cα contacts (8 Å, |Δi|>4): 588; chains: 2; bounding box: 36×83×57 Å

pLDDT: mean 94.19, std 7.94, range [36.5, 98.75]